Protein AF-A0A0P8ZAK6-F1 (afdb_monomer_lite)

Foldseek 3Di:
DPDDDDDDDDDDDDDDDDDDDDDDDPDPPQPDFPCLQEFEEEAQDDQDPNDRPDPVLSVVLVVVLVCLVFVVVKDKDKDFDKDKDKAKFAKDFLPAWFKDDPVRGPCSVPDPAAEDRDQFDAAFHKIKIAGSVQWDADPVQQKIKRAAAPVRFGMKMWGHQNDDLAPVFDAGWQDEDFKIWGKDKDWCVVWDKDWAPDFDDPQPQKGKHFPDWDPDDFIWTFMWIAGHQAPHIDTDIATACWKKKWAADPVRHIDIDTDHNDVVVSVVVVSVCVNVVGFKMKIKHWHDKDQDPPGIIMTTMIMMIMGTRDMDGFQDDSDVQWTWDDDPRITMIGGHDMDMDHAPDWDDDSPPQWTWHDHHVPITMIMHMDMDGPDMDMDMDRDPDPNPHDNDDPPDPPCVVVVVPPDPRAEYEYFEAQDPVNLVVCCVFVNPVVSVVVVVVCVDPLFWDWDWAAGPVGNNHIYTYQYGNDSVSSSVSSVVVSCSVVVD

Secondary structure (DSSP, 8-state):
-PPP------------------------TTTT--GGG-EEE----EEETTEEE-HHHHHHHHHHHHHHHHGGG-EEEEEEEEEEEEEEPPPEE--SSEE--GGG-TTGGGSSS-B-SSS---TT-EEEEE-GGGEEEETTTTEEEEEEBTTB-SEEEEE-TT--S-TTS-SEEEEETTEEEEEEEEE-SS-EEEETTSEE-SSTT-EEEEEEE--SSS-EEEEEEE-TT-SS-EEEEEETT-EEEEEE-TTS-EEEEE-TT-HHHHHHHHHHHHHTT-SEEEEEEEEEEEE-GGG-EEEEEEEEEEEEEEEEETT-EEETTEEEEE-SS-EEEEE-EEEEEETT-EEESTTSSEEEEEEETTEEEEEEEEEEEEEEEEEEE------------TT---TTTT-TTT----EEEEESS--HHHHHHHHHHH-HHHHHHHHHHHTSTTSEEEEEEEETTEEEEEEEEEEESSHHHHHHHHHHHHHHHHT-

pLDDT: mean 72.84, std 22.3, range [20.47, 98.31]

Structure (mmCIF, N/CA/C/O backbone):
data_AF-A0A0P8ZAK6-F1
#
_entry.id   AF-A0A0P8ZAK6-F1
#
loop_
_atom_site.group_PDB
_atom_site.id
_atom_site.type_symbol
_atom_site.label_atom_id
_atom_site.label_alt_id
_atom_site.label_comp_id
_atom_site.label_asym_id
_atom_site.label_entity_id
_atom_site.label_seq_id
_atom_site.pdbx_PDB_ins_code
_atom_site.Cartn_x
_atom_site.Cartn_y
_atom_site.Cartn_z
_atom_site.occupancy
_atom_site.B_iso_or_equiv
_atom_site.auth_seq_id
_atom_site.auth_comp_id
_atom_site.auth_asym_id
_atom_site.auth_atom_id
_atom_site.pdbx_PDB_model_num
ATOM 1 N N . MET A 1 1 ? 39.171 -64.592 29.993 1.00 28.02 1 MET A N 1
ATOM 2 C CA . MET A 1 1 ? 37.977 -64.332 29.170 1.00 28.02 1 MET A CA 1
ATOM 3 C C . MET A 1 1 ? 37.702 -65.579 28.361 1.00 28.02 1 MET A C 1
ATOM 5 O O . MET A 1 1 ? 38.483 -65.903 27.475 1.00 28.02 1 MET A O 1
ATOM 9 N N . LYS A 1 2 ? 36.699 -66.352 28.784 1.00 22.75 2 LYS A N 1
ATOM 10 C CA . LYS A 1 2 ? 36.168 -67.473 28.005 1.00 22.75 2 LYS A CA 1
ATOM 11 C C . LYS A 1 2 ? 35.366 -66.867 26.845 1.00 22.75 2 LYS A C 1
ATOM 13 O O . LYS A 1 2 ? 34.715 -65.848 27.048 1.00 22.75 2 LYS A O 1
ATOM 18 N N . ALA A 1 3 ? 35.480 -67.435 25.649 1.00 25.73 3 ALA A N 1
ATOM 19 C CA . ALA A 1 3 ? 34.718 -66.993 24.486 1.00 25.73 3 ALA A CA 1
ATOM 20 C C . ALA A 1 3 ? 33.217 -67.199 24.755 1.00 25.73 3 ALA A C 1
ATOM 22 O O . ALA A 1 3 ? 32.808 -68.321 25.049 1.00 25.73 3 ALA A O 1
ATOM 23 N N . ARG A 1 4 ? 32.443 -66.110 24.708 1.00 34.44 4 ARG A N 1
ATOM 24 C CA . ARG A 1 4 ? 30.979 -66.110 24.823 1.00 34.44 4 ARG A CA 1
ATOM 25 C C . ARG A 1 4 ? 30.376 -66.609 23.509 1.00 34.44 4 ARG A C 1
ATOM 27 O O . ARG A 1 4 ? 30.884 -66.263 22.441 1.00 34.44 4 ARG A O 1
ATOM 34 N N . LYS A 1 5 ? 29.344 -67.450 23.579 1.00 27.42 5 LYS A N 1
ATOM 35 C CA . LYS A 1 5 ? 28.577 -67.866 22.401 1.00 27.42 5 LYS A CA 1
ATOM 36 C C . LYS A 1 5 ? 27.580 -66.755 22.072 1.00 27.42 5 LYS A C 1
ATOM 38 O O . LYS A 1 5 ? 26.695 -66.489 22.865 1.00 27.42 5 LYS A O 1
ATOM 43 N N . ILE A 1 6 ? 27.745 -66.125 20.915 1.00 34.59 6 ILE A N 1
ATOM 44 C CA . ILE A 1 6 ? 26.681 -65.380 20.238 1.00 34.59 6 ILE A CA 1
ATOM 45 C C . ILE A 1 6 ? 26.099 -66.377 19.236 1.00 34.59 6 ILE A C 1
ATOM 47 O O . ILE A 1 6 ? 26.838 -66.865 18.374 1.00 34.59 6 ILE A O 1
ATOM 51 N N . ILE A 1 7 ? 24.835 -66.767 19.395 1.00 32.06 7 ILE A N 1
ATOM 52 C CA . ILE A 1 7 ? 24.181 -67.706 18.480 1.00 32.06 7 ILE A CA 1
ATOM 53 C C . ILE A 1 7 ? 23.553 -66.895 17.345 1.00 32.06 7 ILE A C 1
ATOM 55 O O . ILE A 1 7 ? 22.596 -66.164 17.549 1.00 32.06 7 ILE A O 1
ATOM 59 N N . ALA A 1 8 ? 24.112 -67.033 16.144 1.00 32.19 8 ALA A N 1
ATOM 60 C CA . ALA A 1 8 ? 23.484 -66.641 14.887 1.00 32.19 8 ALA A CA 1
ATOM 61 C C . ALA A 1 8 ? 23.406 -67.903 14.016 1.00 32.19 8 ALA A C 1
ATOM 63 O O . ALA A 1 8 ? 24.434 -68.412 13.559 1.00 32.19 8 ALA A O 1
ATOM 64 N N . LEU A 1 9 ? 22.210 -68.469 13.840 1.00 30.98 9 LEU A N 1
ATOM 65 C CA . LEU A 1 9 ? 22.002 -69.716 13.095 1.00 30.98 9 LEU A CA 1
ATOM 66 C C . LEU A 1 9 ? 21.412 -69.421 11.710 1.00 30.98 9 LEU A C 1
ATOM 68 O O . LEU A 1 9 ? 20.214 -69.216 11.549 1.00 30.98 9 LEU A O 1
ATOM 72 N N . GLY A 1 10 ? 22.276 -69.422 10.691 1.00 25.53 10 GLY A N 1
ATOM 73 C CA . GLY A 1 10 ? 21.875 -69.346 9.285 1.00 25.53 10 GLY A CA 1
ATOM 74 C C . GLY A 1 10 ? 21.320 -70.680 8.775 1.00 25.53 10 GLY A C 1
ATOM 75 O O . GLY A 1 10 ? 21.992 -71.711 8.848 1.00 25.53 10 GLY A O 1
ATOM 76 N N . VAL A 1 11 ? 20.105 -70.669 8.222 1.00 24.58 11 VAL A N 1
ATOM 77 C CA . VAL A 1 11 ? 19.475 -71.843 7.599 1.00 24.58 11 VAL A CA 1
ATOM 78 C C . VAL A 1 11 ? 19.902 -71.952 6.130 1.00 24.58 11 VAL A C 1
ATOM 80 O O . VAL A 1 11 ? 19.625 -71.070 5.324 1.00 24.58 11 VAL A O 1
ATOM 83 N N . GLY A 1 12 ? 20.535 -73.068 5.750 1.00 25.66 12 GLY A N 1
ATOM 84 C CA . GLY A 1 12 ? 20.819 -73.413 4.352 1.00 25.66 12 GLY A CA 1
ATOM 85 C C . GLY A 1 12 ? 20.960 -74.923 4.147 1.00 25.66 12 GLY A C 1
ATOM 86 O O . GLY A 1 12 ? 21.967 -75.520 4.522 1.00 25.66 12 GLY A O 1
ATOM 87 N N . ALA A 1 13 ? 19.939 -75.553 3.556 1.00 25.17 13 ALA A N 1
ATOM 88 C CA . ALA A 1 13 ? 19.881 -76.989 3.288 1.00 25.17 13 ALA A CA 1
ATOM 89 C C . ALA A 1 13 ? 20.838 -77.446 2.163 1.00 25.17 13 ALA A C 1
ATOM 91 O O . ALA A 1 13 ? 21.025 -76.786 1.143 1.00 25.17 13 ALA A O 1
ATOM 92 N N . LEU A 1 14 ? 21.409 -78.636 2.362 1.00 22.78 14 LEU A N 1
ATOM 93 C CA . LEU A 1 14 ? 22.436 -79.302 1.561 1.00 22.78 14 LEU A CA 1
ATOM 94 C C . LEU A 1 14 ? 21.852 -80.048 0.338 1.00 22.78 14 LEU A C 1
ATOM 96 O O . LEU A 1 14 ? 21.119 -81.016 0.526 1.00 22.78 14 LEU A O 1
ATOM 100 N N . VAL A 1 15 ? 22.279 -79.724 -0.896 1.00 25.89 15 VAL A N 1
ATOM 101 C CA . VAL A 1 15 ? 22.284 -80.677 -2.034 1.00 25.89 15 VAL A CA 1
ATOM 102 C C . VAL A 1 15 ? 23.568 -80.542 -2.873 1.00 25.89 15 VAL A C 1
ATOM 104 O O . VAL A 1 15 ? 23.716 -79.651 -3.698 1.00 25.89 15 VAL A O 1
ATOM 107 N N . ALA A 1 16 ? 24.477 -81.489 -2.620 1.00 24.53 16 ALA A N 1
ATOM 108 C CA . ALA A 1 16 ? 25.437 -82.161 -3.507 1.00 24.53 16 ALA A CA 1
ATOM 109 C C . ALA A 1 16 ? 26.215 -81.381 -4.598 1.00 24.53 16 ALA A C 1
ATOM 111 O O . ALA A 1 16 ? 25.695 -81.106 -5.675 1.00 24.53 16 ALA A O 1
ATOM 112 N N . GLY A 1 17 ? 27.546 -81.305 -4.417 1.00 22.38 17 GLY A N 1
ATOM 113 C CA . GLY A 1 17 ? 28.490 -81.497 -5.530 1.00 22.38 17 GLY A CA 1
ATOM 114 C C . GLY A 1 17 ? 29.769 -80.652 -5.554 1.00 22.38 17 GLY A C 1
ATOM 115 O O . GLY A 1 17 ? 29.918 -79.830 -6.444 1.00 22.38 17 GLY A O 1
ATOM 116 N N . GLY A 1 18 ? 30.746 -80.951 -4.685 1.00 21.56 18 GLY A N 1
ATOM 117 C CA . GLY A 1 18 ? 32.174 -80.767 -5.011 1.00 21.56 18 GLY A CA 1
ATOM 118 C C . GLY A 1 18 ? 32.902 -79.528 -4.466 1.00 21.56 18 GLY A C 1
ATOM 119 O O . GLY A 1 18 ? 33.048 -78.537 -5.162 1.00 21.56 18 GLY A O 1
ATOM 120 N N . LEU A 1 19 ? 33.472 -79.684 -3.263 1.00 25.42 19 LEU A N 1
ATOM 121 C CA . LEU A 1 19 ? 34.769 -79.148 -2.802 1.00 25.42 19 LEU A CA 1
ATOM 122 C C . LEU A 1 19 ? 35.137 -77.694 -3.165 1.00 25.42 19 LEU A C 1
ATOM 124 O O . LEU A 1 19 ? 35.854 -77.429 -4.126 1.00 25.42 19 LEU A O 1
ATOM 128 N N . GLY A 1 20 ? 34.810 -76.789 -2.245 1.00 20.47 20 GLY A N 1
ATOM 129 C CA . GLY A 1 20 ? 35.482 -75.507 -2.058 1.00 20.47 20 GLY A CA 1
ATOM 130 C C . GLY A 1 20 ? 35.068 -74.932 -0.709 1.00 20.47 20 GLY A C 1
ATOM 131 O O . GLY A 1 20 ? 33.931 -74.509 -0.551 1.00 20.47 20 GLY A O 1
ATOM 132 N N . ALA A 1 21 ? 35.951 -74.988 0.287 1.00 27.61 21 ALA A N 1
ATOM 133 C CA . ALA A 1 21 ? 35.732 -74.337 1.573 1.00 27.61 21 ALA A CA 1
ATOM 134 C C . ALA A 1 21 ? 35.590 -72.823 1.354 1.00 27.61 21 ALA A C 1
ATOM 136 O O . ALA A 1 21 ? 36.501 -72.204 0.804 1.00 27.61 21 ALA A O 1
ATOM 137 N N . VAL A 1 22 ? 34.474 -72.239 1.790 1.00 22.38 22 VAL A N 1
ATOM 138 C CA . VAL A 1 22 ? 34.294 -70.786 1.848 1.00 22.38 22 VAL A CA 1
ATOM 139 C C . VAL A 1 22 ? 33.972 -70.429 3.290 1.00 22.38 22 VAL A C 1
ATOM 141 O O . VAL A 1 22 ? 32.954 -70.843 3.838 1.00 22.38 22 VAL A O 1
ATOM 144 N N . ALA A 1 23 ? 34.898 -69.703 3.911 1.00 25.41 23 ALA A N 1
ATOM 145 C CA . ALA A 1 23 ? 34.651 -68.963 5.132 1.00 25.41 23 ALA A CA 1
ATOM 146 C C . ALA A 1 23 ? 33.612 -67.878 4.817 1.00 25.41 23 ALA A C 1
ATOM 148 O O . ALA A 1 23 ? 33.908 -66.959 4.055 1.00 25.41 23 ALA A O 1
ATOM 149 N N . ALA A 1 24 ? 32.404 -68.003 5.364 1.00 23.42 24 ALA A N 1
ATOM 150 C CA . ALA A 1 24 ? 31.460 -66.896 5.396 1.00 23.42 24 ALA A CA 1
ATOM 151 C C . ALA A 1 24 ? 31.903 -65.943 6.513 1.00 23.42 24 ALA A C 1
ATOM 153 O O . ALA A 1 24 ? 32.014 -66.338 7.675 1.00 23.42 24 ALA A O 1
ATOM 154 N N . GLN A 1 25 ? 32.240 -64.717 6.120 1.00 23.50 25 GLN A N 1
ATOM 155 C CA . GLN A 1 25 ? 32.431 -63.588 7.018 1.00 23.50 25 GLN A CA 1
ATOM 156 C C . GLN A 1 25 ? 31.118 -63.323 7.764 1.00 23.50 25 GLN A C 1
ATOM 158 O O . GLN A 1 25 ? 30.056 -63.277 7.152 1.00 23.50 25 GLN A O 1
ATOM 163 N N . THR A 1 26 ? 31.203 -63.145 9.079 1.00 28.00 26 THR A N 1
ATOM 164 C CA . THR A 1 26 ? 30.166 -62.518 9.903 1.00 28.00 26 THR A CA 1
ATOM 165 C C . THR A 1 26 ? 30.061 -61.046 9.503 1.00 28.00 26 THR A C 1
ATOM 167 O O . THR A 1 26 ? 30.784 -60.208 10.044 1.00 28.00 26 THR A O 1
ATOM 170 N N . GLU A 1 27 ? 29.236 -60.741 8.501 1.00 28.41 27 GLU A N 1
ATOM 171 C CA . GLU A 1 27 ? 28.737 -59.381 8.296 1.00 28.41 27 GLU A CA 1
ATOM 172 C C . GLU A 1 27 ? 27.816 -59.007 9.464 1.00 28.41 27 GLU A C 1
ATOM 174 O O . GLU A 1 27 ? 27.077 -59.831 10.004 1.00 28.41 27 GLU A O 1
ATOM 179 N N . ASN A 1 28 ? 27.966 -57.766 9.910 1.00 36.25 28 ASN A N 1
ATOM 180 C CA . ASN A 1 28 ? 27.413 -57.213 11.134 1.00 36.25 28 ASN A CA 1
ATOM 181 C C . ASN A 1 28 ? 25.896 -57.014 10.956 1.00 36.25 28 ASN A C 1
ATOM 183 O O . ASN A 1 28 ? 25.474 -56.021 10.371 1.00 36.25 28 ASN A O 1
ATOM 187 N N . VAL A 1 29 ? 25.085 -57.954 11.451 1.00 37.16 29 VAL A N 1
ATOM 188 C CA . VAL A 1 29 ? 23.605 -57.968 11.337 1.00 37.16 29 VAL A CA 1
ATOM 189 C C . VAL A 1 29 ? 22.940 -56.727 11.974 1.00 37.16 29 VAL A C 1
ATOM 191 O O . VAL A 1 29 ? 21.763 -56.471 11.767 1.00 37.16 29 VAL A O 1
ATOM 194 N N . TYR A 1 30 ? 23.701 -55.910 12.707 1.00 40.00 30 TYR A N 1
ATOM 195 C CA . TYR A 1 30 ? 23.210 -54.781 13.505 1.00 40.00 30 TYR A CA 1
ATOM 196 C C . TYR A 1 30 ? 23.291 -53.407 12.821 1.00 40.00 30 TYR A C 1
ATOM 198 O O . TYR A 1 30 ? 22.764 -52.432 13.350 1.00 40.00 30 TYR A O 1
ATOM 206 N N . ALA A 1 31 ? 23.926 -53.298 11.650 1.00 32.66 31 ALA A N 1
ATOM 207 C CA . ALA A 1 31 ? 23.988 -52.041 10.905 1.00 32.66 31 ALA A CA 1
ATOM 208 C C . ALA A 1 31 ? 22.678 -51.815 10.121 1.00 32.66 31 ALA A C 1
ATOM 210 O O . ALA A 1 31 ? 22.614 -52.118 8.932 1.00 32.66 31 ALA A O 1
ATOM 211 N N . GLY A 1 32 ? 21.626 -51.312 10.783 1.00 36.78 32 GLY A N 1
ATOM 212 C CA . GLY A 1 32 ? 20.375 -50.946 10.097 1.00 36.78 32 GLY A CA 1
ATOM 213 C C . GLY A 1 32 ? 19.070 -50.937 10.904 1.00 36.78 32 GLY A C 1
ATOM 214 O O . GLY A 1 32 ? 18.015 -50.799 10.291 1.00 36.78 32 GLY A O 1
ATOM 215 N N . LEU A 1 33 ? 19.088 -51.081 12.235 1.00 43.34 33 LEU A N 1
ATOM 216 C CA . LEU A 1 33 ? 17.850 -51.067 13.031 1.00 43.34 33 LEU A CA 1
ATOM 217 C C . LEU A 1 33 ? 17.214 -49.661 13.035 1.00 43.34 33 LEU A C 1
ATOM 219 O O . LEU A 1 33 ? 17.783 -48.717 13.577 1.00 43.34 33 LEU A O 1
ATOM 223 N N . ASN A 1 34 ? 16.026 -49.517 12.436 1.00 44.47 34 ASN A N 1
ATOM 224 C CA . ASN A 1 34 ? 15.259 -48.266 12.431 1.00 44.47 34 ASN A CA 1
ATOM 225 C C . ASN A 1 34 ? 14.362 -48.177 13.679 1.00 44.47 34 ASN A C 1
ATOM 227 O O . ASN A 1 34 ? 13.253 -48.713 13.711 1.00 44.47 34 ASN A O 1
ATOM 231 N N . ILE A 1 35 ? 14.857 -47.509 14.723 1.00 43.62 35 ILE A N 1
ATOM 232 C CA . ILE A 1 35 ? 14.237 -47.512 16.058 1.00 43.62 35 ILE A CA 1
ATOM 233 C C . ILE A 1 35 ? 13.018 -46.572 16.161 1.00 43.62 35 ILE A C 1
ATOM 235 O O . ILE A 1 35 ? 12.181 -46.750 17.045 1.00 43.62 35 ILE A O 1
ATOM 239 N N . GLU A 1 36 ? 12.825 -45.644 15.216 1.00 40.66 36 GLU A N 1
ATOM 240 C CA . GLU A 1 36 ? 11.676 -44.714 15.191 1.00 40.66 36 GLU A CA 1
ATOM 241 C C . GLU A 1 36 ? 10.309 -45.423 15.086 1.00 40.66 36 GLU A C 1
ATOM 243 O O . GLU A 1 36 ? 9.263 -44.811 15.310 1.00 40.66 36 GLU A O 1
ATOM 248 N N . LYS A 1 37 ? 10.299 -46.720 14.751 1.00 42.03 37 LYS A N 1
ATOM 249 C CA . LYS A 1 37 ? 9.093 -47.552 14.605 1.00 42.03 37 LYS A CA 1
ATOM 250 C C . LYS A 1 37 ? 9.027 -48.731 15.582 1.00 42.03 37 LYS A C 1
ATOM 252 O O . LYS A 1 37 ? 8.153 -49.584 15.420 1.00 42.03 37 LYS A O 1
ATOM 257 N N . ALA A 1 38 ? 9.932 -48.800 16.559 1.00 44.34 38 ALA A N 1
ATOM 258 C CA . ALA A 1 38 ? 10.023 -49.929 17.477 1.00 44.34 38 ALA A CA 1
ATOM 259 C C . 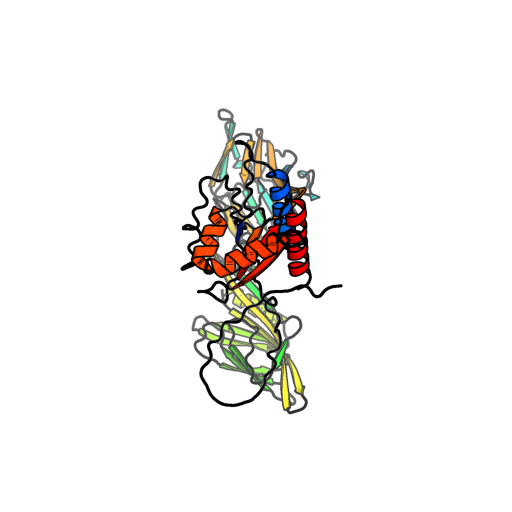ALA A 1 38 ? 8.796 -50.023 18.401 1.00 44.34 38 ALA A C 1
ATOM 261 O O . ALA A 1 38 ? 8.356 -49.027 18.979 1.00 44.34 38 ALA A O 1
ATOM 262 N N . VAL A 1 39 ? 8.272 -51.237 18.586 1.00 46.31 39 VAL A N 1
ATOM 263 C CA . VAL A 1 39 ? 7.298 -51.533 19.644 1.00 46.31 39 VAL A CA 1
ATOM 264 C C . VAL A 1 39 ? 8.062 -52.101 20.831 1.00 46.31 39 VAL A C 1
ATOM 266 O O . VAL A 1 39 ? 8.721 -53.137 20.728 1.00 46.31 39 VAL A O 1
ATOM 269 N N . ILE A 1 40 ? 7.986 -51.409 21.964 1.00 48.34 40 ILE A N 1
ATOM 270 C CA . ILE A 1 40 ? 8.721 -51.770 23.174 1.00 48.34 40 ILE A CA 1
ATOM 271 C C . ILE A 1 40 ? 7.726 -52.314 24.197 1.00 48.34 40 ILE A C 1
ATOM 273 O O . ILE A 1 40 ? 6.917 -51.569 24.749 1.00 48.34 40 ILE A O 1
ATOM 277 N N . ALA A 1 41 ? 7.781 -53.620 24.439 1.00 48.06 41 ALA A N 1
ATOM 278 C CA . ALA A 1 41 ? 6.934 -54.307 25.400 1.00 48.06 41 ALA A CA 1
ATOM 279 C C . ALA A 1 41 ? 7.767 -54.713 26.621 1.00 48.06 41 ALA A C 1
ATOM 281 O O . ALA A 1 41 ? 8.708 -55.497 26.512 1.00 48.06 41 ALA A O 1
ATOM 282 N N . PHE A 1 42 ? 7.395 -54.210 27.799 1.00 47.78 42 PHE A N 1
ATOM 283 C CA . PHE A 1 42 ? 7.982 -54.647 29.064 1.00 47.78 42 PHE A CA 1
ATOM 284 C C . PHE A 1 42 ? 6.988 -55.528 29.828 1.00 47.78 42 PHE A C 1
ATOM 286 O O . PHE A 1 42 ? 6.145 -54.993 30.554 1.00 47.78 42 PHE A O 1
ATOM 293 N N . PRO A 1 43 ? 7.010 -56.864 29.659 1.00 43.78 43 PRO A N 1
ATOM 294 C CA . PRO A 1 43 ? 6.194 -57.749 30.480 1.00 43.78 43 PRO A CA 1
ATOM 295 C C . PRO A 1 43 ? 6.640 -57.672 31.946 1.00 43.78 43 PRO A C 1
ATOM 297 O O . PRO A 1 43 ? 7.695 -58.177 32.321 1.00 43.78 43 PRO A O 1
ATOM 300 N N . THR A 1 44 ? 5.819 -57.055 32.795 1.00 43.69 44 THR A N 1
ATOM 301 C CA . THR A 1 44 ? 6.011 -57.071 34.251 1.00 43.69 44 THR A CA 1
ATOM 302 C C . THR A 1 44 ? 5.242 -58.256 34.828 1.00 43.69 44 THR A C 1
ATOM 304 O O . THR A 1 44 ? 4.025 -58.172 35.001 1.00 43.69 44 THR A O 1
ATOM 307 N N . THR A 1 45 ? 5.902 -59.386 35.084 1.00 45.78 45 THR A N 1
ATOM 308 C CA . THR A 1 45 ? 5.195 -60.613 35.503 1.00 45.78 45 THR A CA 1
ATOM 309 C C . THR A 1 45 ? 5.950 -61.436 36.538 1.00 45.78 45 THR A C 1
ATOM 311 O O . THR A 1 45 ? 6.458 -62.505 36.229 1.00 45.78 45 THR A O 1
ATOM 314 N N . ALA A 1 46 ? 5.934 -61.031 37.805 1.00 42.12 46 ALA A N 1
ATOM 315 C CA . ALA A 1 46 ? 5.999 -62.014 38.885 1.00 42.12 46 ALA A CA 1
ATOM 316 C C . ALA A 1 46 ? 4.750 -61.864 39.751 1.00 42.12 46 ALA A C 1
ATOM 318 O O . ALA A 1 46 ? 4.608 -60.852 40.421 1.00 42.12 46 ALA A O 1
ATOM 319 N N . GLU A 1 47 ? 3.841 -62.841 39.749 1.00 40.84 47 GLU A N 1
ATOM 320 C CA . GLU A 1 47 ? 2.821 -62.969 40.792 1.00 40.84 47 GLU A CA 1
ATOM 321 C C . GLU A 1 47 ? 3.267 -64.079 41.754 1.00 40.84 47 GLU A C 1
ATOM 323 O O . GLU A 1 47 ? 3.257 -65.259 41.404 1.00 40.84 47 GLU A O 1
ATOM 328 N N . VAL A 1 48 ? 3.709 -63.712 42.959 1.00 43.56 48 VAL A N 1
ATOM 329 C CA . VAL A 1 48 ? 4.039 -64.679 44.021 1.00 43.56 48 VAL A CA 1
ATOM 330 C C . VAL A 1 48 ? 2.896 -64.649 45.029 1.00 43.56 48 VAL A C 1
ATOM 332 O O . VAL A 1 48 ? 2.632 -63.612 45.631 1.00 43.56 48 VAL A O 1
ATOM 335 N N . ASP A 1 49 ? 2.180 -65.767 45.180 1.00 38.91 49 ASP A N 1
ATOM 336 C CA . ASP A 1 49 ? 1.022 -65.905 46.082 1.00 38.91 49 ASP A CA 1
ATOM 337 C C . ASP A 1 49 ? -0.092 -64.846 45.883 1.00 38.91 49 ASP A C 1
ATOM 339 O O . ASP A 1 49 ? -0.712 -64.385 46.843 1.00 38.91 49 ASP A O 1
ATOM 343 N N . GLY A 1 50 ? -0.382 -64.460 44.637 1.00 41.19 50 GLY A N 1
ATOM 344 C CA . GLY A 1 50 ? -1.457 -63.503 44.335 1.00 41.19 50 GLY A CA 1
ATOM 345 C C . GLY A 1 50 ? -1.055 -62.022 44.435 1.00 41.19 50 GLY A C 1
ATOM 346 O O . GLY A 1 50 ? -1.924 -61.152 44.534 1.00 41.19 50 GLY A O 1
ATOM 347 N N . GLN A 1 51 ? 0.249 -61.718 44.500 1.00 37.91 51 GLN A N 1
ATOM 348 C CA . GLN A 1 51 ? 0.778 -60.350 44.488 1.00 37.91 51 GLN A CA 1
ATOM 349 C C . GLN A 1 51 ? 1.811 -60.136 43.386 1.00 37.91 51 GLN A C 1
ATOM 351 O O . GLN A 1 51 ? 2.798 -60.866 43.309 1.00 37.91 51 GLN A O 1
ATOM 356 N N . VAL A 1 52 ? 1.606 -59.076 42.599 1.00 46.66 52 VAL A N 1
ATOM 357 C CA . VAL A 1 52 ? 2.536 -58.619 41.560 1.00 46.66 52 VAL A CA 1
ATOM 358 C C . VAL A 1 52 ? 3.796 -58.020 42.204 1.00 46.66 52 VAL A C 1
ATOM 360 O O . VAL A 1 52 ? 3.706 -57.096 43.014 1.00 46.66 52 VAL A O 1
ATOM 363 N N . VAL A 1 53 ? 4.969 -58.530 41.841 1.00 45.69 53 VAL A N 1
ATOM 364 C CA . VAL A 1 53 ? 6.297 -58.113 42.312 1.00 45.69 53 VAL A CA 1
ATOM 365 C C . VAL A 1 53 ? 7.082 -57.476 41.148 1.00 45.69 53 VAL A C 1
ATOM 367 O O . VAL A 1 53 ? 6.848 -57.821 39.996 1.00 45.69 53 VAL A O 1
ATOM 370 N N . HIS A 1 54 ? 8.003 -56.546 41.442 1.00 49.19 54 HIS A N 1
ATOM 371 C CA . HIS A 1 54 ? 8.965 -55.915 40.502 1.00 49.19 54 HIS A CA 1
ATOM 372 C C . HIS A 1 54 ? 8.452 -54.870 39.478 1.00 49.19 54 HIS A C 1
ATOM 374 O O . HIS A 1 54 ? 9.224 -54.350 38.678 1.00 49.19 54 HIS A O 1
ATOM 380 N N . VAL A 1 55 ? 7.186 -54.439 39.573 1.00 48.34 55 VAL A N 1
ATOM 381 C CA . VAL A 1 55 ? 6.565 -53.422 38.683 1.00 48.34 55 VAL A CA 1
ATOM 382 C C . VAL A 1 55 ? 7.334 -52.089 38.616 1.00 48.34 55 VAL A C 1
ATOM 384 O O . VAL A 1 55 ? 7.323 -51.408 37.592 1.00 48.34 55 VAL A O 1
ATOM 387 N N . LYS A 1 56 ? 7.979 -51.670 39.712 1.00 46.59 56 LYS A N 1
ATOM 388 C CA . LYS A 1 56 ? 8.684 -50.377 39.769 1.00 46.59 56 LYS A CA 1
ATOM 389 C C . LYS A 1 56 ? 10.040 -50.432 39.077 1.00 46.59 56 LYS A C 1
ATOM 391 O O . LYS A 1 56 ? 10.442 -49.452 38.458 1.00 46.59 56 LYS A O 1
ATOM 396 N N . GLU A 1 57 ? 10.744 -51.543 39.229 1.00 52.00 57 GLU A N 1
ATOM 397 C CA . GLU A 1 57 ? 12.076 -51.767 38.687 1.00 52.00 57 GLU A CA 1
ATOM 398 C C . GLU A 1 57 ? 12.019 -51.935 37.162 1.00 52.00 57 GLU A C 1
ATOM 400 O O . GLU A 1 57 ? 12.757 -51.252 36.451 1.00 52.00 57 GLU A O 1
ATOM 405 N N . ASP A 1 58 ? 11.061 -52.720 36.664 1.00 49.84 58 ASP A N 1
ATOM 406 C CA . ASP A 1 58 ? 10.838 -52.910 35.226 1.00 49.84 58 ASP A CA 1
ATOM 407 C C . ASP A 1 58 ? 10.325 -51.619 34.556 1.00 49.84 58 ASP A C 1
ATOM 409 O O . ASP A 1 58 ? 10.790 -51.233 33.483 1.00 49.84 58 ASP A O 1
ATOM 413 N N . GLY A 1 59 ? 9.441 -50.871 35.231 1.00 48.50 59 GLY A N 1
ATOM 414 C CA . GLY A 1 59 ? 8.986 -49.557 34.760 1.00 48.50 59 GLY A CA 1
ATOM 415 C C . GLY A 1 59 ? 10.101 -48.503 34.706 1.00 48.50 59 GLY A C 1
ATOM 416 O O . GLY A 1 59 ? 10.093 -47.632 33.835 1.00 48.50 59 GLY A O 1
ATOM 417 N N . LEU A 1 60 ? 11.093 -48.581 35.603 1.00 51.72 60 LEU A N 1
ATOM 418 C CA . LEU A 1 60 ? 12.257 -47.693 35.580 1.00 51.72 60 LEU A CA 1
ATOM 419 C C . LEU A 1 60 ? 13.198 -48.024 34.414 1.00 51.72 60 LEU A C 1
ATOM 421 O O . LEU A 1 60 ? 13.730 -47.103 33.794 1.00 51.72 60 LEU A O 1
ATOM 425 N N . ALA A 1 61 ? 13.390 -49.307 34.103 1.00 55.28 61 ALA A N 1
ATOM 426 C CA . ALA A 1 61 ? 14.157 -49.734 32.933 1.00 55.28 61 ALA A CA 1
ATOM 427 C C . ALA A 1 61 ? 13.480 -49.278 31.628 1.00 55.28 61 ALA A C 1
ATOM 429 O O . ALA A 1 61 ? 14.143 -48.727 30.749 1.00 55.28 61 ALA A O 1
ATOM 430 N N . ALA A 1 62 ? 12.150 -49.384 31.558 1.00 54.47 62 ALA A N 1
ATOM 431 C CA . ALA A 1 62 ? 11.359 -48.903 30.429 1.00 54.47 62 ALA A CA 1
ATOM 432 C C . ALA A 1 62 ? 11.476 -47.393 30.202 1.00 54.47 62 ALA A C 1
ATOM 434 O O . ALA A 1 62 ? 11.733 -46.942 29.086 1.00 54.47 62 ALA A O 1
ATOM 435 N N . ALA A 1 63 ? 11.343 -46.604 31.272 1.00 50.72 63 ALA A N 1
ATOM 436 C CA . ALA A 1 63 ? 11.472 -45.153 31.202 1.00 50.72 63 ALA A CA 1
ATOM 437 C C . ALA A 1 63 ? 12.882 -44.707 30.779 1.00 50.72 63 ALA A C 1
ATOM 439 O O . ALA A 1 63 ? 13.025 -43.707 30.078 1.00 50.72 63 ALA A O 1
ATOM 440 N N . ARG A 1 64 ? 13.925 -45.446 31.185 1.00 57.56 64 ARG A N 1
ATOM 441 C CA . ARG A 1 64 ? 15.314 -45.171 30.787 1.00 57.56 64 ARG A CA 1
ATOM 442 C C . ARG A 1 64 ? 15.556 -45.443 29.308 1.00 57.56 64 ARG A C 1
ATOM 444 O O . ARG A 1 64 ? 16.132 -44.587 28.646 1.00 57.56 64 ARG A O 1
ATOM 451 N N . LEU A 1 65 ? 15.079 -46.580 28.798 1.00 59.34 65 LEU A N 1
ATOM 452 C CA . LEU A 1 65 ? 15.173 -46.893 27.373 1.00 59.34 65 LEU A CA 1
ATOM 453 C C . LEU A 1 65 ? 14.410 -45.853 26.538 1.00 59.34 65 LEU A C 1
ATOM 455 O O . LEU A 1 65 ? 14.955 -45.330 25.576 1.00 59.34 65 LEU A O 1
ATOM 459 N N . ALA A 1 66 ? 13.196 -45.471 26.948 1.00 55.28 66 ALA A N 1
ATOM 460 C CA . ALA A 1 66 ? 12.426 -44.437 26.255 1.00 55.28 66 ALA A CA 1
ATOM 461 C C . ALA A 1 66 ? 13.136 -43.069 26.250 1.00 55.28 66 ALA A C 1
ATOM 463 O O . ALA A 1 66 ? 13.175 -42.401 25.222 1.00 55.28 66 ALA A O 1
ATOM 464 N N . LEU A 1 67 ? 13.730 -42.648 27.373 1.00 53.22 67 LEU A N 1
ATOM 465 C CA . LEU A 1 67 ? 14.462 -41.380 27.434 1.00 53.22 67 LEU A CA 1
ATOM 466 C C . LEU A 1 67 ? 15.672 -41.374 26.489 1.00 53.22 67 LEU A C 1
ATOM 468 O O . LEU A 1 67 ? 15.850 -40.401 25.765 1.00 53.22 67 LEU A O 1
ATOM 472 N N . ALA A 1 68 ? 16.456 -42.456 26.462 1.00 57.91 68 ALA A N 1
ATOM 473 C CA . ALA A 1 68 ? 17.612 -42.582 25.572 1.00 57.91 68 ALA A CA 1
ATOM 474 C C . ALA A 1 68 ? 17.217 -42.540 24.084 1.00 57.91 68 ALA A C 1
ATOM 476 O O . ALA A 1 68 ? 17.938 -41.974 23.271 1.00 57.91 68 ALA A O 1
ATOM 477 N N . LEU A 1 69 ? 16.048 -43.084 23.732 1.00 56.56 69 LEU A N 1
ATOM 478 C CA . LEU A 1 69 ? 15.574 -43.131 22.348 1.00 56.56 69 LEU A CA 1
ATOM 479 C C . LEU A 1 69 ? 15.011 -41.804 21.821 1.00 56.56 69 LEU A C 1
ATOM 481 O O . LEU A 1 69 ? 15.038 -41.580 20.615 1.00 56.56 69 LEU A O 1
ATOM 485 N N . PHE A 1 70 ? 14.485 -40.930 22.687 1.00 52.25 70 PHE A N 1
ATOM 486 C CA . PHE A 1 70 ? 13.697 -39.765 22.249 1.00 52.25 70 PHE A CA 1
ATOM 487 C C . PHE A 1 70 ? 14.243 -38.403 22.705 1.00 52.25 70 PHE A C 1
ATOM 489 O O . PHE A 1 70 ? 13.632 -37.372 22.414 1.00 52.25 70 PHE A O 1
ATOM 496 N N . GLN A 1 71 ? 15.387 -38.363 23.397 1.00 52.09 71 GLN A N 1
ATOM 497 C CA . GLN A 1 71 ? 15.970 -37.129 23.940 1.00 52.09 71 GLN A CA 1
ATOM 498 C C . GLN A 1 71 ? 16.277 -36.070 22.863 1.00 52.09 71 GLN A C 1
ATOM 500 O O . GLN A 1 71 ? 16.014 -34.889 23.090 1.00 52.09 71 GLN A O 1
ATOM 505 N N . ASP A 1 72 ? 16.749 -36.482 21.684 1.00 48.88 72 ASP A N 1
ATOM 506 C CA . ASP A 1 72 ? 17.113 -35.573 20.583 1.00 48.88 72 ASP A CA 1
ATOM 507 C C . ASP A 1 72 ? 15.903 -35.044 19.788 1.00 48.88 72 ASP A C 1
ATOM 509 O O . ASP A 1 72 ? 16.040 -34.153 18.952 1.00 48.88 72 ASP A O 1
ATOM 513 N N . SER A 1 73 ? 14.698 -35.561 20.055 1.00 45.22 73 SER A N 1
ATOM 514 C CA . SER A 1 73 ? 13.460 -35.162 19.368 1.00 45.22 73 SER A CA 1
ATOM 515 C C . SER A 1 73 ? 12.697 -34.029 20.072 1.00 45.22 73 SER A C 1
ATOM 517 O O . SER A 1 73 ? 11.678 -33.565 19.561 1.00 45.22 73 SER A O 1
ATOM 519 N N . ILE A 1 74 ? 13.154 -33.566 21.242 1.00 49.00 74 ILE A N 1
ATOM 520 C CA . ILE A 1 74 ? 12.517 -32.472 21.991 1.00 49.00 74 ILE A CA 1
ATOM 521 C C . ILE A 1 74 ? 12.961 -31.131 21.399 1.00 49.00 74 ILE A C 1
ATOM 523 O O . ILE A 1 74 ? 14.129 -30.757 21.491 1.00 49.00 74 ILE A O 1
ATOM 527 N N . THR A 1 75 ? 12.021 -30.374 20.831 1.00 46.62 75 THR A N 1
ATOM 528 C CA . THR A 1 75 ? 12.282 -29.019 20.315 1.00 46.62 75 THR A CA 1
ATOM 529 C C . THR A 1 75 ? 11.702 -27.965 21.254 1.00 46.62 75 THR A C 1
ATOM 531 O O . THR A 1 75 ? 10.755 -28.229 21.996 1.00 46.62 75 THR A O 1
ATOM 534 N N . SER A 1 76 ? 12.276 -26.763 21.265 1.00 47.16 76 SER A N 1
ATOM 535 C CA . SER A 1 76 ? 11.777 -25.646 22.071 1.00 47.16 76 SER A CA 1
ATOM 536 C C . SER A 1 76 ? 11.620 -24.382 21.240 1.00 47.16 76 SER A C 1
ATOM 538 O O . SER A 1 76 ? 12.477 -24.084 20.408 1.00 47.16 76 SER A O 1
ATOM 540 N N . THR A 1 77 ? 10.574 -23.607 21.511 1.00 51.31 77 THR A N 1
ATOM 541 C CA . THR A 1 77 ? 10.345 -22.292 20.902 1.00 51.31 77 THR A CA 1
ATOM 542 C C . THR A 1 77 ? 10.025 -21.281 21.997 1.00 51.31 77 THR A C 1
ATOM 544 O O . THR A 1 77 ? 9.302 -21.596 22.943 1.00 51.31 77 THR A O 1
ATOM 547 N N . GLU A 1 78 ? 10.596 -20.080 21.910 1.00 59.56 78 GLU A N 1
ATOM 548 C CA . GLU A 1 78 ? 10.244 -18.978 22.808 1.00 59.56 78 GLU A CA 1
ATOM 549 C C . GLU A 1 78 ? 8.916 -18.367 22.366 1.00 59.56 78 GLU A C 1
ATOM 551 O O . GLU A 1 78 ? 8.714 -18.077 21.187 1.00 59.56 78 GLU A O 1
ATOM 556 N N . VAL A 1 79 ? 8.000 -18.202 23.317 1.00 66.12 79 VAL A N 1
ATOM 557 C CA . VAL A 1 79 ? 6.684 -17.609 23.088 1.00 66.12 79 VAL A CA 1
ATOM 558 C C . VAL A 1 79 ? 6.575 -16.336 23.919 1.00 66.12 79 VAL A C 1
ATOM 560 O O . VAL A 1 79 ? 6.778 -16.357 25.135 1.00 66.12 79 VAL A O 1
ATOM 563 N N . GLU A 1 80 ? 6.239 -15.233 23.254 1.00 75.00 80 GLU A N 1
ATOM 564 C CA . GLU A 1 80 ? 5.995 -13.935 23.882 1.00 75.00 80 GLU A CA 1
ATOM 565 C C . GLU A 1 80 ? 4.570 -13.842 24.436 1.00 75.00 80 GLU A C 1
ATOM 567 O O . GLU A 1 80 ? 3.590 -14.207 23.782 1.00 75.00 80 GLU A O 1
ATOM 572 N N . VAL A 1 81 ? 4.445 -13.295 25.642 1.00 69.44 81 VAL A N 1
ATOM 573 C CA . VAL A 1 81 ? 3.177 -12.851 26.218 1.00 69.44 81 VAL A CA 1
ATOM 574 C C . VAL A 1 81 ? 3.086 -11.346 26.018 1.00 69.44 81 VAL A C 1
ATOM 576 O O . VAL A 1 81 ? 3.908 -10.592 26.542 1.00 69.44 81 VAL A O 1
ATOM 579 N N . LYS A 1 82 ? 2.074 -10.907 25.272 1.00 77.12 82 LYS A N 1
ATOM 580 C CA . LYS A 1 82 ? 1.828 -9.494 24.978 1.00 77.12 82 LYS A CA 1
ATOM 581 C C . LYS A 1 82 ? 0.727 -8.918 25.871 1.00 77.12 82 LYS A C 1
ATOM 583 O O . LYS A 1 82 ? -0.226 -9.617 26.216 1.00 77.12 82 LYS A O 1
ATOM 588 N N . ALA A 1 83 ? 0.855 -7.648 26.240 1.00 76.50 83 ALA A N 1
ATOM 589 C CA . ALA A 1 83 ? -0.186 -6.858 26.892 1.00 76.50 83 ALA A CA 1
ATOM 590 C C . ALA A 1 83 ? -0.461 -5.583 26.089 1.00 76.50 83 ALA A C 1
ATOM 592 O O . ALA A 1 83 ? 0.450 -5.035 25.473 1.00 76.50 83 ALA A O 1
ATOM 593 N N . THR A 1 84 ? -1.704 -5.108 26.138 1.00 84.56 84 THR A N 1
ATOM 594 C CA . THR A 1 84 ? -2.138 -3.880 25.466 1.00 84.56 84 THR A CA 1
ATOM 595 C C . THR A 1 84 ? -2.071 -2.700 26.431 1.00 84.56 84 THR A C 1
ATOM 597 O O . THR A 1 84 ? -2.707 -2.729 27.489 1.00 84.56 84 THR A O 1
ATOM 600 N N . ASP A 1 85 ? -1.326 -1.664 26.065 1.00 83.81 85 ASP A N 1
ATOM 601 C CA . ASP A 1 85 ? -1.316 -0.373 26.745 1.00 83.81 85 ASP A CA 1
ATOM 602 C C . ASP A 1 85 ? -2.312 0.575 26.050 1.00 83.81 85 ASP A C 1
ATOM 604 O O . ASP A 1 85 ? -2.482 0.545 24.832 1.00 83.81 85 ASP A O 1
ATOM 608 N N . THR A 1 86 ? -3.044 1.366 26.840 1.00 87.62 86 THR A N 1
ATOM 609 C CA . THR A 1 86 ? -4.046 2.324 26.344 1.00 87.62 86 THR A CA 1
ATOM 610 C C . THR A 1 86 ? -3.519 3.738 26.481 1.00 87.62 86 THR A C 1
ATOM 612 O O . THR A 1 86 ? -3.216 4.174 27.594 1.00 87.62 86 THR A O 1
ATOM 615 N N . HIS A 1 87 ? -3.541 4.472 25.377 1.00 88.25 87 HIS A N 1
ATOM 616 C CA . HIS A 1 87 ? -3.076 5.847 25.293 1.00 88.25 87 HIS A CA 1
ATOM 617 C C . HIS A 1 87 ? -4.219 6.781 24.957 1.00 88.25 87 HIS A C 1
ATOM 619 O O . HIS A 1 87 ? -5.178 6.404 24.281 1.00 88.25 87 HIS A O 1
ATOM 625 N N . MET A 1 88 ? -4.157 8.004 25.476 1.00 87.00 88 MET A N 1
ATOM 626 C CA . MET A 1 88 ? -5.206 8.983 25.232 1.00 87.00 88 MET A CA 1
ATOM 627 C C . MET A 1 88 ? -4.713 10.412 25.315 1.00 87.00 88 MET A C 1
ATOM 629 O O . MET A 1 88 ? -3.865 10.765 26.133 1.00 87.00 88 MET A O 1
ATOM 633 N N . THR A 1 89 ? -5.356 11.254 24.523 1.00 87.00 89 THR A N 1
ATOM 634 C CA . THR A 1 89 ? -5.131 12.694 24.538 1.00 87.00 89 THR A CA 1
ATOM 635 C C . THR A 1 89 ? -5.630 13.326 25.843 1.00 87.00 89 THR A C 1
ATOM 637 O O . THR A 1 89 ? -6.464 12.776 26.584 1.00 87.00 89 THR A O 1
ATOM 640 N N . GLU A 1 90 ? -5.179 14.548 26.116 1.00 85.88 90 GLU A N 1
ATOM 641 C CA . GLU A 1 90 ? -5.915 15.481 26.959 1.00 85.88 90 GLU A CA 1
ATOM 642 C C . GLU A 1 90 ? -7.327 15.704 26.391 1.00 85.88 90 GLU A C 1
ATOM 644 O O . GLU A 1 90 ? -7.608 15.442 25.216 1.00 85.88 90 GLU A O 1
ATOM 649 N N . LYS A 1 91 ? -8.254 16.146 27.250 1.00 85.56 91 LYS A N 1
ATOM 650 C CA . LYS A 1 91 ? -9.599 16.494 26.777 1.00 85.56 91 LYS A CA 1
ATOM 651 C C . LYS A 1 91 ? -9.519 17.781 25.972 1.00 85.56 91 LYS A C 1
ATOM 653 O O . LYS A 1 91 ? -8.923 18.743 26.450 1.00 85.56 91 LYS A O 1
ATOM 658 N N . PHE A 1 92 ? -10.203 17.817 24.841 1.00 82.00 92 PHE A N 1
ATOM 659 C CA . PHE A 1 92 ? -10.378 19.033 24.055 1.00 82.00 92 PHE A CA 1
ATOM 660 C C . PHE A 1 92 ? -11.863 19.389 23.927 1.00 82.00 92 PHE A C 1
ATOM 662 O O . PHE A 1 92 ? -12.725 18.504 23.900 1.00 82.00 92 PHE A O 1
ATOM 669 N N . ASP A 1 93 ? -12.142 20.696 23.920 1.00 75.44 93 ASP A N 1
ATOM 670 C CA . ASP A 1 93 ? -13.493 21.265 23.907 1.00 75.44 93 ASP A CA 1
ATOM 671 C C . ASP A 1 93 ? -13.944 21.595 22.467 1.00 75.44 93 ASP A C 1
ATOM 673 O O . ASP A 1 93 ? -13.141 21.920 21.596 1.00 75.44 93 ASP A O 1
ATOM 677 N N . SER A 1 94 ? -15.255 21.562 22.212 1.00 69.56 94 SER A N 1
ATOM 678 C CA . SER A 1 94 ? -15.846 21.696 20.868 1.00 69.56 94 SER A CA 1
ATOM 679 C C . SER A 1 94 ? -16.023 23.146 20.369 1.00 69.56 94 SER A C 1
ATOM 681 O O . SER A 1 94 ? -17.116 23.540 19.940 1.00 69.56 94 SER A O 1
ATOM 683 N N . THR A 1 95 ? -15.008 24.004 20.475 1.00 61.19 95 THR A N 1
ATOM 684 C CA . THR A 1 95 ? -15.254 25.453 20.363 1.00 61.19 95 THR A CA 1
ATOM 685 C C . THR A 1 95 ? -15.469 25.995 18.949 1.00 61.19 95 THR A C 1
ATOM 687 O O . THR A 1 95 ? -16.179 26.994 18.836 1.00 61.19 95 THR A O 1
ATOM 690 N N . MET A 1 96 ? -14.967 25.354 17.883 1.00 57.06 96 MET A N 1
ATOM 691 C CA . MET A 1 96 ? -15.337 25.571 16.465 1.00 57.06 96 MET A CA 1
ATOM 692 C C . MET A 1 96 ? -14.512 24.659 15.540 1.00 57.06 96 MET A C 1
ATOM 694 O O . MET A 1 96 ? -13.666 23.935 16.035 1.00 57.06 96 MET A O 1
ATOM 698 N N . GLY A 1 97 ? -14.758 24.657 14.219 1.00 66.00 97 GLY A N 1
ATOM 699 C CA . GLY A 1 97 ? -14.036 23.788 13.280 1.00 66.00 97 GLY A CA 1
ATOM 700 C C . GLY A 1 97 ? -12.511 23.909 13.412 1.00 66.00 97 GLY A C 1
ATOM 701 O O . GLY A 1 97 ? -11.941 24.913 12.984 1.00 66.00 97 GLY A O 1
ATOM 702 N N . GLU A 1 98 ? -11.872 22.915 14.022 1.00 82.12 98 GLU A N 1
ATOM 703 C CA . GLU A 1 98 ? -10.511 23.010 14.555 1.00 82.12 98 GLU A CA 1
ATOM 704 C C . GLU A 1 98 ? -9.661 21.826 14.089 1.00 82.12 98 GLU A C 1
ATOM 706 O O . GLU A 1 98 ? -10.135 20.696 13.948 1.00 82.12 98 GLU A O 1
ATOM 711 N N . TRP A 1 99 ? -8.388 22.124 13.836 1.00 84.56 99 TRP A N 1
ATOM 712 C CA . TRP A 1 99 ? -7.365 21.122 13.578 1.00 84.56 99 TRP A CA 1
ATOM 713 C C . TRP A 1 99 ? -6.938 20.494 14.895 1.00 84.56 99 TRP A C 1
ATOM 715 O O . TRP A 1 99 ? -6.600 21.203 15.849 1.00 84.56 99 TRP A O 1
ATOM 725 N N . PHE A 1 100 ? -6.926 19.167 14.925 1.00 84.25 100 PHE A N 1
ATOM 726 C CA . PHE A 1 100 ? -6.257 18.438 15.984 1.00 84.25 100 PHE A CA 1
ATOM 727 C C . PHE A 1 100 ? -4.752 18.723 15.930 1.00 84.25 100 PHE A C 1
ATOM 729 O O . PHE A 1 100 ? -4.194 18.938 14.854 1.00 84.25 100 PHE A O 1
ATOM 736 N N . ASN A 1 101 ? -4.098 18.783 17.088 1.00 79.81 101 ASN A N 1
ATOM 737 C CA . ASN A 1 101 ? -2.682 19.121 17.163 1.00 79.81 101 ASN A CA 1
ATOM 738 C C . ASN A 1 101 ? -1.981 18.431 18.338 1.00 79.81 101 ASN A C 1
ATOM 740 O O . ASN A 1 101 ? -2.623 17.975 19.286 1.00 79.81 101 ASN A O 1
ATOM 744 N N . GLU A 1 102 ? -0.650 18.426 18.271 1.00 72.69 102 GLU A N 1
ATOM 745 C CA . GLU A 1 102 ? 0.259 17.792 19.233 1.00 72.69 102 GLU A CA 1
ATOM 746 C C . GLU A 1 102 ? 0.062 18.247 20.687 1.00 72.69 102 GLU A C 1
ATOM 748 O O . GLU A 1 102 ? 0.316 17.475 21.605 1.00 72.69 102 GLU A O 1
ATOM 753 N N . SER A 1 103 ? -0.437 19.466 20.938 1.00 76.88 103 SER A N 1
ATOM 754 C CA . SER A 1 103 ? -0.553 19.990 22.308 1.00 76.88 103 SER A CA 1
ATOM 755 C C . SER A 1 103 ? -1.561 19.225 23.168 1.00 76.88 103 SER A C 1
ATOM 757 O O . SER A 1 103 ? -1.512 19.312 24.393 1.00 76.88 103 SER A O 1
ATOM 759 N N . TYR A 1 104 ? -2.447 18.452 22.534 1.00 71.81 104 TYR A N 1
ATOM 760 C CA . TYR A 1 104 ? -3.386 17.568 23.212 1.00 71.81 104 TYR A CA 1
ATOM 761 C C . TYR A 1 104 ? -2.822 16.172 23.473 1.00 71.81 104 TYR A C 1
ATOM 763 O O . TYR A 1 104 ? -3.507 15.372 24.101 1.00 71.81 104 TYR A O 1
ATOM 771 N N . VAL A 1 105 ? -1.622 15.839 23.002 1.00 73.44 105 VAL A N 1
ATOM 772 C CA . VAL A 1 105 ? -1.041 14.501 23.138 1.00 73.44 105 VAL A CA 1
ATOM 773 C C . VAL A 1 105 ? -0.008 14.530 24.271 1.00 73.44 105 VAL A C 1
ATOM 775 O O . VAL A 1 105 ? 1.103 15.014 24.076 1.00 73.44 105 VAL A O 1
ATOM 778 N N . PRO A 1 106 ? -0.353 14.063 25.487 1.00 60.69 106 PRO A N 1
ATOM 779 C CA . PRO A 1 106 ? 0.560 14.128 26.628 1.00 60.69 106 PRO A CA 1
ATOM 780 C C . PRO A 1 106 ? 1.770 13.192 26.485 1.00 60.69 106 PRO A C 1
ATOM 782 O O . PRO A 1 106 ? 2.773 13.420 27.157 1.00 60.69 106 PRO A O 1
ATOM 785 N N . ASP A 1 107 ? 1.674 12.183 25.615 1.00 66.75 107 ASP A N 1
ATOM 786 C CA . ASP A 1 107 ? 2.750 11.258 25.251 1.00 66.75 107 ASP A CA 1
ATOM 787 C C . ASP A 1 107 ? 2.855 11.166 23.721 1.00 66.75 107 ASP A C 1
ATOM 789 O O . ASP A 1 107 ? 2.420 10.202 23.092 1.00 66.75 107 ASP A O 1
ATOM 793 N N . PHE A 1 108 ? 3.293 12.266 23.098 1.00 66.31 108 PHE A N 1
ATOM 794 C CA . PHE A 1 108 ? 3.375 12.363 21.636 1.00 66.31 108 PHE A CA 1
ATOM 795 C C . PHE A 1 108 ? 4.321 11.316 21.040 1.00 66.31 108 PHE A C 1
ATOM 797 O O . PHE A 1 108 ? 4.023 10.779 19.981 1.00 66.31 108 PHE A O 1
ATOM 804 N N . ASP A 1 109 ? 5.391 10.965 21.759 1.00 71.69 109 ASP A N 1
ATOM 805 C CA . ASP A 1 109 ? 6.375 9.964 21.327 1.00 71.69 109 ASP A CA 1
ATOM 806 C C . ASP A 1 109 ? 5.756 8.559 21.148 1.00 71.69 109 ASP A C 1
ATOM 808 O O . ASP A 1 109 ? 6.316 7.724 20.440 1.00 71.69 109 ASP A O 1
ATOM 812 N N . GLU A 1 110 ? 4.605 8.285 21.775 1.00 76.38 110 GLU A N 1
ATOM 813 C CA . GLU A 1 110 ? 3.873 7.016 21.665 1.00 76.38 110 GLU A CA 1
ATOM 814 C C . GLU A 1 110 ? 2.690 7.075 20.680 1.00 76.38 110 GLU A C 1
ATOM 816 O O . GLU A 1 110 ? 2.016 6.061 20.454 1.00 76.38 110 GLU A O 1
ATOM 821 N N . PHE A 1 111 ? 2.398 8.241 20.095 1.00 81.50 111 PHE A N 1
ATOM 822 C CA . PHE A 1 111 ? 1.349 8.376 19.089 1.00 81.50 111 PHE A CA 1
ATOM 823 C C . PHE A 1 111 ? 1.823 7.813 17.740 1.00 81.50 111 PHE A C 1
ATOM 825 O O . PHE A 1 111 ? 2.967 7.982 17.336 1.00 81.50 111 PHE A O 1
ATOM 832 N N . LYS A 1 112 ? 0.935 7.092 17.046 1.00 79.94 112 LYS A N 1
ATOM 833 C CA . LYS A 1 112 ? 1.291 6.245 15.890 1.00 79.94 112 LYS A CA 1
ATOM 834 C C . LYS A 1 112 ? 1.735 7.030 14.643 1.00 79.94 112 LYS A C 1
ATOM 836 O O . LYS A 1 112 ? 2.333 6.432 13.756 1.00 79.94 112 LYS A O 1
ATOM 841 N N . TYR A 1 113 ? 1.427 8.324 14.568 1.00 84.69 113 TYR A N 1
ATOM 842 C CA . TYR A 1 113 ? 1.631 9.155 13.379 1.00 84.69 113 TYR A CA 1
ATOM 843 C C . TYR A 1 113 ? 2.136 10.541 13.762 1.00 84.69 113 TYR A C 1
ATOM 845 O O . TYR A 1 113 ? 1.693 11.090 14.766 1.00 84.69 113 TYR A O 1
ATOM 853 N N . ASP A 1 114 ? 2.954 11.171 12.931 1.00 85.25 114 ASP A N 1
ATOM 854 C CA . ASP A 1 114 ? 3.254 12.586 13.123 1.00 85.25 114 ASP A CA 1
ATOM 855 C C . ASP A 1 114 ? 2.026 13.452 12.776 1.00 85.25 114 ASP A C 1
ATOM 857 O O . ASP A 1 114 ? 1.246 13.149 11.869 1.00 85.25 114 ASP A O 1
ATOM 861 N N . LEU A 1 115 ? 1.786 14.519 13.549 1.00 83.88 115 LEU A N 1
ATOM 862 C CA . LEU A 1 115 ? 0.593 15.365 13.419 1.00 83.88 115 LEU A CA 1
ATOM 863 C C . LEU A 1 115 ? 0.937 16.765 12.926 1.00 83.88 115 LEU A C 1
ATOM 865 O O . LEU A 1 115 ? 1.730 17.478 13.538 1.00 83.88 115 LEU A O 1
ATOM 869 N N . THR A 1 116 ? 0.211 17.231 11.909 1.00 83.56 116 THR A N 1
ATOM 870 C CA . THR A 1 116 ? 0.278 18.623 11.449 1.00 83.56 116 THR A CA 1
ATOM 871 C C . THR A 1 116 ? -1.036 19.378 11.655 1.00 83.56 116 THR A C 1
ATOM 873 O O . THR A 1 116 ? -2.132 18.820 11.640 1.00 83.56 116 THR A O 1
ATOM 876 N N . MET A 1 117 ? -0.938 20.702 11.811 1.00 81.75 117 MET A N 1
ATOM 877 C CA . MET A 1 117 ? -2.089 21.588 12.048 1.00 81.75 117 MET A CA 1
ATOM 878 C C . MET A 1 117 ? -2.707 22.172 10.764 1.00 81.75 117 MET A C 1
ATOM 880 O O . MET A 1 117 ? -3.403 23.189 10.824 1.00 81.75 117 MET A O 1
ATOM 884 N N . ASN A 1 118 ? -2.402 21.626 9.586 1.00 78.94 118 ASN A N 1
ATOM 885 C CA . ASN A 1 118 ? -2.882 22.156 8.309 1.00 78.94 118 ASN A CA 1
ATOM 886 C C . ASN A 1 118 ? -3.249 21.040 7.314 1.00 78.94 118 ASN A C 1
ATOM 888 O O . ASN A 1 118 ? -2.874 19.893 7.495 1.00 78.94 118 ASN A O 1
ATOM 892 N N . ALA A 1 119 ? -3.974 21.388 6.248 1.00 78.81 119 ALA A N 1
ATOM 893 C CA . ALA A 1 119 ? -4.506 20.434 5.266 1.00 78.81 119 ALA A CA 1
ATOM 894 C C . ALA A 1 119 ? -3.461 19.794 4.329 1.00 78.81 119 ALA A C 1
ATOM 896 O O . ALA A 1 119 ? -3.823 19.010 3.452 1.00 78.81 119 ALA A O 1
ATOM 897 N N . THR A 1 120 ? -2.186 20.161 4.445 1.00 85.75 120 THR A N 1
ATOM 898 C CA . THR A 1 120 ? -1.115 19.680 3.566 1.00 85.75 120 THR A CA 1
ATOM 899 C C . THR A 1 120 ? 0.004 19.075 4.419 1.00 85.75 120 THR A C 1
ATOM 901 O O . THR A 1 120 ? 1.047 19.710 4.599 1.00 85.75 120 THR A O 1
ATOM 904 N N . PRO A 1 121 ? -0.228 17.876 4.986 1.00 87.50 121 PRO A N 1
ATOM 905 C CA . PRO A 1 121 ? 0.816 17.082 5.632 1.00 87.50 121 PRO A CA 1
ATOM 906 C C . PRO A 1 121 ? 1.987 16.778 4.693 1.00 87.50 121 PRO A C 1
ATOM 908 O O . PRO A 1 121 ? 1.845 16.776 3.468 1.00 87.50 121 PRO A O 1
ATOM 911 N N . THR A 1 122 ? 3.156 16.556 5.288 1.00 88.31 122 THR A N 1
ATOM 912 C CA . THR A 1 122 ? 4.408 16.248 4.592 1.00 88.31 122 THR A CA 1
ATOM 913 C C . THR A 1 122 ? 4.921 14.882 5.009 1.00 88.31 122 THR A C 1
ATOM 915 O O . THR A 1 122 ? 4.628 14.449 6.110 1.00 88.31 122 THR A O 1
ATOM 918 N N . GLY A 1 123 ? 5.690 14.214 4.149 1.00 86.62 123 GLY A N 1
ATOM 919 C CA . GLY A 1 123 ? 6.209 12.883 4.463 1.00 86.62 123 GLY A CA 1
ATOM 920 C C . GLY A 1 123 ? 5.091 11.916 4.859 1.00 86.62 123 GLY A C 1
ATOM 921 O O . GLY A 1 123 ? 4.101 11.788 4.134 1.00 86.62 123 GLY A O 1
ATOM 922 N N . ASP A 1 124 ? 5.242 11.312 6.032 1.00 86.94 124 ASP A N 1
ATOM 923 C CA . ASP A 1 124 ? 4.314 10.398 6.695 1.00 86.94 124 ASP A CA 1
ATOM 924 C C . ASP A 1 124 ? 3.421 11.064 7.766 1.00 86.94 124 ASP A C 1
ATOM 926 O O . ASP A 1 124 ? 2.783 10.382 8.570 1.00 86.94 124 ASP A O 1
ATOM 930 N N . ASP A 1 125 ? 3.320 12.398 7.765 1.00 89.12 125 ASP A N 1
ATOM 931 C CA . ASP A 1 125 ? 2.419 13.130 8.658 1.00 89.12 125 ASP A CA 1
ATOM 932 C C . ASP A 1 125 ? 0.935 12.884 8.306 1.00 89.12 125 ASP A C 1
ATOM 934 O O . ASP A 1 125 ? 0.551 12.717 7.142 1.00 89.12 125 ASP A O 1
ATOM 938 N N . ILE A 1 126 ? 0.055 13.040 9.299 1.00 91.00 126 ILE A N 1
ATOM 939 C CA . ILE A 1 126 ? -1.394 13.181 9.097 1.00 91.00 126 ILE A CA 1
ATOM 940 C C . ILE A 1 126 ? -1.930 14.496 9.676 1.00 91.00 126 ILE A C 1
ATOM 942 O O . ILE A 1 126 ? -1.382 15.083 10.611 1.00 91.00 126 ILE A O 1
ATOM 946 N N . ALA A 1 127 ? -3.063 14.956 9.145 1.00 92.44 127 ALA A N 1
ATOM 947 C CA . ALA A 1 127 ? -3.795 16.097 9.692 1.00 92.44 127 ALA A CA 1
ATOM 948 C C . ALA A 1 127 ? -5.270 15.756 9.893 1.00 92.44 127 ALA A C 1
ATOM 950 O O . ALA A 1 127 ? -5.970 15.435 8.934 1.00 92.44 127 ALA A O 1
ATOM 951 N N . ILE A 1 128 ? -5.768 15.880 11.124 1.00 93.38 128 ILE A N 1
ATOM 952 C CA . ILE A 1 128 ? -7.166 15.577 11.456 1.00 93.38 128 ILE A CA 1
ATOM 953 C C . ILE A 1 128 ? -7.916 16.882 11.712 1.00 93.38 128 ILE A C 1
ATOM 955 O O . ILE A 1 128 ? -7.541 17.678 12.575 1.00 93.38 128 ILE A O 1
ATOM 959 N N . TRP A 1 129 ? -9.000 17.099 10.976 1.00 92.81 129 TRP A N 1
ATOM 960 C CA . TRP A 1 129 ? -9.871 18.257 11.122 1.00 92.81 129 TRP A CA 1
ATOM 961 C C . TRP A 1 129 ? -11.276 17.842 11.544 1.00 92.81 129 TRP A C 1
ATOM 963 O O . TRP A 1 129 ? -11.875 16.940 10.953 1.00 92.81 129 TRP A O 1
ATOM 973 N N . PHE A 1 130 ? -11.825 18.554 12.528 1.00 92.31 130 PHE A N 1
ATOM 974 C CA . PHE A 1 130 ? -13.172 18.332 13.041 1.00 92.31 130 PHE A CA 1
ATOM 975 C C . PHE A 1 130 ? -14.064 19.540 12.779 1.00 92.31 130 PHE A C 1
ATOM 977 O O . PHE A 1 130 ? -13.691 20.671 13.079 1.00 92.31 130 PHE A O 1
ATOM 984 N N . ASN A 1 131 ? -15.292 19.303 12.320 1.00 92.50 131 ASN A N 1
ATOM 985 C CA . ASN A 1 131 ? -16.367 20.288 12.301 1.00 92.50 131 ASN A CA 1
ATOM 986 C C . ASN A 1 131 ? -17.345 20.032 13.450 1.00 92.50 131 ASN A C 1
ATOM 988 O O . ASN A 1 131 ? -18.397 19.417 13.268 1.00 92.50 131 ASN A O 1
ATOM 992 N N . TRP A 1 132 ? -17.038 20.562 14.633 1.00 90.00 132 TRP A N 1
ATOM 993 C CA . TRP A 1 132 ? -17.868 20.375 15.829 1.00 90.00 132 TRP A CA 1
ATOM 994 C C . TRP A 1 132 ? -19.321 20.850 15.687 1.00 90.00 132 TRP A C 1
ATOM 996 O O . TRP A 1 132 ? -20.183 20.400 16.430 1.00 90.00 132 TRP A O 1
ATOM 1006 N N . SER A 1 133 ? -19.639 21.714 14.712 1.00 89.75 133 SER A N 1
ATOM 1007 C CA . SER A 1 133 ? -21.030 22.132 14.463 1.00 89.75 133 SER A CA 1
ATOM 1008 C C . SER A 1 133 ? -21.939 20.999 13.968 1.00 89.75 133 SER A C 1
ATOM 1010 O O . SER A 1 133 ? -23.162 21.133 14.003 1.00 89.75 133 SER A O 1
ATOM 1012 N N . LEU A 1 134 ? -21.344 19.892 13.519 1.00 92.19 134 LEU A N 1
ATOM 1013 C CA . LEU A 1 134 ? -22.029 18.687 13.054 1.00 92.19 134 LEU A CA 1
ATOM 1014 C C . LEU A 1 134 ? -22.168 17.608 14.133 1.00 92.19 134 LEU A C 1
ATOM 1016 O O . LEU A 1 134 ? -22.686 16.525 13.857 1.00 92.19 134 LEU A O 1
ATOM 1020 N N . PHE A 1 135 ? -21.744 17.923 15.356 1.00 92.25 135 PHE A N 1
ATOM 1021 C CA . PHE A 1 135 ? -21.889 17.092 16.538 1.00 92.25 135 PHE A CA 1
ATOM 1022 C C . PHE A 1 135 ? -23.069 17.632 17.347 1.00 92.25 135 PHE A C 1
ATOM 1024 O O . PHE A 1 135 ? -23.122 18.813 17.693 1.00 92.25 135 PHE A O 1
ATOM 1031 N N . SER A 1 136 ? -24.052 16.780 17.627 1.00 91.31 136 SER A N 1
ATOM 1032 C CA . SER A 1 136 ? -25.270 17.161 18.338 1.00 91.31 136 SER A CA 1
ATOM 1033 C C . SER A 1 136 ? -25.477 16.279 19.556 1.00 91.31 136 SER A C 1
ATOM 1035 O O . SER A 1 136 ? -25.741 15.088 19.424 1.00 91.31 136 SER A O 1
ATOM 1037 N N . PHE A 1 137 ? -25.383 16.866 20.747 1.00 91.19 137 PHE A N 1
ATOM 1038 C CA . PHE A 1 137 ? -25.620 16.152 21.995 1.00 91.19 137 PHE A CA 1
ATOM 1039 C C . PHE A 1 137 ? -27.094 16.191 22.415 1.00 91.19 137 PHE A C 1
ATOM 1041 O O . PHE A 1 137 ? -27.719 17.251 22.520 1.00 91.19 137 PHE A O 1
ATOM 1048 N N . ASN A 1 138 ? -27.651 15.019 22.717 1.00 91.81 138 ASN A N 1
ATOM 1049 C CA . ASN A 1 138 ? -28.962 14.868 23.330 1.00 91.81 138 ASN A CA 1
ATOM 1050 C C . ASN A 1 138 ? -28.822 14.585 24.831 1.00 91.81 138 ASN A C 1
ATOM 1052 O O . ASN A 1 138 ? -28.632 13.445 25.253 1.00 91.81 138 ASN A O 1
ATOM 1056 N N . ALA A 1 139 ? -29.041 15.616 25.649 1.00 88.31 139 ALA A N 1
ATOM 1057 C CA . ALA A 1 139 ? -28.955 15.534 27.110 1.00 88.31 139 ALA A CA 1
ATOM 1058 C C . ALA A 1 139 ? -29.984 14.600 27.782 1.00 88.31 139 ALA A C 1
ATOM 1060 O O . ALA A 1 139 ? -29.886 14.338 28.977 1.00 88.31 139 ALA A O 1
ATOM 1061 N N . THR A 1 140 ? -31.003 14.118 27.059 1.00 91.25 140 THR A N 1
ATOM 1062 C CA . THR A 1 140 ? -31.964 13.142 27.609 1.00 91.25 140 THR A CA 1
ATOM 1063 C C . THR A 1 140 ? -31.443 11.716 27.481 1.00 91.25 140 THR A C 1
ATOM 1065 O O . THR A 1 140 ? -31.650 10.906 28.382 1.00 91.25 140 THR A O 1
ATOM 1068 N N . THR A 1 141 ? -30.794 11.400 26.361 1.00 90.94 141 THR A N 1
ATOM 1069 C CA . THR A 1 141 ? -30.265 10.059 26.077 1.00 90.94 141 THR A CA 1
ATOM 1070 C C . THR A 1 141 ? -28.775 9.933 26.379 1.00 90.94 141 THR A C 1
ATOM 1072 O O . THR A 1 141 ? -28.284 8.813 26.438 1.00 90.94 141 THR A O 1
ATOM 1075 N N . ASN A 1 142 ? -28.076 11.051 26.608 1.00 91.12 142 ASN A N 1
ATOM 1076 C CA . ASN A 1 142 ? -26.616 11.141 26.692 1.00 91.12 142 ASN A CA 1
ATOM 1077 C C . ASN A 1 142 ? -25.921 10.567 25.451 1.00 91.12 142 ASN A C 1
ATOM 1079 O O . ASN A 1 142 ? -24.933 9.846 25.561 1.00 91.12 142 ASN A O 1
ATOM 1083 N N . ILE A 1 143 ? -26.483 10.867 24.280 1.00 93.94 143 ILE A N 1
ATOM 1084 C CA . ILE A 1 143 ? -25.962 10.431 22.983 1.00 93.94 143 ILE A CA 1
ATOM 1085 C C . ILE A 1 143 ? -25.540 11.668 22.201 1.00 93.94 143 ILE A C 1
ATOM 1087 O O . ILE A 1 143 ? -26.327 12.608 22.062 1.00 93.94 143 ILE A O 1
ATOM 1091 N N . THR A 1 144 ? -24.325 11.638 21.671 1.00 93.50 144 THR A N 1
ATOM 1092 C CA . THR A 1 144 ? -23.833 12.569 20.661 1.00 93.50 144 THR A CA 1
ATOM 1093 C C . THR A 1 144 ? -24.050 11.960 19.283 1.00 93.50 144 THR A C 1
ATOM 1095 O O . THR A 1 144 ? -23.540 10.886 18.986 1.00 93.50 144 THR A O 1
ATOM 1098 N N . THR A 1 145 ? -24.792 12.646 18.423 1.00 94.88 145 THR A N 1
ATOM 1099 C CA . THR A 1 145 ? -24.955 12.271 17.018 1.00 94.88 145 THR A CA 1
ATOM 1100 C C . THR A 1 145 ? -24.012 13.102 16.158 1.00 94.88 145 THR A C 1
ATOM 1102 O O . THR A 1 145 ? -24.041 14.331 16.220 1.00 94.88 145 THR A O 1
ATOM 1105 N N . ILE A 1 146 ? -23.210 12.442 15.330 1.00 94.00 146 ILE A N 1
ATOM 1106 C CA . ILE A 1 146 ? -22.370 13.076 14.312 1.00 94.00 146 ILE A CA 1
ATOM 1107 C C . ILE A 1 146 ? -23.078 12.893 12.975 1.00 94.00 146 ILE A C 1
ATOM 1109 O O . ILE A 1 146 ? -23.308 11.759 12.559 1.00 94.00 146 ILE A O 1
ATOM 1113 N N . VAL A 1 147 ? -23.435 13.990 12.305 1.00 94.31 147 VAL A N 1
ATOM 1114 C CA . VAL A 1 147 ? -24.088 13.949 10.987 1.00 94.31 147 VAL A CA 1
ATOM 1115 C C . VAL A 1 147 ? -23.157 14.548 9.948 1.00 94.31 147 VAL A C 1
ATOM 1117 O O . VAL A 1 147 ? -22.967 15.760 9.900 1.00 94.31 147 VAL A O 1
ATOM 1120 N N . SER A 1 148 ? -22.612 13.697 9.091 1.00 95.75 148 SER A N 1
ATOM 1121 C CA . SER A 1 148 ? -21.630 14.073 8.084 1.00 95.75 148 SER A CA 1
ATOM 1122 C C . SER A 1 148 ? -22.124 13.756 6.681 1.00 95.75 148 SER A C 1
ATOM 1124 O O . SER A 1 148 ? -22.815 12.758 6.473 1.00 95.75 148 SER A O 1
ATOM 1126 N N . ASN A 1 149 ? -21.772 14.594 5.710 1.00 92.62 149 ASN A N 1
ATOM 1127 C CA . ASN A 1 149 ? -22.000 14.296 4.301 1.00 92.62 149 ASN A CA 1
ATOM 1128 C C . ASN A 1 149 ? -20.866 14.817 3.415 1.00 92.62 149 ASN A C 1
ATOM 1130 O O . ASN A 1 149 ? -20.074 15.651 3.844 1.00 92.62 149 ASN A O 1
ATOM 1134 N N . GLU A 1 150 ? -20.846 14.381 2.157 1.00 89.00 150 GLU A N 1
ATOM 1135 C CA . GLU A 1 150 ? -19.861 14.780 1.141 1.00 89.00 150 GLU A CA 1
ATOM 1136 C C . GLU A 1 150 ? -19.624 16.293 1.030 1.00 89.00 150 GLU A C 1
ATOM 1138 O O . GLU A 1 150 ? -18.484 16.739 0.931 1.00 89.00 150 GLU A O 1
ATOM 1143 N N . THR A 1 151 ? -20.681 17.106 1.082 1.00 90.25 151 THR A N 1
ATOM 1144 C CA . THR A 1 151 ? -20.557 18.567 0.914 1.00 90.25 151 THR A CA 1
ATOM 1145 C C . THR A 1 151 ? -20.245 19.316 2.208 1.00 90.25 151 THR A C 1
ATOM 1147 O O . THR A 1 151 ? -19.917 20.502 2.168 1.00 90.25 151 THR A O 1
ATOM 1150 N N . ASN A 1 152 ? -20.383 18.655 3.356 1.00 91.81 152 ASN A N 1
ATOM 1151 C CA . ASN A 1 152 ? -20.156 19.232 4.672 1.00 91.81 152 ASN A CA 1
ATOM 1152 C C . ASN A 1 152 ? -19.674 18.133 5.633 1.00 91.81 152 ASN A C 1
ATOM 1154 O O . ASN A 1 152 ? -20.477 17.608 6.415 1.00 91.81 152 ASN A O 1
ATOM 1158 N N . PRO A 1 153 ? -18.393 17.739 5.536 1.00 94.06 153 PRO A N 1
ATOM 1159 C CA . PRO A 1 153 ? -17.854 16.665 6.349 1.00 94.06 153 PRO A CA 1
ATOM 1160 C C . PRO A 1 153 ? -17.664 17.105 7.808 1.00 94.06 153 PRO A C 1
ATOM 1162 O O . PRO A 1 153 ? -17.222 18.220 8.094 1.00 94.06 153 PRO A O 1
ATOM 1165 N N . ALA A 1 154 ? -17.998 16.212 8.737 1.00 94.50 154 ALA A N 1
ATOM 1166 C CA . ALA A 1 154 ? -17.805 16.371 10.175 1.00 94.50 154 ALA A CA 1
ATOM 1167 C C . ALA A 1 154 ? -16.371 16.064 10.606 1.00 94.50 154 ALA A C 1
ATOM 1169 O O . ALA A 1 154 ? -15.881 16.673 11.554 1.00 94.50 154 ALA A O 1
ATOM 1170 N N . ILE A 1 155 ? -15.716 15.131 9.916 1.00 95.50 155 ILE A N 1
ATOM 1171 C CA . ILE A 1 155 ? -14.340 14.715 10.180 1.00 95.50 155 ILE A CA 1
ATOM 1172 C C . ILE A 1 155 ? -13.641 14.535 8.836 1.00 95.50 155 ILE A C 1
ATOM 1174 O O . ILE A 1 155 ? -14.200 13.909 7.929 1.00 95.50 155 ILE A O 1
ATOM 1178 N N . VAL A 1 156 ? -12.445 15.104 8.713 1.00 95.75 156 VAL A N 1
ATOM 1179 C CA . VAL A 1 156 ? -11.577 14.979 7.539 1.00 95.75 156 VAL A CA 1
ATOM 1180 C C . VAL A 1 156 ? -10.171 14.637 8.008 1.00 95.75 156 VAL A C 1
ATOM 1182 O O . VAL A 1 156 ? -9.671 15.271 8.935 1.00 95.75 156 VAL A O 1
ATOM 1185 N N . ILE A 1 157 ? -9.541 13.657 7.368 1.00 95.50 157 ILE A N 1
ATOM 1186 C CA . ILE A 1 157 ? -8.172 13.231 7.660 1.00 95.50 157 ILE A CA 1
ATOM 1187 C C . ILE A 1 157 ? -7.360 13.366 6.378 1.00 95.50 157 ILE A C 1
ATOM 1189 O O . ILE A 1 157 ? -7.668 12.713 5.384 1.00 95.50 157 ILE A O 1
ATOM 1193 N N . TYR A 1 158 ? -6.359 14.238 6.397 1.00 94.50 158 TYR A N 1
ATOM 1194 C CA . TYR A 1 158 ? -5.415 14.440 5.302 1.00 94.50 158 TYR A CA 1
ATOM 1195 C C . TYR A 1 158 ? -4.181 13.571 5.534 1.00 94.50 158 TYR A C 1
ATOM 1197 O O . TYR A 1 158 ? -3.696 13.502 6.664 1.00 94.50 158 TYR A O 1
ATOM 1205 N N . TYR A 1 159 ? -3.680 12.959 4.463 1.00 91.62 159 TYR A N 1
ATOM 1206 C CA . TYR A 1 159 ? -2.514 12.076 4.469 1.00 91.62 159 TYR A CA 1
ATOM 1207 C C . TYR A 1 159 ? -1.344 12.754 3.771 1.00 91.62 159 TYR A C 1
ATOM 1209 O O . TYR A 1 159 ? -1.533 13.405 2.735 1.00 91.62 159 TYR A O 1
ATOM 1217 N N . GLY A 1 160 ? -0.156 12.622 4.359 1.00 88.75 160 GLY A N 1
ATOM 1218 C CA . GLY A 1 160 ? 1.095 12.999 3.723 1.00 88.75 160 GLY A CA 1
ATOM 1219 C C . GLY A 1 160 ? 1.352 12.169 2.459 1.00 88.75 160 GLY A C 1
ATOM 1220 O O . GLY A 1 160 ? 0.756 11.105 2.285 1.00 88.75 160 GLY A O 1
ATOM 1221 N N . PRO A 1 161 ? 2.201 12.662 1.543 1.00 83.56 161 PRO A N 1
ATOM 1222 C CA . PRO A 1 161 ? 2.479 11.993 0.273 1.00 83.56 161 PRO A CA 1
ATOM 1223 C C . PRO A 1 161 ? 3.093 10.594 0.428 1.00 83.56 161 PRO A C 1
ATOM 1225 O O . PRO A 1 161 ? 2.931 9.790 -0.484 1.00 83.56 161 PRO A O 1
ATOM 1228 N N . ASP A 1 162 ? 3.734 10.295 1.563 1.00 84.56 162 ASP A N 1
ATOM 1229 C CA . ASP A 1 162 ? 4.376 8.998 1.815 1.00 84.56 162 ASP A CA 1
ATOM 1230 C C . ASP A 1 162 ? 3.412 7.998 2.499 1.00 84.56 162 ASP A C 1
ATOM 1232 O O . ASP A 1 162 ? 3.795 6.875 2.824 1.00 84.56 162 ASP A O 1
ATOM 1236 N N . MET A 1 163 ? 2.145 8.383 2.714 1.00 83.88 163 MET A N 1
ATOM 1237 C CA . MET A 1 163 ? 1.092 7.521 3.255 1.00 83.88 163 MET A CA 1
ATOM 1238 C C . MET A 1 163 ? -0.027 7.276 2.241 1.00 83.88 163 MET A C 1
ATOM 1240 O O . MET A 1 163 ? -0.608 8.211 1.688 1.00 83.88 163 MET A O 1
ATOM 1244 N N . SER A 1 164 ? -0.422 6.009 2.085 1.00 84.50 164 SER A N 1
ATOM 1245 C CA . SER A 1 164 ? -1.613 5.639 1.314 1.00 84.50 164 SER A CA 1
ATOM 1246 C C . SER A 1 164 ? -2.817 5.412 2.239 1.00 84.50 164 SER A C 1
ATOM 1248 O O . SER A 1 164 ? -2.731 4.586 3.149 1.00 84.50 164 SER A O 1
ATOM 1250 N N . PRO A 1 165 ? -3.968 6.071 2.001 1.00 86.06 165 PRO A N 1
ATOM 1251 C CA . PRO A 1 165 ? -5.230 5.714 2.649 1.00 86.06 165 PRO A CA 1
ATOM 1252 C C . PRO A 1 165 ? -5.843 4.420 2.091 1.00 86.06 165 PRO A C 1
ATOM 1254 O O . PRO A 1 165 ? -6.901 4.025 2.557 1.00 86.06 165 PRO A O 1
ATOM 1257 N N . MET A 1 166 ? -5.231 3.799 1.079 1.00 86.06 166 MET A N 1
ATOM 1258 C CA . MET A 1 166 ? -5.665 2.540 0.469 1.00 86.06 166 MET A CA 1
ATOM 1259 C C . MET A 1 166 ? -4.507 1.532 0.538 1.00 86.06 166 MET A C 1
ATOM 1261 O O . MET A 1 166 ? -3.768 1.382 -0.441 1.00 86.06 166 MET A O 1
ATOM 1265 N N . PRO A 1 167 ? -4.265 0.901 1.701 1.00 80.62 167 PRO A N 1
ATOM 1266 C CA . PRO A 1 167 ? -3.127 0.001 1.899 1.00 80.62 167 PRO A CA 1
ATOM 1267 C C . PRO A 1 167 ? -3.203 -1.275 1.048 1.00 80.62 167 PRO A C 1
ATOM 1269 O O . PRO A 1 167 ? -2.209 -1.983 0.916 1.00 80.62 167 PRO A O 1
ATOM 1272 N N . GLU A 1 168 ? -4.364 -1.593 0.472 1.00 84.00 168 GLU A N 1
ATOM 1273 C CA . GLU A 1 168 ? -4.547 -2.732 -0.425 1.00 84.00 168 GLU A CA 1
ATOM 1274 C C . GLU A 1 168 ? -3.896 -2.552 -1.805 1.00 84.00 168 GLU A C 1
ATOM 1276 O O . GLU A 1 168 ? -3.698 -3.543 -2.512 1.00 84.00 168 GLU A O 1
ATOM 1281 N N . PHE A 1 169 ? -3.572 -1.314 -2.194 1.00 85.50 169 PHE A N 1
ATOM 1282 C CA . PHE A 1 169 ? -2.838 -1.017 -3.420 1.00 85.50 169 PHE A CA 1
ATOM 1283 C C . PHE A 1 169 ? -1.404 -0.626 -3.071 1.00 85.50 169 PHE A C 1
ATOM 1285 O O . PHE A 1 169 ? -1.157 0.422 -2.479 1.00 85.50 169 PHE A O 1
ATOM 1292 N N . GLU A 1 170 ? -0.456 -1.479 -3.451 1.00 83.38 170 GLU A N 1
ATOM 1293 C CA . GLU A 1 170 ? 0.973 -1.187 -3.330 1.00 83.38 170 GLU A CA 1
ATOM 1294 C C . GLU A 1 170 ? 1.384 -0.088 -4.326 1.00 83.38 170 GLU A C 1
ATOM 1296 O O . GLU A 1 170 ? 0.845 -0.009 -5.434 1.00 83.38 170 GLU A O 1
ATOM 1301 N N . GLY A 1 171 ? 2.357 0.740 -3.946 1.00 84.62 171 GLY A N 1
ATOM 1302 C CA . GLY A 1 171 ? 2.958 1.751 -4.817 1.00 84.62 171 GLY A CA 1
ATOM 1303 C C . GLY A 1 171 ? 2.453 3.185 -4.624 1.00 84.62 171 GLY A C 1
ATOM 1304 O O . GLY A 1 171 ? 1.606 3.480 -3.779 1.00 84.62 171 GLY A O 1
ATOM 1305 N N . ASP A 1 172 ? 3.004 4.089 -5.432 1.00 86.06 172 ASP A N 1
ATOM 1306 C CA . ASP A 1 172 ? 2.798 5.531 -5.326 1.00 86.06 172 ASP A CA 1
ATOM 1307 C C . ASP A 1 172 ? 1.449 5.959 -5.939 1.00 86.06 172 ASP A C 1
ATOM 1309 O O . ASP A 1 172 ? 1.131 5.572 -7.075 1.00 86.06 172 ASP A O 1
ATOM 1313 N N . PRO A 1 173 ? 0.653 6.795 -5.242 1.00 87.81 173 PRO A N 1
ATOM 1314 C CA . PRO A 1 173 ? -0.613 7.297 -5.760 1.00 87.81 173 PRO A CA 1
ATOM 1315 C C . PRO A 1 173 ? -0.410 8.416 -6.793 1.00 87.81 173 PRO A C 1
ATOM 1317 O O . PRO A 1 173 ? 0.229 9.437 -6.539 1.00 87.81 173 PRO A O 1
ATOM 1320 N N . VAL A 1 174 ? -1.060 8.277 -7.947 1.00 88.81 174 VAL A N 1
ATOM 1321 C CA . VAL A 1 174 ? -1.083 9.250 -9.046 1.00 88.81 174 VAL A CA 1
ATOM 1322 C C . VAL A 1 174 ? -2.522 9.757 -9.238 1.00 88.81 174 VAL A C 1
ATOM 1324 O O . VAL A 1 174 ? -3.327 9.107 -9.914 1.00 88.81 174 VAL A O 1
ATOM 1327 N N . PRO A 1 175 ? -2.897 10.895 -8.618 1.00 86.50 175 PRO A N 1
ATOM 1328 C CA . PRO A 1 175 ? -4.251 11.443 -8.691 1.00 86.50 175 PRO A CA 1
ATOM 1329 C C . PRO A 1 175 ? -4.547 12.142 -10.024 1.00 86.50 175 PRO A C 1
ATOM 1331 O O . PRO A 1 175 ? -3.797 13.017 -10.454 1.00 86.50 175 PRO A O 1
ATOM 1334 N N . ILE A 1 176 ? -5.697 11.837 -10.638 1.00 86.25 176 ILE A N 1
ATOM 1335 C CA . ILE A 1 176 ? -6.118 12.405 -11.932 1.00 86.25 176 ILE A CA 1
ATOM 1336 C C . ILE A 1 176 ? -7.612 12.665 -11.936 1.00 86.25 176 ILE A C 1
ATOM 1338 O O . ILE A 1 176 ? -8.404 11.732 -11.963 1.00 86.25 176 ILE A O 1
ATOM 1342 N N . ASP A 1 177 ? -8.027 13.929 -11.945 1.00 85.94 177 ASP A N 1
ATOM 1343 C CA . ASP A 1 177 ? -9.443 14.310 -11.968 1.00 85.94 177 ASP A CA 1
ATOM 1344 C C . ASP A 1 177 ? -10.301 13.536 -10.937 1.00 85.94 177 ASP A C 1
ATOM 1346 O O . ASP A 1 177 ? -10.344 13.909 -9.757 1.00 85.94 177 ASP A O 1
ATOM 1350 N N . SER A 1 178 ? -10.995 12.481 -11.388 1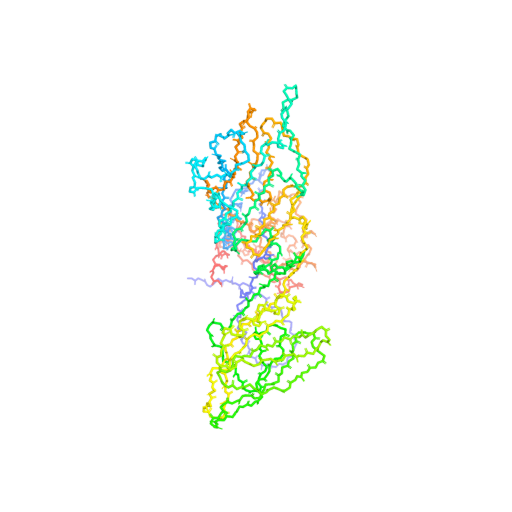.00 90.56 178 SER A N 1
ATOM 1351 C CA . SER A 1 178 ? -11.858 11.586 -10.611 1.00 90.56 178 SER A CA 1
ATOM 1352 C C . SER A 1 178 ? -11.291 10.186 -10.350 1.00 90.56 178 SER A C 1
ATOM 1354 O O . SER A 1 178 ? -11.941 9.435 -9.631 1.00 90.56 178 SER A O 1
ATOM 1356 N N . THR A 1 179 ? -10.126 9.829 -10.892 1.00 92.25 179 THR A N 1
ATOM 1357 C CA . THR A 1 179 ? -9.479 8.518 -10.707 1.00 92.25 179 THR A CA 1
ATOM 1358 C C . THR A 1 179 ? -8.053 8.660 -10.166 1.00 92.25 179 THR A C 1
ATOM 1360 O O . THR A 1 179 ? -7.283 9.497 -10.625 1.00 92.25 179 THR A O 1
ATOM 1363 N N . MET A 1 180 ? -7.698 7.863 -9.165 1.00 91.25 180 MET A N 1
ATOM 1364 C CA . MET A 1 180 ? -6.338 7.742 -8.643 1.00 91.25 180 MET A CA 1
ATOM 1365 C C . MET A 1 180 ? -5.795 6.382 -9.063 1.00 91.25 180 MET A C 1
ATOM 1367 O O . MET A 1 180 ? -6.470 5.371 -8.873 1.00 91.25 180 MET A O 1
ATOM 1371 N N . TYR A 1 181 ? -4.607 6.372 -9.655 1.00 92.38 181 TYR A N 1
ATOM 1372 C CA . TYR A 1 181 ? -3.892 5.161 -10.055 1.00 92.38 181 TYR A CA 1
ATOM 1373 C C . TYR A 1 181 ? -2.755 4.893 -9.073 1.00 92.38 181 TYR A C 1
ATOM 1375 O O . TYR A 1 181 ? -2.171 5.845 -8.568 1.00 92.38 181 TYR A O 1
ATOM 1383 N N . PHE A 1 182 ? -2.428 3.631 -8.827 1.00 92.50 182 PHE A N 1
ATOM 1384 C CA . PHE A 1 182 ? -1.328 3.234 -7.948 1.00 92.50 182 PHE A CA 1
ATOM 1385 C C . PHE A 1 182 ? -0.265 2.510 -8.764 1.00 92.50 182 PHE A C 1
ATOM 1387 O O . PHE A 1 182 ? -0.587 1.570 -9.495 1.00 92.50 182 PHE A O 1
ATOM 1394 N N . TYR A 1 183 ? 0.980 2.972 -8.676 1.00 93.12 183 TYR A N 1
ATOM 1395 C CA . TYR A 1 183 ? 2.100 2.391 -9.412 1.00 93.12 183 TYR A CA 1
ATOM 1396 C C . TYR A 1 183 ? 3.184 1.926 -8.467 1.00 93.12 183 TYR A C 1
ATOM 1398 O O . TYR A 1 183 ? 3.767 2.733 -7.750 1.00 93.12 183 TYR A O 1
ATOM 1406 N N . ASP A 1 184 ? 3.510 0.646 -8.545 1.00 93.31 184 ASP A N 1
ATOM 1407 C CA . ASP A 1 184 ? 4.720 0.127 -7.928 1.00 93.31 184 ASP A CA 1
ATOM 1408 C C . ASP A 1 184 ? 5.865 0.132 -8.950 1.00 93.31 184 ASP A C 1
ATOM 1410 O O . ASP A 1 184 ? 5.647 0.291 -10.163 1.00 93.31 184 ASP A O 1
ATOM 1414 N N . SER A 1 185 ? 7.100 0.034 -8.463 1.00 94.00 185 SER A N 1
ATOM 1415 C CA . SER A 1 185 ? 8.277 0.072 -9.314 1.00 94.00 185 SER A CA 1
ATOM 1416 C C . SER A 1 185 ? 9.421 -0.798 -8.823 1.00 94.00 185 SER A C 1
ATOM 1418 O O . SER A 1 185 ? 9.661 -0.952 -7.630 1.00 94.00 185 SER A O 1
ATOM 1420 N N . ASP A 1 186 ? 10.179 -1.309 -9.785 1.00 94.44 186 ASP A N 1
ATOM 1421 C CA . ASP A 1 186 ? 11.441 -1.998 -9.564 1.00 94.44 186 ASP A CA 1
ATOM 1422 C C . ASP A 1 186 ? 12.515 -1.332 -10.417 1.00 94.44 186 ASP A C 1
ATOM 1424 O O . ASP A 1 186 ? 12.247 -0.780 -11.492 1.00 94.44 186 ASP A O 1
ATOM 1428 N N . SER A 1 187 ? 13.747 -1.360 -9.935 1.00 93.88 187 SER A N 1
ATOM 1429 C CA . SER A 1 187 ? 14.858 -0.715 -10.607 1.00 93.88 187 SER A CA 1
ATOM 1430 C C . SER A 1 187 ? 16.089 -1.591 -10.590 1.00 93.88 187 SER A C 1
ATOM 1432 O O . SER A 1 187 ? 16.343 -2.372 -9.680 1.00 93.88 187 SER A O 1
ATOM 1434 N N . SER A 1 188 ? 16.912 -1.391 -11.606 1.00 90.06 188 SER A N 1
ATOM 1435 C CA . SER A 1 188 ? 18.142 -2.135 -11.791 1.00 90.06 188 SER A CA 1
ATOM 1436 C C . SER A 1 188 ? 19.185 -1.901 -10.691 1.00 90.06 188 SER A C 1
ATOM 1438 O O . SER A 1 188 ? 20.202 -2.578 -10.732 1.00 90.06 188 SER A O 1
ATOM 1440 N N . GLU A 1 189 ? 18.991 -0.963 -9.749 1.00 80.69 189 GLU A N 1
ATOM 1441 C CA . GLU A 1 189 ? 20.045 -0.441 -8.871 1.00 80.69 189 GLU A CA 1
ATOM 1442 C C . GLU A 1 189 ? 20.780 -1.529 -8.049 1.00 80.69 189 GLU A C 1
ATOM 1444 O O . GLU A 1 189 ? 20.182 -2.179 -7.190 1.00 80.69 189 GLU A O 1
ATOM 1449 N N . PRO A 1 190 ? 22.111 -1.700 -8.233 1.00 70.44 190 PRO A N 1
ATOM 1450 C CA . PRO A 1 190 ? 22.995 -0.988 -9.164 1.00 70.44 190 PRO A CA 1
ATOM 1451 C C . PRO A 1 190 ? 22.935 -1.545 -10.597 1.00 70.44 190 PRO A C 1
ATOM 1453 O O . PRO A 1 190 ? 22.841 -2.752 -10.768 1.00 70.44 190 PRO A O 1
ATOM 1456 N N . LEU A 1 191 ? 23.138 -0.678 -11.600 1.00 79.75 191 LEU A N 1
ATOM 1457 C CA . LEU A 1 191 ? 23.172 -0.979 -13.045 1.00 79.75 191 LEU A CA 1
ATOM 1458 C C . LEU A 1 191 ? 23.486 -2.452 -13.412 1.00 79.75 191 LEU A C 1
ATOM 1460 O O . LEU A 1 191 ? 24.545 -2.990 -13.065 1.00 79.75 191 LEU A O 1
ATOM 1464 N N . GLN A 1 192 ? 22.587 -3.078 -14.178 1.00 86.44 192 GLN A N 1
ATOM 1465 C CA . GLN A 1 192 ? 22.634 -4.510 -14.493 1.00 86.44 192 GLN A CA 1
ATOM 1466 C C . GLN A 1 192 ? 23.441 -4.819 -15.758 1.00 86.44 192 GLN A C 1
ATOM 1468 O O . GLN A 1 192 ? 23.614 -3.982 -16.648 1.00 86.44 192 GLN A O 1
ATOM 1473 N N . THR A 1 193 ? 23.961 -6.049 -15.835 1.00 86.69 193 THR A N 1
ATOM 1474 C CA . THR A 1 193 ? 24.760 -6.537 -16.970 1.00 86.69 193 THR A CA 1
ATOM 1475 C C . THR A 1 193 ? 24.036 -7.666 -17.688 1.00 86.69 193 THR A C 1
ATOM 1477 O O . THR A 1 193 ? 23.777 -8.706 -17.090 1.00 86.69 193 THR A O 1
ATOM 1480 N N . TYR A 1 194 ? 23.801 -7.503 -18.988 1.00 89.31 194 TYR A N 1
ATOM 1481 C CA . TYR A 1 194 ? 23.123 -8.490 -19.826 1.00 89.31 194 TYR A CA 1
ATOM 1482 C C . TYR A 1 194 ? 24.040 -9.027 -20.921 1.00 89.31 194 TYR A C 1
ATOM 1484 O O . TYR A 1 194 ? 24.810 -8.279 -21.526 1.00 89.31 194 TYR A O 1
ATOM 1492 N N . GLU A 1 195 ? 23.973 -10.332 -21.177 1.00 87.12 195 GLU A N 1
ATOM 1493 C CA . GLU A 1 195 ? 24.682 -10.974 -22.286 1.00 87.12 195 GLU A CA 1
ATOM 1494 C C . GLU A 1 195 ? 23.909 -10.782 -23.596 1.00 87.12 195 GLU A C 1
ATOM 1496 O O . GLU A 1 195 ? 22.691 -10.952 -23.655 1.00 87.12 195 GLU A O 1
ATOM 1501 N N . VAL A 1 196 ? 24.620 -10.432 -24.665 1.00 89.00 196 VAL A N 1
ATOM 1502 C CA . VAL A 1 196 ? 24.028 -10.271 -25.996 1.00 89.00 196 VAL A CA 1
ATOM 1503 C C . VAL A 1 196 ? 23.537 -11.623 -26.520 1.00 89.00 196 VAL A C 1
ATOM 1505 O O . VAL A 1 196 ? 24.255 -12.620 -26.491 1.00 89.00 196 VAL A O 1
ATOM 1508 N N . GLY A 1 197 ? 22.309 -11.648 -27.031 1.00 87.31 197 GLY A N 1
ATOM 1509 C CA . GLY A 1 197 ? 21.620 -12.838 -27.525 1.00 87.31 197 GLY A CA 1
ATOM 1510 C C . GLY A 1 197 ? 20.915 -13.655 -26.440 1.00 87.31 197 GLY A C 1
ATOM 1511 O O . GLY A 1 197 ? 20.299 -14.669 -26.769 1.00 87.31 197 GLY A O 1
ATOM 1512 N N . VAL A 1 198 ? 20.979 -13.228 -25.174 1.00 89.81 198 VAL A N 1
ATOM 1513 C CA . VAL A 1 198 ? 20.296 -13.875 -24.048 1.00 89.81 198 VAL A CA 1
ATOM 1514 C C . VAL A 1 198 ? 19.093 -13.023 -23.617 1.00 89.81 198 VAL A C 1
ATOM 1516 O O . VAL A 1 198 ? 19.250 -11.811 -23.448 1.00 89.81 198 VAL A O 1
ATOM 1519 N N . PRO A 1 199 ? 17.895 -13.616 -23.446 1.00 92.25 199 PRO A N 1
ATOM 1520 C CA . PRO A 1 199 ? 16.738 -12.898 -22.922 1.00 92.25 199 PRO A CA 1
ATOM 1521 C C . PRO A 1 199 ? 16.975 -12.353 -21.509 1.00 92.25 199 PRO A C 1
ATOM 1523 O O . PRO A 1 199 ? 17.534 -13.043 -20.655 1.00 92.25 199 PRO A O 1
ATOM 1526 N N . VAL A 1 200 ? 16.520 -11.126 -21.265 1.00 93.19 200 VAL A N 1
ATOM 1527 C CA . VAL A 1 200 ? 16.505 -10.484 -19.947 1.00 93.19 200 VAL A CA 1
ATOM 1528 C C . VAL A 1 200 ? 15.394 -11.111 -19.109 1.00 93.19 200 VAL A C 1
ATOM 1530 O O . VAL A 1 200 ? 14.249 -11.139 -19.545 1.00 93.19 200 VAL A O 1
ATOM 1533 N N . ALA A 1 201 ? 15.727 -11.613 -17.919 1.00 88.38 201 ALA A N 1
ATOM 1534 C CA . ALA A 1 201 ? 14.769 -12.288 -17.037 1.00 88.38 201 ALA A CA 1
ATOM 1535 C C . ALA A 1 201 ? 14.294 -11.426 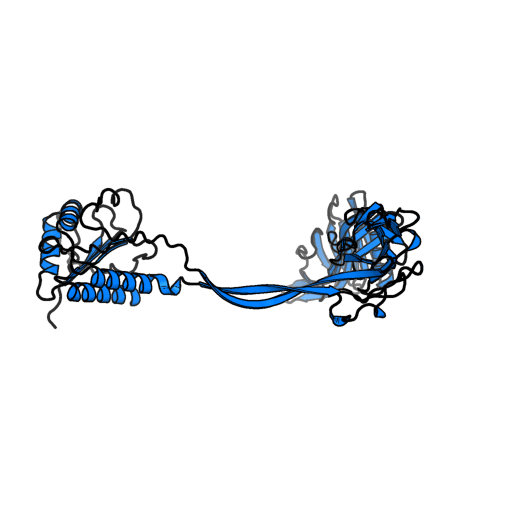-15.855 1.00 88.38 201 ALA A C 1
ATOM 1537 O O . ALA A 1 201 ? 13.309 -11.780 -15.213 1.00 88.38 201 ALA A O 1
ATOM 1538 N N . ASP A 1 202 ? 14.983 -10.318 -15.567 1.00 89.38 202 ASP A N 1
ATOM 1539 C CA . ASP A 1 202 ? 14.760 -9.541 -14.339 1.00 89.38 202 ASP A CA 1
ATOM 1540 C C . ASP A 1 202 ? 13.583 -8.560 -14.459 1.00 89.38 202 ASP A C 1
ATOM 1542 O O . ASP A 1 202 ? 12.993 -8.165 -13.461 1.00 89.38 202 ASP A O 1
ATOM 1546 N N . ILE A 1 203 ? 13.214 -8.173 -15.684 1.00 91.81 203 ILE A N 1
ATOM 1547 C CA . ILE A 1 203 ? 12.159 -7.185 -15.933 1.00 91.81 203 ILE A CA 1
ATOM 1548 C C . ILE A 1 203 ? 10.846 -7.930 -16.181 1.00 91.81 203 ILE A C 1
ATOM 1550 O O . ILE A 1 203 ? 10.516 -8.298 -17.309 1.00 91.81 203 ILE A O 1
ATOM 1554 N N . THR A 1 204 ? 10.106 -8.192 -15.104 1.00 88.25 204 THR A N 1
ATOM 1555 C CA . THR A 1 204 ? 8.899 -9.031 -15.144 1.00 88.25 204 THR A CA 1
ATOM 1556 C C . THR A 1 204 ? 7.885 -8.545 -16.186 1.00 88.25 204 THR A C 1
ATOM 1558 O O . THR A 1 204 ? 7.478 -7.386 -16.197 1.00 88.25 204 THR A O 1
ATOM 1561 N N . GLY A 1 205 ? 7.444 -9.463 -17.051 1.00 88.50 205 GLY A N 1
ATOM 1562 C CA . GLY A 1 205 ? 6.443 -9.209 -18.093 1.00 88.50 205 GLY A CA 1
ATOM 1563 C C . GLY A 1 205 ? 6.999 -8.628 -19.397 1.00 88.50 205 GLY A C 1
ATOM 1564 O O . GLY A 1 205 ? 6.274 -8.608 -20.390 1.00 88.50 205 GLY A O 1
ATOM 1565 N N . TRP A 1 206 ? 8.263 -8.199 -19.420 1.00 94.25 206 TRP A N 1
ATOM 1566 C CA . TRP A 1 206 ? 8.929 -7.694 -20.617 1.00 94.25 206 TRP A CA 1
ATOM 1567 C C . TRP A 1 206 ? 9.838 -8.757 -21.233 1.00 94.25 206 TRP A C 1
ATOM 1569 O O . TRP A 1 206 ? 10.811 -9.195 -20.623 1.00 94.25 206 TRP A O 1
ATOM 1579 N N . ASP A 1 207 ? 9.580 -9.109 -22.489 1.00 95.31 207 ASP A N 1
ATOM 1580 C CA . ASP A 1 207 ? 10.450 -9.986 -23.269 1.00 95.31 207 ASP A CA 1
ATOM 1581 C C . ASP A 1 207 ? 11.485 -9.131 -24.011 1.00 95.31 207 ASP A C 1
ATOM 1583 O O . ASP A 1 207 ? 11.235 -8.634 -25.112 1.00 95.31 207 ASP A O 1
ATOM 1587 N N . ILE A 1 208 ? 12.655 -8.930 -23.398 1.00 96.19 208 ILE A N 1
ATOM 1588 C CA . ILE A 1 208 ? 13.735 -8.096 -23.946 1.00 96.19 208 ILE A CA 1
ATOM 1589 C C . ILE A 1 208 ? 14.947 -8.960 -24.278 1.00 96.19 208 ILE A C 1
ATOM 1591 O O . ILE A 1 208 ? 15.379 -9.794 -23.488 1.00 96.19 208 ILE A O 1
ATOM 1595 N N . THR A 1 209 ? 15.537 -8.758 -25.453 1.00 96.00 209 THR A N 1
ATOM 1596 C CA . THR A 1 209 ? 16.817 -9.365 -25.835 1.00 96.00 209 THR A CA 1
ATOM 1597 C C . THR A 1 209 ? 17.685 -8.337 -26.549 1.00 96.00 209 THR A C 1
ATOM 1599 O O . THR A 1 209 ? 17.300 -7.775 -27.575 1.00 96.00 209 THR A O 1
ATOM 1602 N N . PHE A 1 210 ? 18.895 -8.118 -26.040 1.00 93.94 210 PHE A N 1
ATOM 1603 C CA . PHE A 1 210 ? 19.913 -7.330 -26.733 1.00 93.94 210 PHE A CA 1
ATOM 1604 C C . PHE A 1 210 ? 20.550 -8.202 -27.811 1.00 93.94 210 PHE A C 1
ATOM 1606 O O . PHE A 1 210 ? 21.261 -9.146 -27.492 1.00 93.94 210 PHE A O 1
ATOM 1613 N N . ILE A 1 211 ? 20.261 -7.934 -29.081 1.00 93.88 211 ILE A N 1
ATOM 1614 C CA . ILE A 1 211 ? 20.628 -8.806 -30.206 1.00 93.88 211 ILE A CA 1
ATOM 1615 C C . ILE A 1 211 ? 22.063 -8.560 -30.671 1.00 93.88 211 ILE A C 1
ATOM 1617 O O . ILE A 1 211 ? 22.769 -9.510 -31.004 1.00 93.88 211 ILE A O 1
ATOM 1621 N N . ASP A 1 212 ? 22.479 -7.294 -30.724 1.00 88.50 212 ASP A N 1
ATOM 1622 C CA . ASP A 1 212 ? 23.809 -6.875 -31.181 1.00 88.50 212 ASP A CA 1
ATOM 1623 C C . ASP A 1 212 ? 24.111 -5.438 -30.713 1.00 88.50 212 ASP A C 1
ATOM 1625 O O . ASP A 1 212 ? 23.187 -4.707 -30.340 1.00 88.50 212 ASP A O 1
ATOM 1629 N N . TYR A 1 213 ? 25.373 -4.999 -30.767 1.00 84.88 213 TYR A N 1
ATOM 1630 C CA . TYR A 1 213 ? 25.738 -3.591 -30.573 1.00 84.88 213 TYR A CA 1
ATOM 1631 C C . TYR A 1 213 ? 26.915 -3.112 -31.441 1.00 84.88 213 TYR A C 1
ATOM 1633 O O . TYR A 1 213 ? 27.876 -3.826 -31.727 1.00 84.88 213 TYR A O 1
ATOM 1641 N N . GLU A 1 214 ? 26.883 -1.833 -31.816 1.00 83.94 214 GLU A N 1
ATOM 1642 C CA . GLU A 1 214 ? 27.946 -1.170 -32.572 1.00 83.94 214 GLU A CA 1
ATOM 1643 C C . GLU A 1 214 ? 29.115 -0.740 -31.664 1.00 83.94 214 GLU A C 1
ATOM 1645 O O . GLU A 1 214 ? 28.935 -0.114 -30.618 1.00 83.94 214 GLU A O 1
ATOM 1650 N N . ILE A 1 215 ? 30.351 -1.036 -32.090 1.00 69.94 215 ILE A N 1
ATOM 1651 C CA . ILE A 1 215 ? 31.584 -0.766 -31.319 1.00 69.94 215 ILE A CA 1
ATOM 1652 C C . ILE A 1 215 ? 32.187 0.623 -31.648 1.00 69.94 215 ILE A C 1
ATOM 1654 O O . ILE A 1 215 ? 33.101 1.087 -30.963 1.00 69.94 215 ILE A O 1
ATOM 1658 N N . SER A 1 216 ? 31.712 1.328 -32.686 1.00 68.56 216 SER A N 1
ATOM 1659 C CA . SER A 1 216 ? 32.322 2.586 -33.152 1.00 68.56 216 SER A CA 1
ATOM 1660 C C . SER A 1 216 ? 31.374 3.461 -33.978 1.00 68.56 216 SER A C 1
ATOM 1662 O O . SER A 1 216 ? 30.667 2.919 -34.820 1.00 68.56 216 SER A O 1
ATOM 1664 N N . PRO A 1 217 ? 31.491 4.804 -33.922 1.00 64.25 217 PRO A N 1
ATOM 1665 C CA . PRO A 1 217 ? 31.732 5.675 -32.765 1.00 64.25 217 PRO A CA 1
ATOM 1666 C C . PRO A 1 217 ? 30.430 6.057 -32.032 1.00 64.25 217 PRO A C 1
ATOM 1668 O O . PRO A 1 217 ? 30.483 6.513 -30.893 1.00 64.25 217 PRO A O 1
ATOM 1671 N N . GLU A 1 218 ? 29.277 5.839 -32.659 1.00 67.00 218 GLU A N 1
ATOM 1672 C CA . GLU A 1 218 ? 27.950 5.987 -32.063 1.00 67.00 218 GLU A CA 1
ATOM 1673 C C . GLU A 1 218 ? 27.567 4.609 -31.524 1.00 67.00 218 GLU A C 1
ATOM 1675 O O . GLU A 1 218 ? 27.115 3.752 -32.273 1.00 67.00 218 GLU A O 1
ATOM 1680 N N . LYS A 1 219 ? 27.862 4.332 -30.248 1.00 80.19 219 LYS A N 1
ATOM 1681 C CA . LYS A 1 219 ? 27.515 3.034 -29.657 1.00 80.19 219 LYS A CA 1
ATOM 1682 C C . LYS A 1 219 ? 25.991 2.910 -29.630 1.00 80.19 219 LYS A C 1
ATOM 1684 O O . LYS A 1 219 ? 25.330 3.714 -28.979 1.00 80.19 219 LYS A O 1
ATOM 1689 N N . ARG A 1 220 ? 25.447 1.924 -30.335 1.00 88.00 220 ARG A N 1
ATOM 1690 C CA . ARG A 1 220 ? 24.011 1.632 -30.415 1.00 88.00 220 ARG A CA 1
ATOM 1691 C C . ARG A 1 220 ? 23.790 0.146 -30.220 1.00 88.00 220 ARG A C 1
ATOM 1693 O O . ARG A 1 220 ? 24.611 -0.633 -30.692 1.00 88.00 220 ARG A O 1
ATOM 1700 N N . ALA A 1 221 ? 22.700 -0.245 -29.577 1.00 91.19 221 ALA A N 1
ATOM 1701 C CA . ALA A 1 221 ? 22.287 -1.638 -29.488 1.00 91.19 221 ALA A CA 1
ATOM 1702 C C . ALA A 1 221 ? 21.038 -1.882 -30.333 1.00 91.19 221 ALA A C 1
ATOM 1704 O O . ALA A 1 221 ? 20.121 -1.059 -30.341 1.00 91.19 221 ALA A O 1
ATOM 1705 N N . LEU A 1 222 ? 21.002 -3.020 -31.022 1.00 94.38 222 LEU A N 1
ATOM 1706 C CA . LEU A 1 222 ? 19.779 -3.568 -31.588 1.00 94.38 222 LEU A CA 1
ATOM 1707 C C . LEU A 1 222 ? 19.086 -4.385 -30.500 1.00 94.38 222 LEU A C 1
ATOM 1709 O O . LEU A 1 222 ? 19.645 -5.357 -29.995 1.00 94.38 222 LEU A O 1
ATOM 1713 N N . VAL A 1 223 ? 17.869 -3.994 -30.156 1.00 95.88 223 VAL A N 1
ATOM 1714 C CA . VAL A 1 223 ? 17.078 -4.589 -29.084 1.00 95.88 223 VAL A CA 1
ATOM 1715 C C . VAL A 1 223 ? 15.815 -5.174 -29.689 1.00 95.88 223 VAL A C 1
ATOM 1717 O O . VAL A 1 223 ? 15.094 -4.487 -30.409 1.00 95.88 223 VAL A O 1
ATOM 1720 N N . GLN A 1 224 ? 15.560 -6.446 -29.416 1.00 97.00 224 GLN A N 1
ATOM 1721 C CA . GLN A 1 224 ? 14.245 -7.035 -29.608 1.00 97.00 224 GLN A CA 1
ATOM 1722 C C . GLN A 1 224 ? 13.462 -6.855 -28.315 1.00 97.00 224 GLN A C 1
ATOM 1724 O O . GLN A 1 224 ? 13.976 -7.197 -27.250 1.00 97.00 224 GLN A O 1
ATOM 1729 N N . LEU A 1 225 ? 12.251 -6.316 -28.401 1.00 95.62 225 LEU A N 1
ATOM 1730 C CA . LEU A 1 225 ? 11.407 -6.102 -27.232 1.00 95.62 225 LEU A CA 1
ATOM 1731 C C . LEU A 1 225 ? 9.950 -6.438 -27.516 1.00 95.62 225 LEU A C 1
ATOM 1733 O O . LEU A 1 225 ? 9.439 -6.155 -28.597 1.00 95.62 225 LEU A O 1
ATOM 1737 N N . GLN A 1 226 ? 9.288 -7.019 -26.528 1.00 95.38 226 GLN A N 1
ATOM 1738 C CA . GLN A 1 226 ? 7.847 -7.191 -26.490 1.00 95.38 226 GLN A CA 1
ATOM 1739 C C . GLN A 1 226 ? 7.369 -6.896 -25.071 1.00 95.38 226 GLN A C 1
ATOM 1741 O O . GLN A 1 226 ? 7.829 -7.506 -24.108 1.00 95.38 226 GLN A O 1
ATOM 1746 N N . GLY A 1 227 ? 6.484 -5.915 -24.951 1.00 93.81 227 GLY A N 1
ATOM 1747 C CA . GLY A 1 227 ? 5.900 -5.521 -23.683 1.00 93.81 227 GLY A CA 1
ATOM 1748 C C . GLY A 1 227 ? 4.764 -6.445 -23.238 1.00 93.81 227 GLY A C 1
ATOM 1749 O O . GLY A 1 227 ? 4.242 -7.235 -24.038 1.00 93.81 227 GLY A O 1
ATOM 1750 N N . PRO A 1 228 ? 4.343 -6.328 -21.968 1.00 93.06 228 PRO A N 1
ATOM 1751 C CA . PRO A 1 228 ? 3.262 -7.131 -21.415 1.00 93.06 228 PRO A CA 1
ATOM 1752 C C . PRO A 1 228 ? 1.975 -6.982 -22.235 1.00 93.06 228 PRO A C 1
ATOM 1754 O O . PRO A 1 228 ? 1.467 -5.881 -22.432 1.00 93.06 228 PRO A O 1
ATOM 1757 N N . GLY A 1 229 ? 1.441 -8.098 -22.736 1.00 88.25 229 GLY A N 1
ATOM 1758 C CA . GLY A 1 229 ? 0.198 -8.107 -23.516 1.00 88.25 229 GLY A CA 1
ATOM 1759 C C . GLY A 1 229 ? 0.319 -7.605 -24.961 1.00 88.25 229 GLY A C 1
ATOM 1760 O O . GLY A 1 229 ? -0.680 -7.629 -25.681 1.00 88.25 229 GLY A O 1
ATOM 1761 N N . ALA A 1 230 ? 1.511 -7.209 -25.419 1.00 91.38 230 ALA A N 1
ATOM 1762 C CA . ALA A 1 230 ? 1.711 -6.757 -26.791 1.00 91.38 230 ALA A CA 1
ATOM 1763 C C . ALA A 1 230 ? 1.549 -7.903 -27.806 1.00 91.38 230 ALA A C 1
ATOM 1765 O O . ALA A 1 230 ? 1.928 -9.054 -27.563 1.00 91.38 230 ALA A O 1
ATOM 1766 N N . SER A 1 231 ? 1.004 -7.576 -28.981 1.00 85.62 231 SER A N 1
ATOM 1767 C CA . SER A 1 231 ? 0.656 -8.563 -30.018 1.00 85.62 231 SER A CA 1
ATOM 1768 C C . SER A 1 231 ? 1.859 -9.169 -30.758 1.00 85.62 231 SER A C 1
ATOM 1770 O O . SER A 1 231 ? 1.729 -10.209 -31.412 1.00 85.62 231 SER A O 1
ATOM 1772 N N . GLY A 1 232 ? 3.034 -8.548 -30.645 1.00 89.12 232 GLY A N 1
ATOM 1773 C CA . GLY A 1 232 ? 4.282 -9.015 -31.235 1.00 89.12 232 GLY A CA 1
ATOM 1774 C C . GLY A 1 232 ? 5.496 -8.253 -30.713 1.00 89.12 232 GLY A C 1
ATOM 1775 O O . GLY A 1 232 ? 5.365 -7.294 -29.951 1.00 89.12 232 GLY A O 1
ATOM 1776 N N . SER A 1 233 ? 6.681 -8.701 -31.126 1.00 92.44 233 SER A N 1
ATOM 1777 C CA . SER A 1 233 ? 7.952 -8.073 -30.761 1.00 92.44 233 SER A CA 1
ATOM 1778 C C . SER A 1 233 ? 8.417 -7.078 -31.822 1.00 92.44 233 SER A C 1
ATOM 1780 O O . SER A 1 233 ? 8.352 -7.365 -33.020 1.00 92.44 233 SER A O 1
ATOM 1782 N N . ASP A 1 234 ? 8.983 -5.966 -31.369 1.00 94.88 234 ASP A N 1
ATOM 1783 C CA . ASP A 1 234 ? 9.609 -4.951 -32.206 1.00 94.88 234 ASP A CA 1
ATOM 1784 C C . ASP A 1 234 ? 11.135 -5.033 -32.147 1.00 94.88 234 ASP A C 1
ATOM 1786 O O . ASP A 1 234 ? 11.726 -5.505 -31.174 1.00 94.88 234 ASP A O 1
ATOM 1790 N N . LEU A 1 235 ? 11.781 -4.572 -33.220 1.00 96.00 235 LEU A N 1
ATOM 1791 C CA . LEU A 1 235 ? 13.229 -4.392 -33.294 1.00 96.00 235 LEU A CA 1
ATOM 1792 C C . LEU A 1 235 ? 13.547 -2.902 -33.260 1.00 96.00 235 LEU A C 1
ATOM 1794 O O . LEU A 1 235 ? 13.161 -2.152 -34.157 1.00 96.00 235 LEU A O 1
ATOM 1798 N N . VAL A 1 236 ? 14.281 -2.491 -32.235 1.00 95.00 236 VAL A N 1
ATOM 1799 C CA . VAL A 1 236 ? 14.509 -1.090 -31.895 1.00 95.00 236 VAL A CA 1
ATOM 1800 C C . VAL A 1 236 ? 16.000 -0.845 -31.740 1.00 95.00 236 VAL A C 1
ATOM 1802 O O . VAL A 1 236 ? 16.725 -1.656 -31.170 1.00 95.00 236 VAL A O 1
ATOM 1805 N N . ILE A 1 237 ? 16.475 0.279 -32.271 1.00 93.88 237 ILE A N 1
ATOM 1806 C CA . ILE A 1 237 ? 17.866 0.701 -32.116 1.00 93.88 237 ILE A CA 1
ATOM 1807 C C . ILE A 1 237 ? 17.918 1.731 -30.995 1.00 93.88 237 ILE A C 1
ATOM 1809 O O . ILE A 1 237 ? 17.326 2.800 -31.120 1.00 93.88 237 ILE A O 1
ATOM 1813 N N . ILE A 1 238 ? 18.639 1.411 -29.924 1.00 93.88 238 ILE A N 1
ATOM 1814 C CA . ILE A 1 238 ? 18.790 2.281 -28.756 1.00 93.88 238 ILE A CA 1
ATOM 1815 C C . ILE A 1 238 ? 20.231 2.777 -28.698 1.00 93.88 238 ILE A C 1
ATOM 1817 O O . ILE A 1 238 ? 21.180 1.990 -28.688 1.00 93.88 238 ILE A O 1
ATOM 1821 N N . GLU A 1 239 ? 20.407 4.096 -28.694 1.00 91.44 239 GLU A N 1
ATOM 1822 C CA . GLU A 1 239 ? 21.731 4.707 -28.593 1.00 91.44 239 GLU A CA 1
ATOM 1823 C C . GLU A 1 239 ? 22.241 4.676 -27.149 1.00 91.44 239 GLU A C 1
ATOM 1825 O O . GLU A 1 239 ? 21.478 4.811 -26.192 1.00 91.44 239 GLU A O 1
ATOM 1830 N N . LYS A 1 240 ? 23.555 4.525 -26.980 1.00 89.25 240 LYS A N 1
ATOM 1831 C CA . LYS A 1 240 ? 24.201 4.666 -25.679 1.00 89.25 240 LYS A CA 1
ATOM 1832 C C . LYS A 1 240 ? 23.896 6.044 -25.086 1.00 89.25 240 LYS A C 1
ATOM 1834 O O . LYS A 1 240 ? 23.853 7.045 -25.797 1.00 89.25 240 LYS A O 1
ATOM 1839 N N . ASP A 1 241 ? 23.748 6.073 -23.766 1.00 89.62 241 ASP A N 1
ATOM 1840 C CA . ASP A 1 241 ? 23.455 7.250 -22.950 1.00 89.62 241 ASP A CA 1
ATOM 1841 C C . ASP A 1 241 ? 22.096 7.913 -23.244 1.00 89.62 241 ASP A C 1
ATOM 1843 O O . ASP A 1 241 ? 21.776 8.937 -22.635 1.00 89.62 241 ASP A O 1
ATOM 1847 N N . ASN A 1 242 ? 21.284 7.320 -24.125 1.00 94.31 242 ASN A N 1
ATOM 1848 C CA . ASN A 1 242 ? 19.962 7.805 -24.484 1.00 94.31 242 ASN A CA 1
ATOM 1849 C C . ASN A 1 242 ? 18.906 7.209 -23.546 1.00 94.31 242 ASN A C 1
ATOM 1851 O O . ASN A 1 242 ? 18.706 5.993 -23.509 1.00 94.31 242 ASN A O 1
ATOM 1855 N N . TRP A 1 243 ? 18.234 8.075 -22.795 1.00 96.44 243 TRP A N 1
ATOM 1856 C CA . TRP A 1 243 ? 17.056 7.704 -22.029 1.00 96.44 243 TRP A CA 1
ATOM 1857 C C . TRP A 1 243 ? 15.922 7.344 -22.978 1.00 96.44 243 TRP A C 1
ATOM 1859 O O . TRP A 1 243 ? 15.551 8.120 -23.859 1.00 96.44 243 TRP A O 1
ATOM 1869 N N . THR A 1 244 ? 15.379 6.152 -22.782 1.00 97.12 244 THR A N 1
ATOM 1870 C CA . THR A 1 244 ? 14.319 5.587 -23.608 1.00 97.12 244 THR A CA 1
ATOM 1871 C C . THR A 1 244 ? 13.155 5.215 -22.706 1.00 97.12 244 THR A C 1
ATOM 1873 O O . THR A 1 244 ? 13.357 4.537 -21.700 1.00 97.12 244 THR A O 1
ATOM 1876 N N . VAL A 1 245 ? 11.952 5.661 -23.055 1.00 98.31 245 VAL A N 1
ATOM 1877 C CA . VAL A 1 245 ? 10.714 5.262 -22.376 1.00 98.31 245 VAL A CA 1
ATOM 1878 C C . VAL A 1 245 ? 9.933 4.358 -23.316 1.00 98.31 245 VAL A C 1
ATOM 1880 O O . VAL A 1 245 ? 9.750 4.679 -24.491 1.00 98.31 245 VAL A O 1
ATOM 1883 N N . ILE A 1 246 ? 9.514 3.214 -22.794 1.00 97.56 246 ILE A N 1
ATOM 1884 C CA . ILE A 1 246 ? 8.844 2.146 -23.523 1.00 97.56 246 ILE A CA 1
ATOM 1885 C C . ILE A 1 246 ? 7.548 1.811 -22.792 1.00 97.56 246 ILE A C 1
ATOM 1887 O O . ILE A 1 246 ? 7.544 1.683 -21.571 1.00 97.56 246 ILE A O 1
ATOM 1891 N N . TRP A 1 247 ? 6.448 1.666 -23.522 1.00 97.00 247 TRP A N 1
ATOM 1892 C CA . TRP A 1 247 ? 5.157 1.266 -22.961 1.00 97.00 247 TRP A CA 1
ATOM 1893 C C . TRP A 1 247 ? 4.330 0.499 -23.992 1.00 97.00 247 TRP A C 1
ATOM 1895 O O . TRP A 1 247 ? 4.704 0.433 -25.162 1.00 97.00 247 TRP A O 1
ATOM 1905 N N . VAL A 1 248 ? 3.215 -0.090 -23.565 1.00 94.06 248 VAL A N 1
ATOM 1906 C CA . VAL A 1 248 ? 2.237 -0.717 -24.466 1.00 94.06 248 VAL A CA 1
ATOM 1907 C C . VAL A 1 248 ? 1.013 0.193 -24.550 1.00 94.06 248 VAL A C 1
ATOM 1909 O O . VAL A 1 248 ? 0.509 0.626 -23.515 1.00 94.06 248 VAL A O 1
ATOM 1912 N N . ASP A 1 249 ? 0.577 0.544 -25.763 1.00 90.06 249 ASP A N 1
ATOM 1913 C CA . ASP A 1 249 ? -0.642 1.340 -25.963 1.00 90.06 249 ASP A CA 1
ATOM 1914 C C . ASP A 1 249 ? -1.925 0.495 -25.831 1.00 90.06 249 ASP A C 1
ATOM 1916 O O . ASP A 1 249 ? -1.881 -0.734 -25.756 1.00 90.06 249 ASP A O 1
ATOM 1920 N N . ASP A 1 250 ? -3.087 1.155 -25.831 1.00 86.88 250 ASP A N 1
ATOM 1921 C CA . ASP A 1 250 ? -4.402 0.500 -25.715 1.00 86.88 250 ASP A CA 1
ATOM 1922 C C . ASP A 1 250 ? -4.697 -0.502 -26.850 1.00 86.88 250 ASP A C 1
ATOM 1924 O O . ASP A 1 250 ? -5.539 -1.392 -26.701 1.00 86.88 250 ASP A O 1
ATOM 1928 N N . ASP A 1 251 ? -4.011 -0.368 -27.989 1.00 87.81 251 ASP A N 1
ATOM 1929 C CA . ASP A 1 251 ? -4.131 -1.253 -29.150 1.00 87.81 251 ASP A CA 1
ATOM 1930 C C . ASP A 1 251 ? -3.174 -2.466 -29.060 1.00 87.81 251 ASP A C 1
ATOM 1932 O O . ASP A 1 251 ? -3.199 -3.348 -29.926 1.00 87.81 251 ASP A O 1
ATOM 1936 N N . GLY A 1 252 ? -2.351 -2.549 -28.008 1.00 88.00 252 GLY A N 1
ATOM 1937 C CA . GLY A 1 252 ? -1.394 -3.631 -27.783 1.00 88.00 252 GLY A CA 1
ATOM 1938 C C . GLY A 1 252 ? -0.120 -3.520 -28.627 1.00 88.00 252 GLY A C 1
ATOM 1939 O O . GLY A 1 252 ? 0.500 -4.547 -28.938 1.00 88.00 252 GLY A O 1
ATOM 1940 N N . ASN A 1 253 ? 0.256 -2.306 -29.036 1.00 92.00 253 ASN A N 1
ATOM 1941 C CA . ASN A 1 253 ? 1.505 -2.018 -29.739 1.00 92.00 253 ASN A CA 1
ATOM 1942 C C . ASN A 1 253 ? 2.585 -1.564 -28.756 1.00 92.00 253 ASN A C 1
ATOM 1944 O O . ASN A 1 253 ? 2.307 -0.810 -27.822 1.00 92.00 253 ASN A O 1
ATOM 1948 N N . ASN A 1 254 ? 3.838 -1.960 -29.004 1.00 93.69 254 ASN A N 1
ATOM 1949 C CA . ASN A 1 254 ? 4.956 -1.403 -28.251 1.00 93.69 254 ASN A CA 1
ATOM 1950 C C . ASN A 1 254 ? 5.255 0.007 -28.761 1.00 93.69 254 ASN A C 1
ATOM 1952 O O . ASN A 1 254 ? 5.517 0.234 -29.943 1.00 93.69 254 ASN A O 1
ATOM 1956 N N . MET A 1 255 ? 5.261 0.951 -27.838 1.00 96.44 255 MET A N 1
ATOM 1957 C CA . MET A 1 255 ? 5.597 2.340 -28.077 1.00 96.44 255 MET A CA 1
ATOM 1958 C C . MET A 1 255 ? 6.980 2.621 -27.505 1.00 96.44 255 MET A C 1
ATOM 1960 O O . MET A 1 255 ? 7.304 2.179 -26.404 1.00 96.44 255 MET A O 1
ATOM 1964 N N . VAL A 1 256 ? 7.801 3.355 -28.257 1.00 96.50 256 VAL A N 1
ATOM 1965 C CA . VAL A 1 256 ? 9.163 3.723 -27.855 1.00 96.50 256 VAL A CA 1
ATOM 1966 C C . VAL A 1 256 ? 9.400 5.196 -28.136 1.00 96.50 256 VAL A C 1
ATOM 1968 O O . VAL A 1 256 ? 9.230 5.651 -29.269 1.00 96.50 256 VAL A O 1
ATOM 1971 N N . GLU A 1 257 ? 9.859 5.925 -27.124 1.00 97.69 257 GLU A N 1
ATOM 1972 C CA . GLU A 1 257 ? 10.238 7.330 -27.241 1.00 97.69 257 GLU A CA 1
ATOM 1973 C C . GLU A 1 257 ? 11.643 7.576 -26.672 1.00 97.69 257 GLU A C 1
ATOM 1975 O O . GLU A 1 257 ? 12.027 7.017 -25.644 1.00 97.69 257 GLU A O 1
ATOM 1980 N N . PHE A 1 258 ? 12.426 8.406 -27.368 1.00 96.88 258 PHE A N 1
ATOM 1981 C CA . PHE A 1 258 ? 13.836 8.671 -27.069 1.00 96.88 258 PHE A CA 1
ATOM 1982 C C . PHE A 1 258 ? 14.041 10.116 -26.612 1.00 96.88 258 PHE A C 1
ATOM 1984 O O . PHE A 1 258 ? 13.596 11.049 -27.281 1.00 96.88 258 PHE A O 1
ATOM 1991 N N . PHE A 1 259 ? 14.806 10.307 -25.538 1.00 96.88 259 PHE A N 1
ATOM 1992 C CA . PHE A 1 259 ? 14.969 11.603 -24.865 1.00 96.88 259 PHE A CA 1
ATOM 1993 C C . PHE A 1 259 ? 16.414 12.127 -24.867 1.00 96.88 259 PHE A C 1
ATOM 1995 O O . PHE A 1 259 ? 16.731 13.161 -24.272 1.00 96.88 259 PHE A O 1
ATOM 2002 N N . GLY A 1 260 ? 17.320 11.443 -25.561 1.00 93.50 260 GLY A N 1
ATOM 2003 C CA . GLY A 1 260 ? 18.750 11.724 -25.522 1.00 93.50 260 GLY A CA 1
ATOM 2004 C C . GLY A 1 260 ? 19.286 11.611 -24.096 1.00 93.50 260 GLY A C 1
ATOM 2005 O O . GLY A 1 260 ? 18.842 10.789 -23.301 1.00 93.50 260 GLY A O 1
ATOM 2006 N N . THR A 1 261 ? 20.218 12.484 -23.728 1.00 93.00 261 THR A N 1
ATOM 2007 C CA . THR A 1 261 ? 20.772 12.515 -22.365 1.00 93.00 261 THR A CA 1
ATOM 2008 C C . THR A 1 261 ? 19.872 13.248 -21.358 1.00 93.00 261 THR A C 1
ATOM 2010 O O . THR A 1 261 ? 20.321 13.526 -20.247 1.00 93.00 261 THR A O 1
ATOM 2013 N N . ASN A 1 262 ? 18.647 13.640 -21.734 1.00 95.56 262 ASN A N 1
ATOM 2014 C CA . ASN A 1 262 ? 17.748 14.421 -20.883 1.00 95.56 262 ASN A CA 1
ATOM 2015 C C . ASN A 1 262 ? 16.855 13.506 -20.034 1.00 95.56 262 ASN A C 1
ATOM 2017 O O . ASN A 1 262 ? 15.753 13.145 -20.437 1.00 95.56 262 ASN A O 1
ATOM 2021 N N . GLU A 1 263 ? 17.339 13.159 -18.844 1.00 95.12 263 GLU A N 1
ATOM 2022 C CA . GLU A 1 263 ? 16.604 12.319 -17.894 1.00 95.12 263 GLU A CA 1
ATOM 2023 C C . GLU A 1 263 ? 15.305 12.961 -17.411 1.00 95.12 263 GLU A C 1
ATOM 2025 O O . GLU A 1 263 ? 14.290 12.286 -17.301 1.00 95.12 263 GLU A O 1
ATOM 2030 N N . THR A 1 264 ? 15.317 14.275 -17.167 1.00 97.06 264 THR A N 1
ATOM 2031 C CA . THR A 1 264 ? 14.134 15.000 -16.697 1.00 97.06 264 THR A CA 1
ATOM 2032 C C . THR A 1 264 ? 12.980 14.857 -17.682 1.00 97.06 264 THR A C 1
ATOM 2034 O O . THR A 1 264 ? 11.885 14.518 -17.265 1.00 97.06 264 THR A O 1
ATOM 2037 N N . ALA A 1 265 ? 13.234 15.004 -18.986 1.00 97.12 265 ALA A N 1
ATOM 2038 C CA . ALA A 1 265 ? 12.187 14.826 -19.994 1.00 97.12 265 ALA A CA 1
ATOM 2039 C C . ALA A 1 265 ? 11.673 13.376 -20.080 1.00 97.12 265 ALA A C 1
ATOM 2041 O O . ALA A 1 265 ? 10.492 13.166 -20.344 1.00 97.12 265 ALA A O 1
ATOM 2042 N N . ALA A 1 266 ? 12.535 12.383 -19.839 1.00 97.31 266 ALA A N 1
ATOM 2043 C CA . ALA A 1 266 ? 12.107 10.988 -19.757 1.00 97.31 266 ALA A CA 1
ATOM 2044 C C . ALA A 1 266 ? 11.232 10.740 -18.515 1.00 97.31 266 ALA A C 1
ATOM 2046 O O . ALA A 1 266 ? 10.211 10.067 -18.615 1.00 97.31 266 ALA A O 1
ATOM 2047 N N . ASN A 1 267 ? 11.589 11.322 -17.366 1.00 96.81 267 ASN A N 1
ATOM 2048 C CA . ASN A 1 267 ? 10.779 11.254 -16.147 1.00 96.81 267 ASN A CA 1
ATOM 2049 C C . ASN A 1 267 ? 9.430 11.971 -16.328 1.00 96.81 267 ASN A C 1
ATOM 2051 O O . ASN A 1 267 ? 8.405 11.401 -15.973 1.00 96.81 267 ASN A O 1
ATOM 2055 N N . ASP A 1 268 ? 9.411 13.150 -16.961 1.00 96.88 268 ASP A N 1
ATOM 2056 C CA . ASP A 1 268 ? 8.173 13.869 -17.292 1.00 96.88 268 ASP A CA 1
ATOM 2057 C C . ASP A 1 268 ? 7.244 12.997 -18.156 1.00 96.88 268 ASP A C 1
ATOM 2059 O O . ASP A 1 268 ? 6.032 12.974 -17.938 1.00 96.88 268 ASP A O 1
ATOM 2063 N N .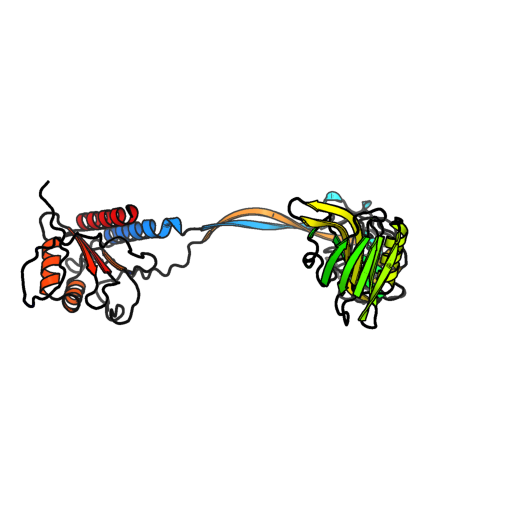 LYS A 1 269 ? 7.805 12.222 -19.100 1.00 97.69 269 LYS A N 1
ATOM 2064 C CA . LYS A 1 269 ? 7.030 11.272 -19.907 1.00 97.69 269 LYS A CA 1
ATOM 2065 C C . LYS A 1 269 ? 6.487 10.104 -19.086 1.00 97.69 269 LYS A C 1
ATOM 2067 O O . LYS A 1 269 ? 5.348 9.706 -19.306 1.00 97.69 269 LYS A O 1
ATOM 2072 N N . VAL A 1 270 ? 7.267 9.549 -18.155 1.00 97.44 270 VAL A N 1
ATOM 2073 C CA . VAL A 1 270 ? 6.772 8.506 -17.237 1.00 97.44 270 VAL A CA 1
ATOM 2074 C C . VAL A 1 270 ? 5.580 9.037 -16.444 1.00 97.44 270 VAL A C 1
ATOM 2076 O O . VAL A 1 270 ? 4.539 8.388 -16.432 1.00 97.44 270 VAL A O 1
ATOM 2079 N N . THR A 1 271 ? 5.684 10.242 -15.880 1.00 94.75 271 THR A N 1
ATOM 2080 C CA . THR A 1 271 ? 4.575 10.882 -15.162 1.00 94.75 271 THR A CA 1
ATOM 2081 C C . THR A 1 271 ? 3.359 11.102 -16.064 1.00 94.75 271 THR A C 1
ATOM 2083 O O . THR A 1 271 ? 2.244 10.807 -15.649 1.00 94.75 271 THR A O 1
ATOM 2086 N N . GLU A 1 272 ? 3.542 11.553 -17.310 1.00 95.12 272 GLU A N 1
ATOM 2087 C CA . GLU A 1 272 ? 2.452 11.682 -18.292 1.00 95.12 272 GLU A CA 1
ATOM 2088 C C . GLU A 1 272 ? 1.760 10.335 -18.569 1.00 95.12 272 GLU A C 1
ATOM 2090 O O . GLU A 1 272 ? 0.535 10.269 -18.630 1.00 95.12 272 GLU A O 1
ATOM 2095 N N . LEU A 1 273 ? 2.525 9.250 -18.724 1.00 96.25 273 LEU A N 1
ATOM 2096 C CA . LEU A 1 273 ? 1.988 7.913 -19.004 1.00 96.25 273 LEU A CA 1
ATOM 2097 C C . LEU A 1 273 ? 1.279 7.310 -17.787 1.00 96.25 273 LEU A C 1
ATOM 2099 O O . LEU A 1 273 ? 0.200 6.736 -17.933 1.00 96.25 273 LEU A O 1
ATOM 2103 N N . GLN A 1 274 ? 1.828 7.497 -16.585 1.00 94.75 274 GLN A N 1
ATOM 2104 C CA . GLN A 1 274 ? 1.137 7.158 -15.342 1.00 94.75 274 GLN A CA 1
ATOM 2105 C C . GLN A 1 274 ? -0.176 7.937 -15.241 1.00 94.75 274 GLN A C 1
ATOM 2107 O O . GLN A 1 274 ? -1.213 7.365 -14.896 1.00 94.75 274 GLN A O 1
ATOM 2112 N N . GLN A 1 275 ? -0.149 9.213 -15.647 1.00 91.50 275 GLN A N 1
ATOM 2113 C CA . GLN A 1 275 ? -1.332 10.058 -15.733 1.00 91.50 275 GLN A CA 1
ATOM 2114 C C . GLN A 1 275 ? -2.323 9.651 -16.849 1.00 91.50 275 GLN A C 1
ATOM 2116 O O . GLN A 1 275 ? -3.485 10.053 -16.870 1.00 91.50 275 GLN A O 1
ATOM 2121 N N . ALA A 1 276 ? -1.894 8.836 -17.803 1.00 91.50 276 ALA A N 1
ATOM 2122 C CA . ALA A 1 276 ? -2.776 8.252 -18.803 1.00 91.50 276 ALA A CA 1
ATOM 2123 C C . ALA A 1 276 ? -3.326 6.880 -18.370 1.00 91.50 276 ALA A C 1
ATOM 2125 O O . ALA A 1 276 ? -4.109 6.291 -19.109 1.00 91.50 276 ALA A O 1
ATOM 2126 N N . GLY A 1 277 ? -2.950 6.374 -17.186 1.00 92.06 277 GLY A N 1
ATOM 2127 C CA . GLY A 1 277 ? -3.369 5.055 -16.703 1.00 92.06 277 GLY A CA 1
ATOM 2128 C C . GLY A 1 277 ? -2.690 3.890 -17.433 1.00 92.06 277 GLY A C 1
ATOM 2129 O O . GLY A 1 277 ? -3.247 2.796 -17.493 1.00 92.06 277 GLY A O 1
ATOM 2130 N N . ILE A 1 278 ? -1.512 4.118 -18.023 1.00 94.44 278 ILE A N 1
ATOM 2131 C CA . ILE A 1 278 ? -0.783 3.102 -18.790 1.00 94.44 278 ILE A CA 1
ATOM 2132 C C . ILE A 1 278 ? -0.229 2.023 -17.863 1.00 94.44 278 ILE A C 1
ATOM 2134 O O . ILE A 1 278 ? 0.647 2.280 -17.047 1.00 94.44 278 ILE A O 1
ATOM 2138 N N . GLY A 1 279 ? -0.689 0.784 -18.050 1.00 93.00 279 GLY A N 1
ATOM 2139 C CA . GLY A 1 279 ? -0.429 -0.310 -17.113 1.00 93.00 279 GLY A CA 1
ATOM 2140 C C . GLY A 1 279 ? 1.043 -0.677 -16.901 1.00 93.00 279 GLY A C 1
ATOM 2141 O O . GLY A 1 279 ? 1.401 -1.094 -15.805 1.00 93.00 279 GLY A O 1
ATOM 2142 N N . HIS A 1 280 ? 1.895 -0.529 -17.920 1.00 94.62 280 HIS A N 1
ATOM 2143 C CA . HIS A 1 280 ? 3.297 -0.950 -17.870 1.00 94.62 280 HIS A CA 1
ATOM 2144 C C . HIS A 1 280 ? 4.204 0.055 -18.577 1.00 94.62 280 HIS A C 1
ATOM 2146 O O . HIS A 1 280 ? 4.040 0.314 -19.772 1.00 94.62 280 HIS A O 1
ATOM 2152 N N . ILE A 1 281 ? 5.187 0.588 -17.848 1.00 97.44 281 ILE A N 1
ATOM 2153 C CA . ILE A 1 281 ? 6.111 1.612 -18.344 1.00 97.44 281 ILE A CA 1
ATOM 2154 C C . ILE A 1 281 ? 7.537 1.200 -17.984 1.00 97.44 281 ILE A C 1
ATOM 2156 O O . ILE A 1 281 ? 7.865 1.019 -16.816 1.00 97.44 281 ILE A O 1
ATOM 2160 N N . LEU A 1 282 ? 8.405 1.079 -18.982 1.00 97.50 282 LEU A N 1
ATOM 2161 C CA . LEU A 1 282 ? 9.821 0.793 -18.805 1.00 97.50 282 LEU A CA 1
ATOM 2162 C C . LEU A 1 282 ? 10.646 2.007 -19.225 1.00 97.50 282 LEU A C 1
ATOM 2164 O O . LEU A 1 282 ? 10.660 2.399 -20.391 1.00 97.50 282 LEU A O 1
ATOM 2168 N N . LYS A 1 283 ? 11.378 2.582 -18.276 1.00 97.12 283 LYS A N 1
ATOM 2169 C CA . LYS A 1 283 ? 12.404 3.591 -18.533 1.00 97.12 283 LYS A CA 1
ATOM 2170 C C . LYS A 1 283 ? 13.756 2.895 -18.535 1.00 97.12 283 LYS A C 1
ATOM 2172 O O . LYS A 1 283 ? 14.091 2.234 -17.561 1.00 97.12 283 LYS A O 1
ATOM 2177 N N . LEU A 1 284 ? 14.541 3.039 -19.599 1.00 95.19 284 LEU A N 1
ATOM 2178 C CA . LEU A 1 284 ? 15.856 2.407 -19.694 1.00 95.19 284 LEU A CA 1
ATOM 2179 C C . LEU A 1 284 ? 16.910 3.315 -20.320 1.00 95.19 284 LEU A C 1
ATOM 2181 O O . LEU A 1 284 ? 16.609 4.205 -21.119 1.00 95.19 284 LEU A O 1
ATOM 2185 N N . LYS A 1 285 ? 18.171 3.035 -20.001 1.00 94.12 285 LYS A N 1
ATOM 2186 C CA . LYS A 1 285 ? 19.346 3.661 -20.597 1.00 94.12 285 LYS A CA 1
ATOM 2187 C C . LYS A 1 285 ? 20.490 2.665 -20.697 1.00 94.12 285 LYS A C 1
ATOM 2189 O O . LYS A 1 285 ? 20.892 2.030 -19.726 1.00 94.12 285 LYS A O 1
ATOM 2194 N N . ILE A 1 286 ? 21.084 2.586 -21.882 1.00 91.25 286 ILE A N 1
ATOM 2195 C CA . ILE A 1 286 ? 22.317 1.826 -22.093 1.00 91.25 286 ILE A CA 1
ATOM 2196 C C . ILE A 1 286 ? 23.492 2.667 -21.595 1.00 91.25 286 ILE A C 1
ATOM 2198 O O . ILE A 1 286 ? 23.795 3.713 -22.171 1.00 91.25 286 ILE A O 1
ATOM 2202 N N . GLY A 1 287 ? 24.168 2.203 -20.546 1.00 84.25 287 GLY A N 1
ATOM 2203 C CA . GLY A 1 287 ? 25.313 2.890 -19.950 1.00 84.25 287 GLY A CA 1
ATOM 2204 C C . GLY A 1 287 ? 26.631 2.587 -20.662 1.00 84.25 287 GLY A C 1
ATOM 2205 O O . GLY A 1 287 ? 27.393 3.491 -21.006 1.00 84.25 287 GLY A O 1
ATOM 2206 N N . ASP A 1 288 ? 26.937 1.317 -20.923 1.00 82.06 288 ASP A N 1
ATOM 2207 C CA . ASP A 1 288 ? 28.125 0.946 -21.695 1.00 82.06 288 ASP A CA 1
ATOM 2208 C C . ASP A 1 288 ? 28.003 -0.440 -22.336 1.00 82.06 288 ASP A C 1
ATOM 2210 O O . ASP A 1 288 ? 27.054 -1.184 -22.112 1.00 82.06 288 ASP A O 1
ATOM 2214 N N . THR A 1 289 ? 28.994 -0.793 -23.145 1.00 78.31 289 THR A N 1
ATOM 2215 C CA . THR A 1 289 ? 29.090 -2.090 -23.823 1.00 78.31 289 THR A CA 1
ATOM 2216 C C . THR A 1 289 ? 30.459 -2.700 -23.552 1.00 78.31 289 THR A C 1
ATOM 2218 O O . THR A 1 289 ? 31.475 -2.007 -23.693 1.00 78.31 289 THR A O 1
ATOM 2221 N N . PHE A 1 290 ? 30.518 -3.992 -23.246 1.00 72.94 290 PHE A N 1
ATOM 2222 C CA . PHE A 1 290 ? 31.758 -4.703 -22.958 1.00 72.94 290 PHE A CA 1
ATOM 2223 C C . PHE A 1 290 ? 31.971 -5.886 -23.897 1.00 72.94 290 PHE A C 1
ATOM 2225 O O . PHE A 1 290 ? 31.125 -6.765 -24.029 1.00 72.94 290 PHE A O 1
ATOM 2232 N N . PHE A 1 291 ? 33.155 -5.919 -24.511 1.00 69.69 291 PHE A N 1
ATOM 2233 C CA . PHE A 1 291 ? 33.614 -7.041 -25.318 1.00 69.69 291 PHE A CA 1
ATOM 2234 C C . PHE A 1 291 ? 34.664 -7.831 -24.534 1.00 69.69 291 PHE A C 1
ATOM 2236 O O . PHE A 1 291 ? 35.773 -7.345 -24.288 1.00 69.69 291 PHE A O 1
ATOM 2243 N N . GLY A 1 292 ? 34.295 -9.041 -24.129 1.00 56.94 292 GLY A N 1
ATOM 2244 C CA . GLY A 1 292 ? 35.110 -9.931 -23.319 1.00 56.94 292 GLY A CA 1
ATOM 2245 C C . GLY A 1 292 ? 36.119 -10.758 -24.114 1.00 56.94 292 GLY A C 1
ATOM 2246 O O . GLY A 1 292 ? 36.161 -10.784 -25.347 1.00 56.94 292 GLY A O 1
ATOM 2247 N N . VAL A 1 293 ? 36.955 -11.488 -23.375 1.00 47.66 293 VAL A N 1
ATOM 2248 C CA . VAL A 1 293 ? 37.858 -12.494 -23.947 1.00 47.66 293 VAL A CA 1
ATOM 2249 C C . VAL A 1 293 ? 37.009 -13.642 -24.510 1.00 47.66 293 VAL A C 1
ATOM 2251 O O . VAL A 1 293 ? 36.012 -14.007 -23.905 1.00 47.66 293 VAL A O 1
ATOM 2254 N N . LEU A 1 294 ? 37.407 -14.220 -25.650 1.00 52.53 294 LEU A N 1
ATOM 2255 C CA . LEU A 1 294 ? 36.681 -15.286 -26.378 1.00 52.53 294 LEU A CA 1
ATOM 2256 C C . LEU A 1 294 ? 35.420 -14.850 -27.147 1.00 52.53 294 LEU A C 1
ATOM 2258 O O . LEU A 1 294 ? 34.753 -15.704 -27.722 1.00 52.53 294 LEU A O 1
ATOM 2262 N N . GLY A 1 295 ? 35.147 -13.548 -27.255 1.00 65.88 295 GLY A N 1
ATOM 2263 C CA . GLY A 1 295 ? 34.062 -13.033 -28.096 1.00 65.88 295 GLY A CA 1
ATOM 2264 C C . GLY A 1 295 ? 32.716 -12.876 -27.392 1.00 65.88 295 GLY A C 1
ATOM 2265 O O . GLY A 1 295 ? 31.740 -12.562 -28.065 1.00 65.88 295 GLY A O 1
ATOM 2266 N N . SER A 1 296 ? 32.667 -13.059 -26.069 1.00 69.19 296 SER A N 1
ATOM 2267 C CA . SER A 1 296 ? 31.487 -12.742 -25.261 1.00 69.19 296 SER A CA 1
ATOM 2268 C C . SER A 1 296 ? 31.190 -11.244 -25.303 1.00 69.19 296 SER A C 1
ATOM 2270 O O . SER A 1 296 ? 32.099 -10.416 -25.195 1.00 69.19 296 SER A O 1
ATOM 2272 N N . GLN A 1 297 ? 29.917 -10.906 -25.453 1.00 80.88 297 GLN A N 1
ATOM 2273 C CA . GLN A 1 297 ? 29.432 -9.546 -25.633 1.00 80.88 297 GLN A CA 1
ATOM 2274 C C . GLN A 1 297 ? 28.409 -9.236 -24.547 1.00 80.88 297 GLN A C 1
ATOM 2276 O O . GLN A 1 297 ? 27.465 -9.998 -24.358 1.00 80.88 297 GLN A O 1
ATOM 2281 N N . TYR A 1 298 ? 28.604 -8.126 -23.842 1.00 83.69 298 TYR A N 1
ATOM 2282 C CA . TYR A 1 298 ? 27.749 -7.715 -22.733 1.00 83.69 298 TYR A CA 1
ATOM 2283 C C . TYR A 1 298 ? 27.343 -6.252 -22.861 1.00 83.69 298 TYR A C 1
ATOM 2285 O O . TYR A 1 298 ? 28.089 -5.425 -23.397 1.00 83.69 298 TYR A O 1
ATOM 2293 N N . ILE A 1 299 ? 26.178 -5.931 -22.314 1.00 88.00 299 ILE A N 1
ATOM 2294 C CA . ILE A 1 299 ? 25.635 -4.583 -22.247 1.00 88.00 299 ILE A CA 1
ATOM 2295 C C . ILE A 1 299 ? 25.254 -4.225 -20.816 1.00 88.00 299 ILE A C 1
ATOM 2297 O O . ILE A 1 299 ? 24.761 -5.051 -20.055 1.00 88.00 299 ILE A O 1
ATOM 2301 N N . TYR A 1 300 ? 25.520 -2.976 -20.465 1.00 88.00 300 TYR A N 1
ATOM 2302 C CA . TYR A 1 300 ? 25.246 -2.391 -19.166 1.00 88.00 300 TYR A CA 1
ATOM 2303 C C . TYR A 1 300 ? 24.009 -1.513 -19.277 1.00 88.00 300 TYR A C 1
ATOM 2305 O O . TYR A 1 300 ? 24.006 -0.572 -20.077 1.00 88.00 300 TYR A O 1
ATOM 2313 N N . VAL A 1 301 ? 22.973 -1.824 -18.506 1.00 91.38 301 VAL A N 1
ATOM 2314 C CA . VAL A 1 301 ? 21.655 -1.204 -18.653 1.00 91.38 301 VAL A CA 1
ATOM 2315 C C . VAL A 1 301 ? 21.152 -0.744 -17.299 1.00 91.38 301 VAL A C 1
ATOM 2317 O O . VAL A 1 301 ? 21.072 -1.523 -16.354 1.00 91.38 301 VAL A O 1
ATOM 2320 N N . ASP A 1 302 ? 20.827 0.539 -17.248 1.00 93.00 302 ASP A N 1
ATOM 2321 C CA . ASP A 1 302 ? 20.052 1.148 -16.182 1.00 93.00 302 ASP A CA 1
ATOM 2322 C C . ASP A 1 302 ? 18.580 1.087 -16.583 1.00 93.00 302 ASP A C 1
ATOM 2324 O O . ASP A 1 302 ? 18.237 1.465 -17.709 1.00 93.00 302 ASP A O 1
ATOM 2328 N N . TRP A 1 303 ? 17.723 0.572 -15.713 1.00 95.56 303 TRP A N 1
ATOM 2329 C CA . TRP A 1 303 ? 16.292 0.520 -15.961 1.00 95.56 303 TRP A CA 1
ATOM 2330 C C . TRP A 1 303 ? 15.472 0.746 -14.693 1.00 95.56 303 TRP A C 1
ATOM 2332 O O . TRP A 1 303 ? 15.885 0.398 -13.588 1.00 95.56 303 TRP A O 1
ATOM 2342 N N . THR A 1 304 ? 14.283 1.306 -14.889 1.00 96.88 304 THR A N 1
ATOM 2343 C CA . THR A 1 304 ? 13.202 1.371 -13.906 1.00 96.88 304 THR A CA 1
ATOM 2344 C C . THR A 1 304 ? 11.921 0.930 -14.595 1.00 96.88 304 THR A C 1
ATOM 2346 O O . THR A 1 304 ? 11.561 1.464 -15.649 1.00 96.88 304 THR A O 1
ATOM 2349 N N . TYR A 1 305 ? 11.252 -0.056 -14.020 1.00 96.31 305 TYR A N 1
ATOM 2350 C CA . TYR A 1 305 ? 9.989 -0.587 -14.497 1.00 96.31 305 TYR A CA 1
ATOM 2351 C C . TYR A 1 305 ? 8.886 -0.195 -13.522 1.00 96.31 305 TYR A C 1
ATOM 2353 O O . TYR A 1 305 ? 9.007 -0.455 -12.333 1.00 96.31 305 TYR A O 1
ATOM 2361 N N . TYR A 1 306 ? 7.828 0.416 -14.045 1.00 96.25 306 TYR A N 1
ATOM 2362 C CA . TYR A 1 306 ? 6.631 0.795 -13.307 1.00 96.25 306 TYR A CA 1
ATOM 2363 C C . TYR A 1 306 ? 5.456 -0.057 -13.782 1.00 96.25 306 TYR A C 1
ATOM 2365 O O . TYR A 1 306 ? 5.259 -0.217 -14.996 1.00 96.25 306 TYR A O 1
ATOM 2373 N N . TRP A 1 307 ? 4.651 -0.559 -12.848 1.00 94.69 307 TRP A N 1
ATOM 2374 C CA . TRP A 1 307 ? 3.417 -1.274 -13.165 1.00 94.69 307 TRP A CA 1
ATOM 2375 C C . TRP A 1 307 ? 2.243 -0.794 -12.324 1.00 94.69 307 TRP A C 1
ATOM 2377 O O . TRP A 1 307 ? 2.367 -0.514 -11.134 1.00 94.69 307 TRP A O 1
ATOM 2387 N N . LEU A 1 308 ? 1.086 -0.711 -12.973 1.00 94.31 308 LEU A N 1
ATOM 2388 C CA . LEU A 1 308 ? -0.170 -0.348 -12.341 1.00 94.31 308 LEU A CA 1
ATOM 2389 C C . LEU A 1 308 ? -0.642 -1.495 -11.438 1.00 94.31 308 LEU A C 1
ATOM 2391 O O . LEU A 1 308 ? -0.915 -2.596 -11.920 1.00 94.31 308 LEU A O 1
ATOM 2395 N N . THR A 1 309 ? -0.770 -1.233 -10.142 1.00 94.12 309 THR A N 1
ATOM 2396 C CA . THR A 1 309 ? -1.265 -2.197 -9.144 1.00 94.12 309 THR A CA 1
ATOM 2397 C C . THR A 1 309 ? -2.773 -2.079 -8.941 1.00 94.12 309 THR A C 1
ATOM 2399 O O . THR A 1 309 ? -3.444 -3.065 -8.632 1.00 94.12 309 THR A O 1
ATOM 2402 N N . GLY A 1 310 ? -3.340 -0.898 -9.192 1.00 93.12 310 GLY A N 1
ATOM 2403 C CA . GLY A 1 310 ? -4.778 -0.684 -9.143 1.00 93.12 310 GLY A CA 1
ATOM 2404 C C . GLY A 1 310 ? -5.199 0.758 -9.383 1.00 93.12 310 GLY A C 1
ATOM 2405 O O . GLY A 1 310 ? -4.387 1.648 -9.629 1.00 93.12 310 GLY A O 1
ATOM 2406 N N . SER A 1 311 ? -6.507 0.984 -9.328 1.00 93.31 311 SER A N 1
ATOM 2407 C CA . SER A 1 311 ? -7.096 2.311 -9.482 1.00 93.31 311 SER A CA 1
ATOM 2408 C C . SER A 1 311 ? -8.383 2.435 -8.680 1.00 93.31 311 SER A C 1
ATOM 2410 O O . SER A 1 311 ? -9.159 1.479 -8.618 1.00 93.31 311 SER A O 1
ATOM 2412 N N . VAL A 1 312 ? -8.656 3.629 -8.162 1.00 94.00 312 VAL A N 1
ATOM 2413 C CA . VAL A 1 312 ? -9.875 3.948 -7.408 1.00 94.00 312 VAL A CA 1
ATOM 2414 C C . VAL A 1 312 ? -10.496 5.249 -7.895 1.00 94.00 312 VAL A C 1
ATOM 2416 O O . VAL A 1 312 ? -9.800 6.166 -8.331 1.00 94.00 312 VAL A O 1
ATOM 2419 N N . GLU A 1 313 ? -11.820 5.355 -7.813 1.00 94.50 313 GLU A N 1
ATOM 2420 C CA . GLU A 1 313 ? -12.522 6.607 -8.098 1.00 94.50 313 GLU A CA 1
ATOM 2421 C C . GLU A 1 313 ? -12.621 7.483 -6.842 1.00 94.50 313 GLU A C 1
ATOM 2423 O O . GLU A 1 313 ? -12.560 6.998 -5.706 1.00 94.50 313 GLU A O 1
ATOM 2428 N N . LYS A 1 314 ? -12.821 8.791 -7.027 1.00 93.69 314 LYS A N 1
ATOM 2429 C CA . LYS A 1 314 ? -13.208 9.672 -5.923 1.00 93.69 314 LYS A CA 1
ATOM 2430 C C . LYS A 1 314 ? -14.448 9.116 -5.252 1.00 93.69 314 LYS A C 1
ATOM 2432 O O . LYS A 1 314 ? -15.350 8.604 -5.906 1.00 93.69 314 LYS A O 1
ATOM 2437 N N . HIS A 1 315 ? -14.497 9.269 -3.938 1.00 93.44 315 HIS A N 1
ATOM 2438 C CA . HIS A 1 315 ? -15.582 8.778 -3.101 1.00 93.44 315 HIS A CA 1
ATOM 2439 C C . HIS A 1 315 ? -15.673 7.253 -3.023 1.00 93.44 315 HIS A C 1
ATOM 2441 O O . HIS A 1 315 ? -16.671 6.736 -2.522 1.00 93.44 315 HIS A O 1
ATOM 2447 N N . THR A 1 316 ? -14.628 6.536 -3.450 1.00 94.31 316 THR A N 1
ATOM 2448 C CA . THR A 1 316 ? -14.469 5.124 -3.102 1.00 94.31 316 THR A CA 1
ATOM 2449 C C . THR A 1 316 ? -14.366 5.005 -1.576 1.00 94.31 316 THR A C 1
ATOM 2451 O O . THR A 1 316 ? -13.595 5.756 -0.964 1.00 94.31 316 THR A O 1
ATOM 2454 N N . PRO A 1 317 ? -15.159 4.125 -0.942 1.00 93.00 317 PRO A N 1
ATOM 2455 C CA . PRO A 1 317 ? -15.024 3.846 0.479 1.00 93.00 317 PRO A CA 1
ATOM 2456 C C . PRO A 1 317 ? -13.673 3.198 0.782 1.00 93.00 317 PRO A C 1
ATOM 2458 O O . PRO A 1 317 ? -13.333 2.206 0.148 1.00 93.00 317 PRO A O 1
ATOM 2461 N N . VAL A 1 318 ? -12.946 3.751 1.753 1.00 90.94 318 VAL A N 1
ATOM 2462 C CA . VAL A 1 318 ? -11.743 3.132 2.339 1.00 90.94 318 VAL A CA 1
ATOM 2463 C C . VAL A 1 318 ? -12.170 2.092 3.373 1.00 90.94 318 VAL A C 1
ATOM 2465 O O . VAL A 1 318 ? -11.831 0.920 3.306 1.00 90.94 318 VAL A O 1
ATOM 2468 N N . VAL A 1 319 ? -13.015 2.532 4.302 1.00 90.38 319 VAL A N 1
ATOM 2469 C CA . VAL A 1 319 ? -13.657 1.722 5.340 1.00 90.38 319 VAL A CA 1
ATOM 2470 C C . VAL A 1 319 ? -15.036 2.321 5.617 1.00 90.38 319 VAL A C 1
ATOM 2472 O O . VAL A 1 319 ? -15.330 3.425 5.158 1.00 90.38 319 VAL A O 1
ATOM 2475 N N . ASP A 1 320 ? -15.916 1.600 6.309 1.00 85.75 320 ASP A N 1
ATOM 2476 C CA . ASP A 1 320 ? -17.320 1.961 6.548 1.00 85.75 320 ASP A CA 1
ATOM 2477 C C . ASP A 1 320 ? -17.563 3.466 6.784 1.00 85.75 320 ASP A C 1
ATOM 2479 O O . ASP A 1 320 ? -17.230 4.041 7.820 1.00 85.75 320 ASP A O 1
ATOM 2483 N N . GLY A 1 321 ? -18.192 4.118 5.801 1.00 90.06 321 GLY A N 1
ATOM 2484 C CA . GLY A 1 321 ? -18.542 5.538 5.860 1.00 90.06 321 GLY A CA 1
ATOM 2485 C C . GLY A 1 321 ? -17.383 6.510 5.624 1.00 90.06 321 GLY A C 1
ATOM 2486 O O . GLY A 1 321 ? -17.632 7.705 5.576 1.00 90.06 321 GLY A O 1
ATOM 2487 N N . TRP A 1 322 ? -16.147 6.061 5.432 1.00 95.94 322 TRP A N 1
ATOM 2488 C CA . TRP A 1 322 ? -14.991 6.900 5.115 1.00 95.94 322 TRP A CA 1
ATOM 2489 C C . TRP A 1 322 ? -14.716 6.893 3.620 1.00 95.94 322 TRP A C 1
ATOM 2491 O O . TRP A 1 322 ? -14.409 5.857 3.038 1.00 95.94 322 TRP A O 1
ATOM 2501 N N . LEU A 1 323 ? -14.848 8.056 2.986 1.00 95.69 323 LEU A N 1
ATOM 2502 C CA . LEU A 1 323 ? -14.737 8.194 1.539 1.00 95.69 323 LEU A CA 1
ATOM 2503 C C . LEU A 1 323 ? -13.452 8.917 1.154 1.00 95.69 323 LEU A C 1
ATOM 2505 O O . LEU A 1 323 ? -13.157 9.991 1.683 1.00 95.69 323 LEU A O 1
ATOM 2509 N N . LEU A 1 324 ? -12.733 8.349 0.189 1.00 95.00 324 LEU A N 1
ATOM 2510 C CA . LEU A 1 324 ? -11.514 8.921 -0.367 1.00 95.00 324 LEU A CA 1
ATOM 2511 C C . LEU A 1 324 ? -11.804 10.157 -1.227 1.00 95.00 324 LEU A C 1
ATOM 2513 O O . LEU A 1 324 ? -12.793 10.222 -1.963 1.00 95.00 324 LEU A O 1
ATOM 2517 N N . ASN A 1 325 ? -10.917 11.142 -1.170 1.00 94.38 325 ASN A N 1
ATOM 2518 C CA . ASN A 1 325 ? -10.914 12.303 -2.046 1.00 94.38 325 ASN A CA 1
ATOM 2519 C C . ASN A 1 325 ? -9.495 12.875 -2.182 1.00 94.38 325 ASN A C 1
ATOM 2521 O O . ASN A 1 325 ? -8.599 12.561 -1.403 1.00 94.38 325 ASN A O 1
ATOM 2525 N N . TRP A 1 326 ? -9.288 13.715 -3.189 1.00 92.88 326 TRP A N 1
ATOM 2526 C CA . TRP A 1 326 ? -7.998 14.347 -3.442 1.00 92.88 326 TRP A CA 1
ATOM 2527 C C . TRP A 1 326 ? -8.121 15.575 -4.346 1.00 92.88 326 TRP A C 1
ATOM 2529 O O . TRP A 1 326 ? -9.126 15.808 -5.035 1.00 92.88 326 TRP A O 1
ATOM 2539 N N . ASN A 1 327 ? -7.048 16.351 -4.383 1.00 89.38 327 ASN A N 1
ATOM 2540 C CA . ASN A 1 327 ? -6.786 17.396 -5.363 1.00 89.38 327 ASN A CA 1
ATOM 2541 C C . ASN A 1 327 ? -5.312 17.315 -5.804 1.00 89.38 327 ASN A C 1
ATOM 2543 O O . ASN A 1 327 ? -4.645 16.322 -5.544 1.00 89.38 327 ASN A O 1
ATOM 2547 N N . GLU A 1 328 ? -4.809 18.347 -6.481 1.00 80.62 328 GLU A N 1
ATOM 2548 C CA . GLU A 1 328 ? -3.422 18.394 -6.971 1.00 80.62 328 GLU A CA 1
ATOM 2549 C C . GLU A 1 328 ? -2.357 18.352 -5.860 1.00 80.62 328 GLU A C 1
ATOM 2551 O O . GLU A 1 328 ? -1.197 18.075 -6.144 1.00 80.62 328 GLU A O 1
ATOM 2556 N N . THR A 1 329 ? -2.714 18.668 -4.612 1.00 82.31 329 THR A N 1
ATOM 2557 C CA . THR A 1 329 ? -1.754 18.884 -3.516 1.00 82.31 329 THR A CA 1
ATOM 2558 C C . THR A 1 329 ? -2.005 18.032 -2.279 1.00 82.31 329 THR A C 1
ATOM 2560 O O . THR A 1 329 ? -1.176 18.031 -1.376 1.00 82.31 329 THR A O 1
ATOM 2563 N N . SER A 1 330 ? -3.162 17.385 -2.183 1.00 87.69 330 SER A N 1
ATOM 2564 C CA . SER A 1 330 ? -3.623 16.742 -0.959 1.00 87.69 330 SER A CA 1
ATOM 2565 C C . SER A 1 330 ? -4.483 15.530 -1.279 1.00 87.69 330 SER A C 1
ATOM 2567 O O . SER A 1 330 ? -5.387 15.610 -2.114 1.00 87.69 330 SER A O 1
ATOM 2569 N N . THR A 1 331 ? -4.273 14.465 -0.514 1.00 91.75 331 THR A N 1
ATOM 2570 C CA . THR A 1 331 ? -5.148 13.294 -0.438 1.00 91.75 331 THR A CA 1
ATOM 2571 C C . THR A 1 331 ? -5.785 13.264 0.946 1.00 91.75 331 THR A C 1
ATOM 2573 O O . THR A 1 331 ? -5.119 13.520 1.950 1.00 91.75 331 THR A O 1
ATOM 2576 N N . TRP A 1 332 ? -7.089 13.011 1.020 1.00 94.38 332 TRP A N 1
ATOM 2577 C CA . TRP A 1 332 ? -7.802 12.944 2.291 1.00 94.38 332 TRP A CA 1
ATOM 2578 C C . TRP A 1 332 ? -8.962 11.966 2.248 1.00 94.38 332 TRP A C 1
ATOM 2580 O O . TRP A 1 332 ? -9.557 11.709 1.203 1.00 94.38 332 TRP A O 1
ATOM 2590 N N . VAL A 1 333 ? -9.343 11.483 3.420 1.00 96.06 333 VAL A N 1
ATOM 2591 C CA . VAL A 1 333 ? -10.604 10.776 3.623 1.00 96.06 333 VAL A CA 1
ATOM 2592 C C . VAL A 1 333 ? -11.523 11.643 4.458 1.00 96.06 333 VAL A C 1
ATOM 2594 O O . VAL A 1 333 ? -11.087 12.441 5.291 1.00 96.06 333 VAL A O 1
ATOM 2597 N N . TYR A 1 334 ? -12.819 11.518 4.229 1.00 96.81 334 TYR A N 1
ATOM 2598 C CA . TYR A 1 334 ? -13.812 12.219 5.022 1.00 96.81 334 TYR A CA 1
ATOM 2599 C C . TYR A 1 334 ? -14.939 11.273 5.407 1.00 96.81 334 TYR A C 1
ATOM 2601 O O . TYR A 1 334 ? -15.335 10.400 4.633 1.00 96.81 334 TYR A O 1
ATOM 2609 N N . PHE A 1 335 ? -15.471 11.453 6.612 1.00 97.19 335 PHE A N 1
ATOM 2610 C CA . PHE A 1 335 ? -16.608 10.663 7.060 1.00 97.19 335 PHE A CA 1
ATOM 2611 C C . PHE A 1 335 ? -17.875 11.108 6.313 1.00 97.19 335 PHE A C 1
ATOM 2613 O O . PHE A 1 335 ? -18.164 12.298 6.215 1.00 97.19 335 PHE A O 1
ATOM 2620 N N . ASN A 1 336 ? -18.660 10.173 5.801 1.00 96.75 336 ASN A N 1
ATOM 2621 C CA . ASN A 1 336 ? -19.922 10.360 5.099 1.00 96.75 336 ASN A CA 1
ATOM 2622 C C . ASN A 1 336 ? -20.947 9.391 5.686 1.00 96.75 336 ASN A C 1
ATOM 2624 O O . ASN A 1 336 ? -21.063 8.237 5.273 1.00 96.75 336 ASN A O 1
ATOM 2628 N N . GLY A 1 337 ? -21.690 9.860 6.678 1.00 95.44 337 GLY A N 1
ATOM 2629 C CA . GLY A 1 337 ? -22.580 8.997 7.425 1.00 95.44 337 GLY A CA 1
ATOM 2630 C C . GLY A 1 337 ? -23.142 9.663 8.664 1.00 95.44 337 GLY A C 1
ATOM 2631 O O . GLY A 1 337 ? -22.947 10.850 8.930 1.00 95.44 337 GLY A O 1
ATOM 2632 N N . THR A 1 338 ? -23.887 8.872 9.423 1.00 95.94 338 THR A N 1
ATOM 2633 C CA . THR A 1 338 ? -24.378 9.257 10.742 1.00 95.94 338 THR A CA 1
ATOM 2634 C C . THR A 1 338 ? -23.916 8.223 11.749 1.00 95.94 338 THR A C 1
ATOM 2636 O O . THR A 1 338 ? -24.128 7.033 11.531 1.00 95.94 338 THR A O 1
ATOM 2639 N N . VAL A 1 339 ? -23.308 8.680 12.839 1.00 95.38 339 VAL A N 1
ATOM 2640 C CA . VAL A 1 339 ? -22.935 7.829 13.973 1.00 95.38 339 VAL A CA 1
ATOM 2641 C C . VAL A 1 339 ? -23.517 8.410 15.256 1.00 95.38 339 VAL A C 1
ATOM 2643 O O . VAL A 1 339 ? -23.604 9.627 15.422 1.00 95.38 339 VAL A O 1
ATOM 2646 N N . GLU A 1 340 ? -23.965 7.530 16.141 1.00 95.12 340 GLU A N 1
ATOM 2647 C CA . GLU A 1 340 ? -24.457 7.860 17.474 1.00 95.12 340 GLU A CA 1
ATOM 2648 C C . GLU A 1 340 ? -23.470 7.300 18.497 1.00 95.12 340 GLU A C 1
ATOM 2650 O O . GLU A 1 340 ? -23.173 6.110 18.468 1.00 95.12 340 GLU A O 1
ATOM 2655 N N . LEU A 1 341 ? -22.962 8.160 19.378 1.00 94.12 341 LEU A N 1
ATOM 2656 C CA . LEU A 1 341 ? -21.970 7.820 20.394 1.00 94.12 341 LEU A CA 1
ATOM 2657 C C . LEU A 1 341 ? -22.511 8.171 21.776 1.00 94.12 341 LEU A C 1
ATOM 2659 O O . LEU A 1 341 ? -22.777 9.340 22.069 1.00 94.12 341 LEU A O 1
ATOM 2663 N N . ALA A 1 342 ? -22.679 7.172 22.636 1.00 93.00 342 ALA A N 1
ATOM 2664 C CA . ALA A 1 342 ? -22.882 7.385 24.060 1.00 93.00 342 ALA A CA 1
ATOM 2665 C C . ALA A 1 342 ? -21.545 7.687 24.759 1.00 93.00 342 ALA A C 1
ATOM 2667 O O . ALA A 1 342 ? -20.459 7.487 24.212 1.00 93.00 342 ALA A O 1
ATOM 2668 N N . PHE A 1 343 ? -21.602 8.169 26.003 1.00 90.88 343 PHE A N 1
ATOM 2669 C CA . PHE A 1 343 ? -20.382 8.368 26.787 1.00 90.88 343 PHE A CA 1
ATOM 2670 C C . PHE A 1 343 ? -19.622 7.058 26.983 1.00 90.88 343 PHE A C 1
ATOM 2672 O O . PHE A 1 343 ? -20.153 6.095 27.536 1.00 90.88 343 PHE A O 1
ATOM 2679 N N . GLY A 1 344 ? -18.348 7.072 26.599 1.00 86.44 344 GLY A N 1
ATOM 2680 C CA . GLY A 1 344 ? -17.483 5.901 26.652 1.00 86.44 344 GLY A CA 1
ATOM 2681 C C . GLY A 1 344 ? -17.396 5.115 25.345 1.00 86.44 344 GLY A C 1
ATOM 2682 O O . GLY A 1 344 ? -16.456 4.329 25.236 1.00 86.44 344 GLY A O 1
ATOM 2683 N N . ASP A 1 345 ? -18.291 5.358 24.384 1.00 92.81 345 ASP A N 1
ATOM 2684 C CA . ASP A 1 345 ? -18.219 4.744 23.058 1.00 92.81 345 ASP A CA 1
ATOM 2685 C C . ASP A 1 345 ? -17.011 5.284 22.283 1.00 92.81 345 ASP A C 1
ATOM 2687 O O . ASP A 1 345 ? -16.603 6.440 22.445 1.00 92.81 345 ASP A O 1
ATOM 2691 N N . GLU A 1 346 ? -16.447 4.419 21.447 1.00 92.88 346 GLU A N 1
ATOM 2692 C CA . GLU A 1 346 ? -15.263 4.668 20.633 1.00 92.88 346 GLU A CA 1
ATOM 2693 C C . GLU A 1 346 ? -15.638 4.548 19.152 1.00 92.88 346 GLU A C 1
ATOM 2695 O O . GLU A 1 346 ? -16.281 3.585 18.736 1.00 92.88 346 GLU A O 1
ATOM 2700 N N . PHE A 1 347 ? -15.262 5.556 18.367 1.00 94.69 347 PHE A N 1
ATOM 2701 C CA . PHE A 1 347 ? -15.495 5.628 16.928 1.00 94.69 347 PHE A CA 1
ATOM 2702 C C . PHE A 1 347 ? -14.170 5.657 16.180 1.00 94.69 347 PHE A C 1
ATOM 2704 O O . PHE A 1 347 ? -13.434 6.635 16.267 1.00 94.69 347 PHE A O 1
ATOM 2711 N N . GLU A 1 348 ? -13.864 4.600 15.446 1.00 94.69 348 GLU A N 1
ATOM 2712 C CA . GLU A 1 348 ? -12.597 4.491 14.735 1.00 94.69 348 GLU A CA 1
ATOM 2713 C C . GLU A 1 348 ? -12.463 5.498 13.585 1.00 94.69 348 GLU A C 1
ATOM 2715 O O . GLU A 1 348 ? -13.384 5.716 12.789 1.00 94.69 348 GLU A O 1
ATOM 2720 N N . LEU A 1 349 ? -11.289 6.119 13.505 1.00 94.00 349 LEU A N 1
ATOM 2721 C CA . LEU A 1 349 ? -10.937 7.090 12.485 1.00 94.00 349 LEU A CA 1
ATOM 2722 C C . LEU A 1 349 ? -10.266 6.383 11.309 1.00 94.00 349 LEU A C 1
ATOM 2724 O O . LEU A 1 349 ? -9.069 6.137 11.355 1.00 94.00 349 LEU A O 1
ATOM 2728 N N . ALA A 1 350 ? -11.043 6.091 10.264 1.00 92.31 350 ALA A N 1
ATOM 2729 C CA . ALA A 1 350 ? -10.560 5.597 8.971 1.00 92.31 350 ALA A CA 1
ATOM 2730 C C . ALA A 1 350 ? -9.550 4.431 9.050 1.00 92.31 350 ALA A C 1
ATOM 2732 O O . ALA A 1 350 ? -8.577 4.431 8.303 1.00 92.31 350 ALA A O 1
ATOM 2733 N N . ASP A 1 351 ? -9.778 3.472 9.956 1.00 88.50 351 ASP A N 1
ATOM 2734 C CA . ASP A 1 351 ? -8.919 2.286 10.154 1.00 88.50 351 ASP A CA 1
ATOM 2735 C C . ASP A 1 351 ? -7.471 2.618 10.582 1.00 88.50 351 ASP A C 1
ATOM 2737 O O . ASP A 1 351 ? -6.522 1.885 10.321 1.00 88.50 351 ASP A O 1
ATOM 2741 N N . LEU A 1 352 ? -7.269 3.766 11.240 1.00 89.25 352 LEU A N 1
ATOM 2742 C CA . LEU A 1 352 ? -5.951 4.194 11.721 1.00 89.25 352 LEU A CA 1
ATOM 2743 C C . LEU A 1 352 ? -5.542 3.558 13.063 1.00 89.25 352 LEU A C 1
ATOM 2745 O O . LEU A 1 352 ? -4.465 3.878 13.571 1.00 89.25 352 LEU A O 1
ATOM 2749 N N . ASP A 1 353 ? -6.377 2.708 13.671 1.00 90.69 353 ASP A N 1
ATOM 2750 C CA . ASP A 1 353 ? -6.298 2.309 15.088 1.00 90.69 353 ASP A CA 1
ATOM 2751 C C . ASP A 1 353 ? -6.374 3.505 16.068 1.00 90.69 353 ASP A C 1
ATOM 2753 O O . ASP A 1 353 ? -5.878 3.454 17.200 1.00 90.69 353 ASP A O 1
ATOM 2757 N N . VAL A 1 354 ? -6.988 4.612 15.637 1.00 91.62 354 VAL A N 1
ATOM 2758 C CA . VAL A 1 354 ? -7.207 5.823 16.444 1.00 91.62 354 VAL A CA 1
ATOM 2759 C C . VAL A 1 354 ? -8.706 6.055 16.603 1.00 91.62 354 VAL A C 1
ATOM 2761 O O . VAL A 1 354 ? -9.440 6.122 15.622 1.00 91.62 354 VAL A O 1
ATOM 2764 N N . PHE A 1 355 ? -9.171 6.230 17.839 1.00 94.31 355 PHE A N 1
ATOM 2765 C CA . PHE A 1 355 ? -10.591 6.240 18.183 1.00 94.31 355 PHE A CA 1
ATOM 2766 C C . PHE A 1 355 ? -11.077 7.581 18.753 1.00 94.31 355 PHE A C 1
ATOM 2768 O O . PHE A 1 355 ? -10.594 8.078 19.770 1.00 94.31 355 PHE A O 1
ATOM 2775 N N . LEU A 1 356 ? -12.119 8.098 18.107 1.00 93.50 356 LEU A N 1
ATOM 2776 C CA . LEU A 1 356 ? -13.155 9.035 18.537 1.00 93.50 356 LEU A CA 1
ATOM 2777 C C . LEU A 1 356 ? -13.849 8.696 19.862 1.00 93.50 356 LEU A C 1
ATOM 2779 O O . LEU A 1 356 ? -14.834 7.971 19.802 1.00 93.50 356 LEU A O 1
ATOM 2783 N N . LYS A 1 357 ? -13.452 9.243 21.022 1.00 92.94 357 LYS A N 1
ATOM 2784 C CA . LYS A 1 357 ? -14.173 9.009 22.290 1.00 92.94 357 LYS A CA 1
ATOM 2785 C C . LYS A 1 357 ? -14.885 10.241 22.849 1.00 92.94 357 LYS A C 1
ATOM 2787 O O . LYS A 1 357 ? -14.263 11.277 23.098 1.00 92.94 357 LYS A O 1
ATOM 2792 N N . VAL A 1 358 ? -16.180 10.097 23.149 1.00 90.94 358 VAL A N 1
ATOM 2793 C CA . VAL A 1 358 ? -16.976 11.116 23.860 1.00 90.94 358 VAL A CA 1
ATOM 2794 C C . VAL A 1 358 ? -16.876 10.879 25.366 1.00 90.94 358 VAL A C 1
ATOM 2796 O O . VAL A 1 358 ? -17.260 9.819 25.867 1.00 90.94 358 VAL A O 1
ATOM 2799 N N . VAL A 1 359 ? -16.353 11.861 26.104 1.00 88.38 359 VAL A N 1
ATOM 2800 C CA . VAL A 1 359 ? -16.131 11.739 27.557 1.00 88.38 359 VAL A CA 1
ATOM 2801 C C . VAL A 1 359 ? -17.198 12.472 28.358 1.00 88.38 359 VAL A C 1
ATOM 2803 O O . VAL A 1 359 ? -17.676 11.957 29.365 1.00 88.38 359 VAL A O 1
ATOM 2806 N N . ASP A 1 360 ? -17.520 13.686 27.931 1.00 84.88 360 ASP A N 1
ATOM 2807 C CA . ASP A 1 360 ? -18.592 14.530 28.457 1.00 84.88 360 ASP A CA 1
ATOM 2808 C C . ASP A 1 360 ? -19.064 15.437 27.309 1.00 84.88 360 ASP A C 1
ATOM 2810 O O . ASP A 1 360 ? -18.382 15.519 26.291 1.00 84.88 360 ASP A O 1
ATOM 2814 N N . ASP A 1 361 ? -20.188 16.131 27.431 1.00 79.19 361 ASP A N 1
ATOM 2815 C CA . ASP A 1 361 ? -20.529 17.208 26.494 1.00 79.19 361 ASP A CA 1
ATOM 2816 C C . ASP A 1 361 ? -19.946 18.529 27.026 1.00 79.19 361 ASP A C 1
ATOM 2818 O O . ASP A 1 361 ? -20.300 18.925 28.143 1.00 79.19 361 ASP A O 1
ATOM 2822 N N . PRO A 1 362 ? -19.054 19.238 26.305 1.00 79.56 362 PRO A N 1
ATOM 2823 C CA . PRO A 1 362 ? -18.583 19.038 24.929 1.00 79.56 362 PRO A CA 1
ATOM 2824 C C . PRO A 1 362 ? -17.109 18.577 24.845 1.00 79.56 362 PRO A C 1
ATOM 2826 O O . PRO A 1 362 ? -16.303 19.176 24.130 1.00 79.56 362 PRO A O 1
ATOM 2829 N N . GLN A 1 363 ? -16.727 17.563 25.622 1.00 87.38 363 GLN A N 1
ATOM 2830 C CA . GLN A 1 363 ? -15.343 17.115 25.791 1.00 87.38 363 GLN A CA 1
ATOM 2831 C C . GLN A 1 363 ? -15.051 15.775 25.108 1.00 87.38 363 GLN A C 1
ATOM 2833 O O . GLN A 1 363 ? -15.637 14.736 25.439 1.00 87.38 363 GLN A O 1
ATOM 2838 N N . TYR A 1 364 ? -14.034 15.784 24.251 1.00 88.88 364 TYR A N 1
ATOM 2839 C CA . TYR A 1 364 ? -13.636 14.645 23.425 1.00 88.88 364 TYR A CA 1
ATOM 2840 C C . TYR A 1 364 ? -12.190 14.227 23.700 1.00 88.88 364 TYR A C 1
ATOM 2842 O O . TYR A 1 364 ? -11.410 14.980 24.292 1.00 88.88 364 TYR A O 1
ATOM 2850 N N . ARG A 1 365 ? -11.849 12.996 23.307 1.00 89.75 365 ARG A N 1
ATOM 2851 C CA . ARG A 1 365 ? -10.486 12.450 23.327 1.00 89.75 365 ARG A CA 1
ATOM 2852 C C . ARG A 1 365 ? -10.236 11.594 22.095 1.00 89.75 365 ARG A C 1
ATOM 2854 O O . ARG A 1 365 ? -11.170 10.950 21.618 1.00 89.75 365 ARG A O 1
ATOM 2861 N N . LEU A 1 366 ? -8.980 11.536 21.657 1.00 91.19 366 LEU A N 1
ATOM 2862 C CA . LEU A 1 366 ? -8.511 10.424 20.833 1.00 91.19 366 LEU A CA 1
ATOM 2863 C C . LEU A 1 366 ? -7.919 9.345 21.744 1.00 91.19 366 LEU A C 1
ATOM 2865 O O . LEU A 1 366 ? -7.275 9.666 22.748 1.00 91.19 366 LEU A O 1
ATOM 2869 N N . VAL A 1 367 ? -8.171 8.084 21.408 1.00 91.19 367 VAL A N 1
ATOM 2870 C CA . VAL A 1 367 ? -7.664 6.899 22.112 1.00 91.19 367 VAL A CA 1
ATOM 2871 C C . VAL A 1 367 ? -6.975 5.990 21.102 1.00 91.19 367 VAL A C 1
ATOM 2873 O O . VAL A 1 367 ? -7.485 5.831 20.000 1.00 91.19 367 VAL A O 1
ATOM 2876 N N . TRP A 1 368 ? -5.835 5.408 21.456 1.00 92.06 368 TRP A N 1
ATOM 2877 C CA . TRP A 1 368 ? -5.161 4.383 20.654 1.00 92.06 368 TRP A CA 1
ATOM 2878 C C . TRP A 1 368 ? -4.501 3.352 21.569 1.00 92.06 368 TRP A C 1
ATOM 2880 O O . TRP A 1 368 ? -4.395 3.553 22.785 1.00 92.06 368 TRP A O 1
ATOM 2890 N N . TYR A 1 369 ? -4.081 2.232 20.990 1.00 88.62 369 TYR A N 1
ATOM 2891 C CA . TYR A 1 369 ? -3.565 1.090 21.734 1.00 88.62 369 TYR A CA 1
ATOM 2892 C C . TYR A 1 369 ? -2.217 0.650 21.173 1.00 88.62 369 TYR A C 1
ATOM 2894 O O . TYR A 1 369 ? -2.054 0.556 19.960 1.00 88.62 369 TYR A O 1
ATOM 2902 N N . THR A 1 370 ? -1.259 0.345 22.049 1.00 84.69 370 THR A N 1
ATOM 2903 C CA . THR A 1 370 ? 0.015 -0.274 21.654 1.00 84.69 370 THR A CA 1
ATOM 2904 C C . THR A 1 370 ? 0.197 -1.616 22.352 1.00 84.69 370 THR A C 1
ATOM 2906 O O . THR A 1 370 ? -0.343 -1.855 23.434 1.00 84.69 370 THR A O 1
ATOM 2909 N N . GLU A 1 371 ? 0.938 -2.531 21.727 1.00 83.44 371 GLU A N 1
ATOM 2910 C CA . GLU A 1 371 ? 1.321 -3.797 22.352 1.00 83.44 371 GLU A CA 1
ATOM 2911 C C . GLU A 1 371 ? 2.711 -3.687 22.980 1.00 83.44 371 GLU A C 1
ATOM 2913 O O . GLU A 1 371 ? 3.642 -3.162 22.370 1.00 83.44 371 GLU A O 1
ATOM 2918 N N . ARG A 1 372 ? 2.886 -4.276 24.164 1.00 78.69 372 ARG A N 1
ATOM 2919 C CA . ARG A 1 372 ? 4.207 -4.532 24.743 1.00 78.69 372 ARG A CA 1
ATOM 2920 C C . ARG A 1 372 ? 4.369 -5.988 25.146 1.00 78.69 372 ARG A C 1
ATOM 2922 O O . ARG A 1 372 ? 3.432 -6.623 25.635 1.00 78.69 372 ARG A O 1
ATOM 2929 N N . VAL A 1 373 ? 5.584 -6.503 25.005 1.00 75.19 373 VAL A N 1
ATOM 2930 C CA . VAL A 1 373 ? 5.954 -7.818 25.536 1.00 75.19 373 VAL A CA 1
ATOM 2931 C C . VAL A 1 373 ? 6.118 -7.697 27.048 1.00 75.19 373 VAL A C 1
ATOM 2933 O O . VAL A 1 373 ? 6.902 -6.883 27.535 1.00 75.19 373 VAL A O 1
ATOM 2936 N N . VAL A 1 374 ? 5.350 -8.485 27.798 1.00 79.38 374 VAL A N 1
ATOM 2937 C CA . VAL A 1 374 ? 5.379 -8.490 29.270 1.00 79.38 374 VAL A CA 1
ATOM 2938 C C . VAL A 1 374 ? 6.038 -9.730 29.850 1.00 79.38 374 VAL A C 1
ATOM 2940 O O . VAL A 1 374 ? 6.489 -9.685 30.993 1.00 79.38 374 VAL A O 1
ATOM 2943 N N . ASP A 1 375 ? 6.103 -10.821 29.088 1.00 62.47 375 ASP A N 1
ATOM 2944 C CA . ASP A 1 375 ? 6.785 -12.043 29.502 1.00 62.47 375 ASP A CA 1
ATOM 2945 C C . ASP A 1 375 ? 7.227 -12.863 28.285 1.00 62.47 375 ASP A C 1
ATOM 2947 O O . ASP A 1 375 ? 6.699 -12.704 27.185 1.00 62.47 375 ASP A O 1
ATOM 2951 N N . THR A 1 376 ? 8.179 -13.764 28.495 1.00 60.34 376 THR A N 1
ATOM 2952 C CA . THR A 1 376 ? 8.620 -14.751 27.504 1.00 60.34 376 THR A CA 1
ATOM 2953 C C . THR A 1 376 ? 8.784 -16.087 28.201 1.00 60.34 376 THR A C 1
ATOM 2955 O O . THR A 1 376 ? 9.424 -16.170 29.249 1.00 60.34 376 THR A O 1
ATOM 2958 N N . TYR A 1 377 ? 8.210 -17.150 27.641 1.00 52.53 377 TYR A N 1
ATOM 2959 C CA . TYR A 1 377 ? 8.420 -18.493 28.170 1.00 52.53 377 TYR A CA 1
ATOM 2960 C C . TYR A 1 377 ? 8.800 -19.473 27.070 1.00 52.53 377 TYR A C 1
ATOM 2962 O O . TYR A 1 377 ? 8.369 -19.377 25.922 1.00 52.53 377 TYR A O 1
ATOM 2970 N N . THR A 1 378 ? 9.628 -20.445 27.440 1.00 47.16 378 THR A N 1
ATOM 2971 C CA . THR A 1 378 ? 10.048 -21.520 26.547 1.00 47.16 378 THR A CA 1
ATOM 2972 C C . THR A 1 378 ? 8.961 -22.587 26.501 1.00 47.16 378 THR A C 1
ATOM 2974 O O . THR A 1 378 ? 8.700 -23.271 27.493 1.00 47.16 378 THR A O 1
ATOM 2977 N N . GLN A 1 379 ? 8.325 -22.746 25.345 1.00 45.28 379 GLN A N 1
ATOM 2978 C CA . GLN A 1 379 ? 7.429 -23.859 25.082 1.00 45.28 379 GLN A CA 1
ATOM 2979 C C . GLN A 1 379 ? 8.246 -25.036 24.548 1.00 45.28 379 GLN A C 1
ATOM 2981 O O . GLN A 1 379 ? 8.935 -24.914 23.537 1.00 45.28 379 GLN A O 1
ATOM 2986 N N . TYR A 1 380 ? 8.164 -26.183 25.220 1.00 45.28 380 TYR A N 1
ATOM 2987 C CA . TYR A 1 380 ? 8.754 -27.429 24.734 1.00 45.28 380 TYR A CA 1
ATOM 2988 C C . TYR A 1 380 ? 7.718 -28.190 23.911 1.00 45.28 380 TYR A C 1
ATOM 2990 O O . TYR A 1 380 ? 6.650 -28.536 24.418 1.00 45.28 380 TYR A O 1
ATOM 2998 N N . MET A 1 381 ? 8.040 -28.467 22.652 1.00 38.84 381 MET A N 1
ATOM 2999 C CA . MET A 1 381 ? 7.327 -29.446 21.848 1.00 38.84 381 MET A CA 1
ATOM 3000 C C . MET A 1 381 ? 8.006 -30.800 22.005 1.00 38.84 381 MET A C 1
ATOM 3002 O O . MET A 1 381 ? 9.120 -31.034 21.536 1.00 38.84 381 MET A O 1
ATOM 3006 N N . ILE A 1 382 ? 7.287 -31.704 22.658 1.00 44.50 382 ILE A N 1
ATOM 3007 C CA . ILE A 1 382 ? 7.545 -33.133 22.566 1.00 44.50 382 ILE A CA 1
ATOM 3008 C C . ILE A 1 382 ? 6.729 -33.588 21.352 1.00 44.50 382 ILE A C 1
ATOM 3010 O O . ILE A 1 382 ? 5.506 -33.407 21.378 1.00 44.50 382 ILE A O 1
ATOM 3014 N N . PRO A 1 383 ? 7.340 -34.101 20.269 1.00 39.22 383 PRO A N 1
ATOM 3015 C CA . PRO A 1 383 ? 6.567 -34.645 19.165 1.00 39.22 383 PRO A CA 1
ATOM 3016 C C . PRO A 1 383 ? 5.592 -35.684 19.718 1.00 39.22 383 PRO A C 1
ATOM 3018 O O . PRO A 1 383 ? 5.942 -36.463 20.606 1.00 39.22 383 PRO A O 1
ATOM 3021 N N . SER A 1 384 ? 4.353 -35.658 19.221 1.00 34.34 384 SER A N 1
ATOM 3022 C CA . SER A 1 384 ? 3.340 -36.674 19.513 1.00 34.34 384 SER A CA 1
ATOM 3023 C C . SER A 1 384 ? 3.791 -37.995 18.904 1.00 34.34 384 SER A C 1
ATOM 3025 O O . SER A 1 384 ? 3.339 -38.402 17.837 1.00 34.34 384 SER A O 1
ATOM 3027 N N . ILE A 1 385 ? 4.726 -38.647 19.572 1.00 37.00 385 ILE A N 1
ATOM 3028 C CA . ILE A 1 385 ? 4.993 -40.056 19.390 1.00 37.00 385 ILE A CA 1
ATOM 3029 C C . ILE A 1 385 ? 3.844 -40.741 20.126 1.00 37.00 385 ILE A C 1
ATOM 3031 O O . ILE A 1 385 ? 3.457 -40.301 21.209 1.00 37.00 385 ILE A O 1
ATOM 3035 N N . ASP A 1 386 ? 3.270 -41.772 19.524 1.00 31.06 386 ASP A N 1
ATOM 3036 C CA . ASP A 1 386 ? 2.229 -42.599 20.131 1.00 31.06 386 ASP A CA 1
ATOM 3037 C C . ASP A 1 386 ? 2.921 -43.863 20.688 1.00 31.06 386 ASP A C 1
ATOM 3039 O O . ASP A 1 386 ? 2.844 -44.926 20.063 1.00 31.06 386 ASP A O 1
ATOM 3043 N N . PRO A 1 387 ? 3.729 -43.786 21.777 1.00 34.41 387 PRO A N 1
ATOM 3044 C CA . PRO A 1 387 ? 4.301 -44.981 22.360 1.00 34.41 387 PRO A CA 1
ATOM 3045 C C . PRO A 1 387 ? 3.146 -45.762 22.971 1.00 34.41 387 PRO A C 1
ATOM 3047 O O . PRO A 1 387 ? 2.610 -45.400 24.020 1.00 34.41 387 PRO A O 1
ATOM 3050 N N . TYR A 1 388 ? 2.771 -46.860 22.324 1.00 32.28 388 TYR A N 1
ATOM 3051 C CA . TYR A 1 388 ? 1.866 -47.849 22.897 1.00 32.28 388 TYR A CA 1
ATOM 3052 C C . TYR A 1 388 ? 2.622 -48.623 23.995 1.00 32.28 388 TYR A C 1
ATOM 3054 O O . TYR A 1 388 ? 2.953 -49.797 23.861 1.00 32.28 388 TYR A O 1
ATOM 3062 N N . ALA A 1 389 ? 2.979 -47.932 25.080 1.00 32.44 389 ALA A N 1
ATOM 3063 C CA . ALA A 1 389 ? 3.578 -48.520 26.267 1.00 32.44 389 ALA A CA 1
ATOM 3064 C C . ALA A 1 389 ? 2.455 -49.136 27.103 1.00 32.44 389 ALA A C 1
ATOM 3066 O O . ALA A 1 389 ? 1.892 -48.499 27.996 1.00 32.44 389 ALA A O 1
ATOM 3067 N N . VAL A 1 390 ? 2.083 -50.375 26.787 1.00 32.31 390 VAL A N 1
ATOM 3068 C CA . VAL A 1 390 ? 1.078 -51.087 27.576 1.00 32.31 390 VAL A CA 1
ATOM 3069 C C . VAL A 1 390 ? 1.780 -51.787 28.735 1.00 32.31 390 VAL A C 1
ATOM 3071 O O . VAL A 1 390 ? 2.433 -52.812 28.563 1.00 32.31 390 VAL A O 1
ATOM 3074 N N . ALA A 1 391 ? 1.638 -51.240 29.941 1.00 32.66 391 ALA A N 1
ATOM 3075 C CA . ALA A 1 391 ? 1.866 -52.008 31.158 1.00 32.66 391 ALA A CA 1
ATOM 3076 C C . ALA A 1 391 ? 0.683 -52.973 31.304 1.00 32.66 391 ALA A C 1
ATOM 3078 O O . ALA A 1 391 ? -0.373 -52.575 31.793 1.00 32.66 391 ALA A O 1
ATOM 3079 N N . VAL A 1 392 ? 0.816 -54.202 30.803 1.00 35.31 392 VAL A N 1
ATOM 3080 C CA . VAL A 1 392 ? -0.269 -55.192 30.832 1.00 35.31 392 VAL A CA 1
ATOM 3081 C C . VAL A 1 392 ? -0.178 -56.005 32.127 1.00 35.31 392 VAL A C 1
ATOM 3083 O O . VAL A 1 392 ? 0.771 -56.772 32.291 1.00 35.31 392 VAL A O 1
ATOM 3086 N N . PRO A 1 393 ? -1.142 -55.889 33.063 1.00 31.56 393 PRO A N 1
ATOM 3087 C CA . PRO A 1 393 ? -1.338 -56.906 34.089 1.00 31.56 393 PRO A CA 1
ATOM 3088 C C . PRO A 1 393 ? -1.749 -58.208 33.389 1.00 31.56 393 PRO A C 1
ATOM 3090 O O . PRO A 1 393 ? -2.520 -58.147 32.439 1.00 31.56 393 PRO A O 1
ATOM 3093 N N . ASP A 1 394 ? -1.276 -59.354 33.879 1.00 35.66 394 ASP A N 1
ATOM 3094 C CA . ASP A 1 394 ? -1.201 -60.706 33.273 1.00 35.66 394 ASP A CA 1
ATOM 3095 C C . ASP A 1 394 ? -2.477 -61.348 32.638 1.00 35.66 394 ASP A C 1
ATOM 3097 O O . ASP A 1 394 ? -2.534 -62.556 32.373 1.00 35.66 394 ASP A O 1
ATOM 3101 N N . TYR A 1 395 ? -3.534 -60.583 32.367 1.00 33.59 395 TYR A N 1
ATOM 3102 C CA . TYR A 1 395 ? -4.820 -61.093 31.906 1.00 33.59 395 TYR A CA 1
ATOM 3103 C C . TYR A 1 395 ? -5.149 -60.843 30.434 1.00 33.59 395 TYR A C 1
ATOM 3105 O O . TYR A 1 395 ? -5.894 -61.656 29.901 1.00 33.59 395 TYR A O 1
ATOM 3113 N N . GLU A 1 396 ? -4.566 -59.866 29.735 1.00 33.25 396 GLU A N 1
ATOM 3114 C CA . GLU A 1 396 ? -4.883 -59.641 28.309 1.00 33.25 396 GLU A CA 1
ATOM 3115 C C . GLU A 1 396 ? -3.684 -59.077 27.523 1.00 33.25 396 GLU A C 1
ATOM 3117 O O . GLU A 1 396 ? -3.696 -57.932 27.089 1.00 33.25 396 GLU A O 1
ATOM 3122 N N . VAL A 1 397 ? -2.627 -59.876 27.324 1.00 36.41 397 VAL A N 1
ATOM 3123 C CA . VAL A 1 397 ? -1.762 -59.690 26.142 1.00 36.41 397 VAL A CA 1
ATOM 3124 C C . VAL A 1 397 ? -2.292 -60.635 25.073 1.00 36.41 397 VAL A C 1
ATOM 3126 O O . VAL A 1 397 ? -1.912 -61.808 25.025 1.00 36.41 397 VAL A O 1
ATOM 3129 N N . ASP A 1 398 ? -3.219 -60.153 24.254 1.00 36.06 398 ASP A N 1
ATOM 3130 C CA . ASP A 1 398 ? -3.565 -60.847 23.022 1.00 36.06 398 ASP A CA 1
ATOM 3131 C C . ASP A 1 398 ? -2.541 -60.451 21.953 1.00 36.06 398 ASP A C 1
ATOM 3133 O O . ASP A 1 398 ? -2.625 -59.380 21.355 1.00 36.06 398 ASP A O 1
ATOM 3137 N N . LEU A 1 399 ? -1.543 -61.305 21.703 1.00 39.41 399 LEU A N 1
ATOM 3138 C CA . LEU A 1 399 ? -0.633 -61.088 20.574 1.00 39.41 399 LEU A CA 1
ATOM 3139 C C . LEU A 1 399 ? -1.348 -61.240 19.213 1.00 39.41 399 LEU A C 1
ATOM 3141 O O . LEU A 1 399 ? -0.719 -61.011 18.185 1.00 39.41 399 LEU A O 1
ATOM 3145 N N . ALA A 1 400 ? -2.652 -61.547 19.158 1.00 36.81 400 ALA A N 1
ATOM 3146 C CA . ALA A 1 400 ? -3.433 -61.340 17.939 1.00 36.81 400 ALA A CA 1
ATOM 3147 C C . ALA A 1 400 ? -3.567 -59.847 17.565 1.00 36.81 400 ALA A C 1
ATOM 3149 O O . ALA A 1 400 ? -3.772 -59.550 16.391 1.00 36.81 400 ALA A O 1
ATOM 3150 N N . GLU A 1 401 ? -3.377 -58.897 18.495 1.00 36.78 401 GLU A N 1
ATOM 3151 C CA . GLU A 1 401 ? -3.154 -57.476 18.152 1.00 36.78 401 GLU A CA 1
ATOM 3152 C C . GLU A 1 401 ? -1.723 -57.212 17.637 1.00 36.78 401 GLU A C 1
ATOM 3154 O O . GLU A 1 401 ? -1.479 -56.244 16.919 1.00 36.78 401 GLU A O 1
ATOM 3159 N N . PHE A 1 402 ? -0.789 -58.123 17.923 1.00 38.38 402 PHE A N 1
ATOM 3160 C CA . PHE A 1 402 ? 0.579 -58.176 17.393 1.00 38.38 402 PHE A CA 1
ATOM 3161 C C . PHE A 1 402 ? 0.689 -59.068 16.146 1.00 38.38 402 PHE A C 1
ATOM 3163 O O . PHE A 1 402 ? 1.754 -59.618 15.883 1.00 38.38 402 PHE A O 1
ATOM 3170 N N . ASN A 1 403 ? -0.400 -59.250 15.387 1.00 34.41 403 ASN A N 1
ATOM 3171 C CA . ASN A 1 403 ? -0.449 -60.144 14.230 1.00 34.41 403 ASN A CA 1
ATOM 3172 C C . ASN A 1 403 ? 0.732 -59.885 13.268 1.00 34.41 403 ASN A C 1
ATOM 3174 O O . ASN A 1 403 ? 0.729 -58.942 12.476 1.00 34.41 403 ASN A O 1
ATOM 3178 N N . VAL A 1 404 ? 1.743 -60.752 13.354 1.00 38.72 404 VAL A N 1
ATOM 3179 C CA . VAL A 1 404 ? 3.053 -60.653 12.684 1.00 38.72 404 VAL A CA 1
ATOM 3180 C C . VAL A 1 404 ? 2.926 -60.760 11.157 1.00 38.72 404 VAL A C 1
ATOM 3182 O O . VAL A 1 404 ? 3.876 -60.520 10.426 1.00 38.72 404 VAL A O 1
ATOM 3185 N N . ALA A 1 405 ? 1.742 -61.107 10.652 1.00 33.31 405 ALA A N 1
ATOM 3186 C CA . ALA A 1 405 ? 1.498 -61.264 9.226 1.00 33.31 405 ALA A CA 1
ATOM 3187 C C . ALA A 1 405 ? 1.251 -59.942 8.472 1.00 33.31 405 ALA A C 1
ATOM 3189 O O . ALA A 1 405 ? 1.470 -59.921 7.266 1.00 33.31 405 ALA A O 1
ATOM 3190 N N . ASP A 1 406 ? 0.824 -58.863 9.147 1.00 34.50 406 ASP A N 1
ATOM 3191 C CA . ASP A 1 406 ? 0.380 -57.625 8.472 1.00 34.50 406 ASP A CA 1
ATOM 3192 C C . ASP A 1 406 ? 1.021 -56.323 9.018 1.00 34.50 406 ASP A C 1
ATOM 3194 O O . ASP A 1 406 ? 0.701 -55.234 8.537 1.00 34.50 406 ASP A O 1
ATOM 3198 N N . ASN A 1 407 ? 1.931 -56.393 10.001 1.00 36.72 407 ASN A N 1
ATOM 3199 C CA . ASN A 1 407 ? 2.564 -55.210 10.607 1.00 36.72 407 ASN A CA 1
ATOM 3200 C C . ASN A 1 407 ? 3.984 -54.965 10.072 1.00 36.72 407 ASN A C 1
ATOM 3202 O O . ASN A 1 407 ? 4.934 -55.626 10.470 1.00 36.72 407 ASN A O 1
ATOM 3206 N N . THR A 1 408 ? 4.133 -53.938 9.234 1.00 37.44 408 THR A N 1
ATOM 3207 C CA . THR A 1 408 ? 5.404 -53.439 8.676 1.00 37.44 408 THR A CA 1
ATOM 3208 C C . THR A 1 408 ? 6.180 -52.545 9.666 1.00 37.44 408 THR A C 1
ATOM 3210 O O . THR A 1 408 ? 6.424 -51.369 9.365 1.00 37.44 408 THR A O 1
ATOM 3213 N N . LYS A 1 409 ? 6.456 -53.004 10.895 1.00 42.31 409 LYS A N 1
ATOM 3214 C CA . LYS A 1 409 ? 7.122 -52.176 11.925 1.00 42.31 409 LYS A CA 1
ATOM 3215 C C . LYS A 1 409 ? 8.292 -52.917 12.588 1.00 42.31 409 LYS A C 1
ATOM 3217 O O . LYS A 1 409 ? 8.090 -53.928 13.252 1.00 42.31 409 LYS A O 1
ATOM 3222 N N . ASP A 1 410 ? 9.486 -52.333 12.444 1.00 49.84 410 ASP A N 1
ATOM 3223 C CA . ASP A 1 410 ? 10.747 -53.064 12.229 1.00 49.84 410 ASP A CA 1
ATOM 3224 C C . ASP A 1 410 ? 11.586 -53.470 13.457 1.00 49.84 410 ASP A C 1
ATOM 3226 O O . ASP A 1 410 ? 12.679 -54.001 13.269 1.00 49.84 410 ASP A O 1
ATOM 3230 N N . VAL A 1 411 ? 11.112 -53.312 14.704 1.00 44.38 411 VAL A N 1
ATOM 3231 C CA . VAL A 1 411 ? 11.801 -53.869 15.895 1.00 44.38 411 VAL A CA 1
ATOM 3232 C C . VAL A 1 411 ? 10.821 -54.131 17.048 1.00 44.38 411 VAL A C 1
ATOM 3234 O O . VAL A 1 411 ? 10.143 -53.208 17.503 1.00 44.38 411 VAL A O 1
ATOM 3237 N N . TYR A 1 412 ? 10.797 -55.354 17.587 1.00 51.81 412 TYR A N 1
ATOM 3238 C CA . TYR A 1 412 ? 10.073 -55.684 18.826 1.00 51.81 412 TYR A CA 1
ATOM 3239 C C . TYR A 1 412 ? 11.056 -55.867 19.977 1.00 51.81 412 TYR A C 1
ATOM 3241 O O . TYR A 1 412 ? 11.792 -56.846 19.977 1.00 51.81 412 TYR A O 1
ATOM 3249 N N . ILE A 1 413 ? 11.076 -54.959 20.956 1.00 50.59 413 ILE A N 1
ATOM 3250 C CA . ILE A 1 413 ? 11.938 -55.087 22.142 1.00 50.59 413 ILE A CA 1
ATOM 3251 C C . ILE A 1 413 ? 11.105 -55.657 23.290 1.00 50.59 413 ILE A C 1
ATOM 3253 O O . ILE A 1 413 ? 10.204 -54.985 23.789 1.00 50.59 413 ILE A O 1
ATOM 3257 N N . ILE A 1 414 ? 11.408 -56.883 23.715 1.00 53.19 414 ILE A N 1
ATOM 3258 C CA . ILE A 1 414 ? 10.813 -57.533 24.885 1.00 53.19 414 ILE A CA 1
ATOM 3259 C C . ILE A 1 414 ? 11.807 -57.420 26.041 1.00 53.19 414 ILE A C 1
ATOM 3261 O O . ILE A 1 414 ? 12.814 -58.125 26.059 1.00 53.19 414 ILE A O 1
ATOM 3265 N N . GLY A 1 415 ? 11.543 -56.526 26.994 1.00 48.53 415 GLY A N 1
ATOM 3266 C CA . GLY A 1 415 ? 12.379 -56.335 28.183 1.00 48.53 415 GLY A CA 1
ATOM 3267 C C . GLY A 1 415 ? 11.693 -56.848 29.448 1.00 48.53 415 GLY A C 1
ATOM 3268 O O . GLY A 1 415 ? 10.608 -56.378 29.765 1.00 48.53 415 GLY A O 1
ATOM 3269 N N . GLY A 1 416 ? 12.284 -57.780 30.198 1.00 51.78 416 GLY A N 1
ATOM 3270 C CA . GLY A 1 416 ? 11.688 -58.249 31.464 1.00 51.78 416 GLY A CA 1
ATOM 3271 C C . GLY A 1 416 ? 11.734 -59.755 31.699 1.00 51.78 416 GLY A C 1
ATOM 3272 O O . GLY A 1 416 ? 12.301 -60.518 30.914 1.00 51.78 416 GLY A O 1
ATOM 3273 N N . TRP A 1 417 ? 11.086 -60.194 32.784 1.00 49.84 417 TRP A N 1
ATOM 3274 C CA . TRP A 1 417 ? 10.801 -61.611 33.026 1.00 49.84 417 TRP A CA 1
ATOM 3275 C C . TRP A 1 417 ? 9.737 -62.065 32.021 1.00 49.84 417 TRP A C 1
ATOM 3277 O O . TRP A 1 417 ? 8.549 -61.796 32.184 1.00 49.84 417 TRP A O 1
ATOM 3287 N N . VAL A 1 418 ? 10.167 -62.711 30.937 1.00 53.50 418 VAL A N 1
ATOM 3288 C CA . VAL A 1 418 ? 9.272 -63.156 29.862 1.00 53.50 418 VAL A CA 1
ATOM 3289 C C . VAL A 1 418 ? 8.294 -64.198 30.418 1.00 53.50 418 VAL A C 1
ATOM 3291 O O . VAL A 1 418 ? 8.703 -65.250 30.916 1.00 53.50 418 VAL A O 1
ATOM 3294 N N . SER A 1 419 ? 6.992 -63.905 30.360 1.00 51.75 419 SER A N 1
ATOM 3295 C CA . SER A 1 419 ? 5.966 -64.792 30.915 1.00 51.75 419 SER A CA 1
ATOM 3296 C C . SER A 1 419 ? 5.883 -66.112 30.141 1.00 51.75 419 SER A C 1
ATOM 3298 O O . SER A 1 419 ? 6.179 -66.180 28.947 1.00 51.75 419 SER A O 1
ATOM 3300 N N . ASN A 1 420 ? 5.403 -67.179 30.791 1.00 55.31 420 ASN A N 1
ATOM 3301 C CA . ASN A 1 420 ? 5.192 -68.477 30.133 1.00 55.31 420 ASN A CA 1
ATOM 3302 C C . ASN A 1 420 ? 4.269 -68.386 28.901 1.00 55.31 420 ASN A C 1
ATOM 3304 O O . ASN A 1 420 ? 4.385 -69.213 28.002 1.00 55.31 420 ASN A O 1
ATOM 3308 N N . LYS A 1 421 ? 3.372 -67.389 28.847 1.00 52.41 421 LYS A N 1
ATOM 3309 C CA . LYS A 1 421 ? 2.502 -67.138 27.688 1.00 52.41 421 LYS A CA 1
ATOM 3310 C C . LYS A 1 421 ? 3.267 -66.512 26.521 1.00 52.41 421 LYS A C 1
ATOM 3312 O O . LYS A 1 421 ? 3.119 -66.987 25.403 1.00 52.41 421 LYS A O 1
ATOM 3317 N N . VAL A 1 422 ? 4.110 -65.508 26.786 1.00 56.09 422 VAL A N 1
ATOM 3318 C CA . VAL A 1 422 ? 4.965 -64.894 25.752 1.00 56.09 422 VAL A CA 1
ATOM 3319 C C . VAL A 1 422 ? 5.950 -65.927 25.213 1.00 56.09 422 VAL A C 1
ATOM 3321 O O . VAL A 1 422 ? 6.140 -66.029 24.007 1.00 56.09 422 VAL A O 1
ATOM 3324 N N . TRP A 1 423 ? 6.504 -66.772 26.085 1.00 62.66 423 TRP A N 1
ATOM 3325 C CA . TRP A 1 423 ? 7.313 -67.903 25.649 1.00 62.66 423 TRP A CA 1
ATOM 3326 C C . TRP A 1 423 ? 6.547 -68.877 24.754 1.00 62.66 423 TRP A C 1
ATOM 3328 O O . TRP A 1 423 ? 7.069 -69.242 23.712 1.00 62.66 423 TRP A O 1
ATOM 3338 N N . ALA A 1 424 ? 5.324 -69.267 25.120 1.00 60.56 424 ALA A N 1
ATOM 3339 C CA . ALA A 1 424 ? 4.504 -70.154 24.293 1.00 60.56 424 ALA A CA 1
ATOM 3340 C C . ALA A 1 424 ? 4.194 -69.545 22.913 1.00 60.56 424 ALA A C 1
ATOM 3342 O O . ALA A 1 424 ? 4.189 -70.243 21.907 1.00 60.56 424 ALA A O 1
ATOM 3343 N N . GLN A 1 425 ? 3.999 -68.230 22.839 1.00 60.34 425 GLN A N 1
ATOM 3344 C CA . GLN A 1 425 ? 3.782 -67.538 21.567 1.00 60.34 425 GLN A CA 1
ATOM 3345 C C . GLN A 1 425 ? 5.065 -67.444 20.729 1.00 60.34 425 GLN A C 1
ATOM 3347 O O . GLN A 1 425 ? 5.027 -67.632 19.516 1.00 60.34 425 GLN A O 1
ATOM 3352 N N . LEU A 1 426 ? 6.222 -67.218 21.358 1.00 65.44 426 LEU A N 1
ATOM 3353 C CA . LEU A 1 426 ? 7.510 -67.324 20.670 1.00 65.44 426 LEU A CA 1
ATOM 3354 C C . LEU A 1 426 ? 7.737 -68.754 20.158 1.00 65.44 426 LEU A C 1
ATOM 3356 O O . LEU A 1 426 ? 8.280 -68.919 19.070 1.00 65.44 426 LEU A O 1
ATOM 3360 N N . GLU A 1 427 ? 7.304 -69.781 20.898 1.00 70.62 427 GLU A N 1
ATOM 3361 C CA . GLU A 1 427 ? 7.387 -71.190 20.478 1.00 70.62 427 GLU A CA 1
ATOM 3362 C C . GLU A 1 427 ? 6.513 -71.460 19.245 1.00 70.62 427 GLU A C 1
ATOM 3364 O O . GLU A 1 427 ? 6.933 -72.194 18.351 1.00 70.62 427 GLU A O 1
ATOM 3369 N N . GLU A 1 428 ? 5.341 -70.825 19.144 1.00 66.75 428 GLU A N 1
ATOM 3370 C CA . GLU A 1 428 ? 4.482 -70.890 17.954 1.00 66.75 428 GLU A CA 1
ATOM 3371 C C . GLU A 1 428 ? 5.123 -70.226 16.722 1.00 66.75 428 GLU A C 1
ATOM 3373 O O . GLU A 1 428 ? 4.949 -70.715 15.604 1.00 66.75 428 GLU A O 1
ATOM 3378 N N . ILE A 1 429 ? 5.881 -69.138 16.912 1.00 64.88 429 ILE A N 1
ATOM 3379 C CA . ILE A 1 429 ? 6.489 -68.357 15.819 1.00 64.88 429 ILE A CA 1
ATOM 3380 C C . ILE A 1 429 ? 7.837 -68.944 15.377 1.00 64.88 429 ILE A C 1
ATOM 3382 O O . ILE A 1 429 ? 8.078 -69.121 14.184 1.00 64.88 429 ILE A O 1
ATOM 3386 N N . PHE A 1 430 ? 8.726 -69.235 16.326 1.00 67.56 430 PHE A N 1
ATOM 3387 C CA . PHE A 1 430 ? 10.121 -69.625 16.088 1.00 67.56 430 PHE A CA 1
ATOM 3388 C C . PHE A 1 430 ? 10.383 -71.126 16.261 1.00 67.56 430 PHE A C 1
ATOM 3390 O O . PHE A 1 430 ? 11.447 -71.612 15.871 1.00 67.56 430 PHE A O 1
ATOM 3397 N N . GLY A 1 431 ? 9.412 -71.863 16.806 1.00 71.56 431 GLY A N 1
ATOM 3398 C CA . GLY A 1 431 ? 9.511 -73.283 17.119 1.00 71.56 431 GLY A CA 1
ATOM 3399 C C . GLY A 1 431 ? 9.967 -73.549 18.556 1.00 71.56 431 GLY A C 1
ATOM 3400 O O . GLY A 1 431 ? 10.861 -72.882 19.079 1.00 71.56 431 GLY A O 1
ATOM 3401 N N . GLU A 1 432 ? 9.385 -74.582 19.173 1.00 74.06 432 GLU A N 1
ATOM 3402 C CA . GLU A 1 432 ? 9.675 -75.003 20.555 1.00 74.06 432 GLU A CA 1
ATOM 3403 C C . GLU A 1 432 ? 11.167 -75.238 20.827 1.00 74.06 432 GLU A C 1
ATOM 3405 O O . GLU A 1 432 ? 11.671 -74.871 21.884 1.00 74.06 432 GLU A O 1
ATOM 3410 N N . GLU A 1 433 ? 11.891 -75.821 19.867 1.00 75.06 433 GLU A N 1
ATOM 3411 C CA . GLU A 1 433 ? 13.316 -76.140 20.013 1.00 75.06 433 GLU A CA 1
ATOM 3412 C C . GLU A 1 433 ? 14.173 -74.873 20.131 1.00 75.06 433 GLU A C 1
ATOM 3414 O O . GLU A 1 433 ? 14.992 -74.767 21.040 1.00 75.06 433 GLU A O 1
ATOM 3419 N N . LYS A 1 434 ? 13.923 -73.874 19.278 1.00 73.94 434 LYS A N 1
ATOM 3420 C CA . LYS A 1 434 ? 14.683 -72.618 19.264 1.00 73.94 434 LYS A CA 1
ATOM 3421 C C . LYS A 1 434 ? 14.419 -71.784 20.516 1.00 73.94 434 LYS A C 1
ATOM 3423 O O . LYS A 1 434 ? 15.326 -71.200 21.097 1.00 73.94 434 LYS A O 1
ATOM 3428 N N . VAL A 1 435 ? 13.172 -71.759 20.972 1.00 72.50 435 VAL A N 1
ATOM 3429 C CA . VAL A 1 435 ? 12.812 -71.025 22.188 1.00 72.50 435 VAL A CA 1
ATOM 3430 C C . VAL A 1 435 ? 13.291 -71.738 23.451 1.00 72.50 435 VAL A C 1
ATOM 3432 O O . VAL A 1 435 ? 13.621 -71.078 24.436 1.00 72.50 435 VAL A O 1
ATOM 3435 N N . ALA A 1 436 ? 13.384 -73.070 23.444 1.00 73.56 436 ALA A N 1
ATOM 3436 C CA . ALA A 1 436 ? 14.022 -73.805 24.530 1.00 73.56 436 ALA A CA 1
ATOM 3437 C C . ALA A 1 436 ? 15.510 -73.438 24.668 1.00 73.56 436 ALA A C 1
ATOM 3439 O O . ALA A 1 436 ? 15.969 -73.270 25.796 1.00 73.56 436 ALA A O 1
ATOM 3440 N N . GLU A 1 437 ? 16.226 -73.238 23.553 1.00 75.06 437 GLU A N 1
ATOM 3441 C CA . GLU A 1 437 ? 17.609 -72.730 23.564 1.00 75.06 437 GLU A CA 1
ATOM 3442 C C . GLU A 1 437 ? 17.682 -71.322 24.176 1.00 75.06 437 GLU A C 1
ATOM 3444 O O . GLU A 1 437 ? 18.466 -71.091 25.089 1.00 75.06 437 GLU A O 1
ATOM 3449 N N . TRP A 1 438 ? 16.796 -70.405 23.776 1.00 74.56 438 TRP A N 1
ATOM 3450 C CA . TRP A 1 438 ? 16.732 -69.054 24.352 1.00 74.56 438 TRP A CA 1
ATOM 3451 C C . TRP A 1 438 ? 16.440 -69.046 25.855 1.00 74.56 438 TRP A C 1
ATOM 3453 O O . TRP A 1 438 ? 17.017 -68.264 26.611 1.00 74.56 438 TRP A O 1
ATOM 3463 N N . LYS A 1 439 ? 15.543 -69.926 26.309 1.00 69.75 439 LYS A N 1
ATOM 3464 C CA . LYS A 1 439 ? 15.262 -70.111 27.737 1.00 69.75 439 LYS A CA 1
ATOM 3465 C C . LYS A 1 439 ? 16.482 -70.648 28.476 1.00 69.75 439 LYS A C 1
ATOM 3467 O O . LYS A 1 439 ? 16.719 -70.236 29.606 1.00 69.75 439 LYS A O 1
ATOM 3472 N N . GLU A 1 440 ? 17.239 -71.559 27.870 1.00 72.06 440 GLU A N 1
ATOM 3473 C CA . GLU A 1 440 ? 18.483 -72.068 28.448 1.00 72.06 440 GLU A CA 1
ATOM 3474 C C . GLU A 1 440 ? 19.547 -70.966 28.532 1.00 72.06 440 GLU A C 1
ATOM 3476 O O . GLU A 1 440 ? 20.165 -70.832 29.583 1.00 72.06 440 GLU A O 1
ATOM 3481 N N . ASP A 1 441 ? 19.672 -70.114 27.510 1.00 70.25 441 ASP A N 1
ATOM 3482 C CA . ASP A 1 441 ? 20.606 -68.980 27.489 1.00 70.25 441 ASP A CA 1
ATOM 3483 C C . ASP A 1 441 ? 20.309 -67.959 28.603 1.00 70.25 441 ASP A C 1
ATOM 3485 O O . ASP A 1 441 ? 21.220 -67.496 29.289 1.00 70.25 441 ASP A O 1
ATOM 3489 N N . VAL A 1 442 ? 19.031 -67.653 28.862 1.00 67.00 442 VAL A N 1
ATOM 3490 C CA . VAL A 1 442 ? 18.632 -66.827 30.020 1.00 67.00 442 VAL A CA 1
ATOM 3491 C C . VAL A 1 442 ? 18.980 -67.530 31.341 1.00 67.00 442 VAL A C 1
ATOM 3493 O O . VAL A 1 442 ? 19.355 -66.886 32.323 1.00 67.00 442 VAL A O 1
ATOM 3496 N N . MET A 1 443 ? 18.874 -68.860 31.382 1.00 64.25 443 MET A N 1
ATOM 3497 C CA . MET A 1 443 ? 19.1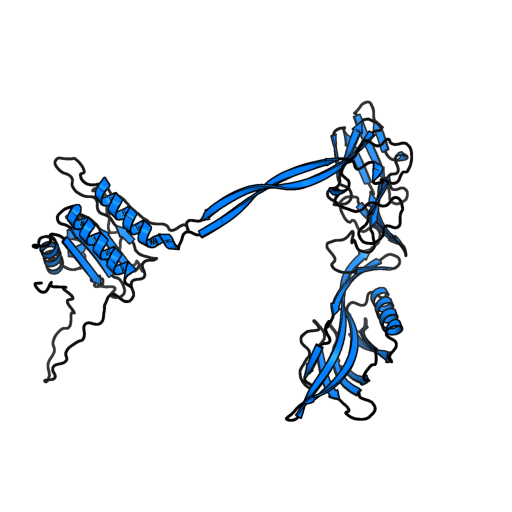16 -69.683 32.571 1.00 64.25 443 MET A CA 1
ATOM 3498 C C . MET A 1 443 ? 20.595 -70.095 32.763 1.00 64.25 443 MET A C 1
ATOM 3500 O O . MET A 1 443 ? 20.901 -70.795 33.734 1.00 64.25 443 MET A O 1
ATOM 3504 N N . ASP A 1 444 ? 21.508 -69.640 31.897 1.00 68.12 444 ASP A N 1
ATOM 3505 C CA . ASP A 1 444 ? 22.945 -69.954 31.933 1.00 68.12 444 ASP A CA 1
ATOM 3506 C C . ASP A 1 444 ? 23.719 -69.109 32.982 1.00 68.12 444 ASP A C 1
ATOM 3508 O O . ASP A 1 444 ? 23.145 -68.261 33.672 1.00 68.12 444 ASP A O 1
ATOM 3512 N N . GLU A 1 445 ? 25.032 -69.345 33.147 1.00 56.91 445 GLU A N 1
ATOM 3513 C CA . GLU A 1 445 ? 25.887 -68.784 34.221 1.00 56.91 445 GLU A CA 1
ATOM 3514 C C . GLU A 1 445 ? 25.797 -67.248 34.403 1.00 56.91 445 GLU A C 1
ATOM 3516 O O . GLU A 1 445 ? 25.960 -66.768 35.528 1.00 56.91 445 GLU A O 1
ATOM 3521 N N . ASP A 1 446 ? 25.553 -66.475 33.336 1.00 64.44 446 ASP A N 1
ATOM 3522 C CA . ASP A 1 446 ? 25.519 -65.000 33.372 1.00 64.44 446 ASP A CA 1
ATOM 3523 C C . ASP A 1 446 ? 24.153 -64.436 33.833 1.00 64.44 446 ASP A C 1
ATOM 3525 O O . ASP A 1 446 ? 24.073 -63.297 34.318 1.00 64.44 446 ASP A O 1
ATOM 3529 N N . GLY A 1 447 ? 23.103 -65.258 33.773 1.00 63.62 447 GLY A N 1
ATOM 3530 C CA . GLY A 1 447 ? 21.773 -64.968 34.295 1.00 63.62 447 GLY A CA 1
ATOM 3531 C C . GLY A 1 447 ? 20.932 -63.968 33.507 1.00 63.62 447 GLY A C 1
ATOM 3532 O O . GLY A 1 447 ? 19.927 -63.509 34.038 1.00 63.62 447 GLY A O 1
ATOM 3533 N N . TYR A 1 448 ? 21.319 -63.615 32.281 1.00 70.12 448 TYR A N 1
ATOM 3534 C CA . TYR A 1 448 ? 20.504 -62.875 31.313 1.00 70.12 448 TYR A CA 1
ATOM 3535 C C . TYR A 1 448 ? 20.957 -63.156 29.882 1.00 70.12 448 TYR A C 1
ATOM 3537 O O . TYR A 1 448 ? 22.081 -63.602 29.664 1.00 70.12 448 TYR A O 1
ATOM 3545 N N . ALA A 1 449 ? 20.093 -62.841 28.919 1.00 69.00 449 ALA A N 1
ATOM 3546 C CA . ALA A 1 449 ? 20.385 -62.896 27.497 1.00 69.00 449 ALA A CA 1
ATOM 3547 C C . ALA A 1 449 ? 19.838 -61.657 26.768 1.00 69.00 449 ALA A C 1
ATOM 3549 O O . ALA A 1 449 ? 18.741 -61.175 27.068 1.00 69.00 449 ALA A O 1
ATOM 3550 N N . LEU A 1 450 ? 20.610 -61.183 25.785 1.00 71.75 450 LEU A N 1
ATOM 3551 C CA . LEU A 1 450 ? 20.162 -60.280 24.729 1.00 71.75 450 LEU A CA 1
ATOM 3552 C C . LEU A 1 450 ? 20.079 -61.083 23.426 1.00 71.75 450 LEU A C 1
ATOM 3554 O O . LEU A 1 450 ? 21.100 -61.456 22.849 1.00 71.75 450 LEU A O 1
ATOM 3558 N N . ILE A 1 451 ? 18.865 -61.371 22.979 1.00 71.50 451 ILE A N 1
ATOM 3559 C CA . ILE A 1 451 ? 18.586 -62.153 21.774 1.00 71.50 451 ILE A CA 1
ATOM 3560 C C . ILE A 1 451 ? 18.142 -61.179 20.696 1.00 71.50 451 ILE A C 1
ATOM 3562 O O . ILE A 1 451 ? 17.269 -60.360 20.948 1.00 71.50 451 ILE A O 1
ATOM 3566 N N . VAL A 1 452 ? 18.721 -61.266 19.502 1.00 69.00 452 VAL A N 1
ATOM 3567 C CA . VAL A 1 452 ? 18.304 -60.466 18.345 1.00 69.00 452 VAL A CA 1
ATOM 3568 C C . VAL A 1 452 ? 18.136 -61.404 17.170 1.00 69.00 452 VAL A C 1
ATOM 3570 O O . VAL A 1 452 ? 19.115 -61.950 16.666 1.00 69.00 452 VAL A O 1
ATOM 3573 N N . GLU A 1 453 ? 16.894 -61.625 16.767 1.00 67.81 453 GLU A N 1
ATOM 3574 C CA . GLU A 1 453 ? 16.542 -62.676 15.820 1.00 67.81 453 GLU A CA 1
ATOM 3575 C C . GLU A 1 453 ? 15.581 -62.143 14.755 1.00 67.81 453 GLU A C 1
ATOM 3577 O O . GLU A 1 453 ? 14.568 -61.531 15.106 1.00 67.81 453 GLU A O 1
ATOM 3582 N N . PRO A 1 454 ? 15.872 -62.351 13.457 1.00 65.38 454 PRO A N 1
ATOM 3583 C CA . PRO A 1 454 ? 14.964 -61.955 12.393 1.00 65.38 454 PRO A CA 1
ATOM 3584 C C . PRO A 1 454 ? 13.685 -62.791 12.449 1.00 65.38 454 PRO A C 1
ATOM 3586 O O . PRO A 1 454 ? 13.716 -63.985 12.773 1.00 65.38 454 PRO A O 1
ATOM 3589 N N . LEU A 1 455 ? 12.552 -62.185 12.103 1.00 62.25 455 LEU A N 1
ATOM 3590 C CA . LEU A 1 455 ? 11.282 -62.897 12.070 1.00 62.25 455 LEU A CA 1
ATOM 3591 C C . LEU A 1 455 ? 11.293 -63.969 10.961 1.00 62.25 455 LEU A C 1
ATOM 3593 O O . LEU A 1 455 ? 11.698 -63.685 9.832 1.00 62.25 455 LEU A O 1
ATOM 3597 N N . PRO A 1 456 ? 10.798 -65.198 11.216 1.00 58.03 456 PRO A N 1
ATOM 3598 C CA . PRO A 1 456 ? 10.898 -66.298 10.250 1.00 58.03 456 PRO A CA 1
ATOM 3599 C C . PRO A 1 456 ? 10.187 -66.044 8.913 1.00 58.03 456 PRO A C 1
ATOM 3601 O O . PRO A 1 456 ? 10.560 -66.637 7.903 1.00 58.03 456 PRO A O 1
ATOM 3604 N N . ASN A 1 457 ? 9.173 -65.171 8.909 1.00 57.91 457 ASN A N 1
ATOM 3605 C CA . ASN A 1 457 ? 8.372 -64.823 7.731 1.00 57.91 457 ASN A CA 1
ATOM 3606 C C . ASN A 1 457 ? 8.638 -63.399 7.205 1.00 57.91 457 ASN A C 1
ATOM 3608 O O . ASN A 1 457 ? 8.065 -63.035 6.181 1.00 57.91 457 ASN A O 1
ATOM 3612 N N . ASP A 1 458 ? 9.492 -62.623 7.879 1.00 58.91 458 ASP A N 1
ATOM 3613 C CA . ASP A 1 458 ? 9.839 -61.246 7.513 1.00 58.91 458 ASP A CA 1
ATOM 3614 C C . ASP A 1 458 ? 11.283 -60.934 7.964 1.00 58.91 458 ASP A C 1
ATOM 3616 O O . ASP A 1 458 ? 11.506 -60.438 9.068 1.00 58.91 458 ASP A O 1
ATOM 3620 N N . PRO A 1 459 ? 12.295 -61.291 7.155 1.00 59.53 459 PRO A N 1
ATOM 3621 C CA . PRO A 1 459 ? 13.699 -61.205 7.555 1.00 59.53 459 PRO A CA 1
ATOM 3622 C C . PRO A 1 459 ? 14.239 -59.769 7.629 1.00 59.53 459 PRO A C 1
ATOM 3624 O O . PRO A 1 459 ? 15.354 -59.579 8.115 1.00 59.53 459 PRO A O 1
ATOM 3627 N N . ASP A 1 460 ? 13.473 -58.782 7.158 1.00 51.84 460 ASP A N 1
ATOM 3628 C CA . ASP A 1 460 ? 13.804 -57.362 7.292 1.00 51.84 460 ASP A CA 1
ATOM 3629 C C . ASP A 1 460 ? 13.402 -56.819 8.683 1.00 51.84 460 ASP A C 1
ATOM 3631 O O . ASP A 1 460 ? 13.835 -55.736 9.077 1.00 51.84 460 ASP A O 1
ATOM 3635 N N . ASN A 1 461 ? 12.638 -57.602 9.458 1.00 55.31 461 ASN A N 1
ATOM 3636 C CA . ASN A 1 461 ? 12.146 -57.274 10.793 1.00 55.31 461 ASN A CA 1
ATOM 3637 C C . ASN A 1 461 ? 12.800 -58.150 11.875 1.00 55.31 461 ASN A C 1
ATOM 3639 O O . ASN A 1 461 ? 12.998 -59.354 11.690 1.00 55.31 461 ASN A O 1
ATOM 3643 N N . TYR A 1 462 ? 13.067 -57.567 13.049 1.00 60.34 462 TYR A N 1
ATOM 3644 C CA . TYR A 1 462 ? 13.761 -58.250 14.149 1.00 60.34 462 TYR A CA 1
ATOM 3645 C C . TYR A 1 462 ? 12.952 -58.277 15.448 1.00 60.34 462 TYR A C 1
ATOM 3647 O O . TYR A 1 462 ? 12.289 -57.310 15.831 1.00 60.34 462 TYR A O 1
ATOM 3655 N N . VAL A 1 463 ? 13.081 -59.384 16.178 1.00 62.62 463 VAL A N 1
ATOM 3656 C CA . VAL A 1 463 ? 12.711 -59.492 17.590 1.00 62.62 463 VAL A CA 1
ATOM 3657 C C . VAL A 1 463 ? 13.977 -59.360 18.425 1.00 62.62 463 VAL A C 1
ATOM 3659 O O . VAL A 1 463 ? 14.933 -60.112 18.244 1.00 62.62 463 VAL A O 1
ATOM 3662 N N . ILE A 1 464 ? 13.968 -58.401 19.344 1.00 66.69 464 ILE A N 1
ATOM 3663 C CA . ILE A 1 464 ? 14.995 -58.178 20.353 1.00 66.69 464 ILE A CA 1
ATOM 3664 C C . ILE A 1 464 ? 14.422 -58.589 21.710 1.00 66.69 464 ILE A C 1
ATOM 3666 O O . ILE A 1 464 ? 13.429 -58.033 22.165 1.00 66.69 464 ILE A O 1
ATOM 3670 N N . ILE A 1 465 ? 15.045 -59.543 22.389 1.00 68.06 465 ILE A N 1
ATOM 3671 C CA . ILE A 1 465 ? 14.653 -59.975 23.732 1.00 68.06 465 ILE A CA 1
ATOM 3672 C C . ILE A 1 465 ? 15.794 -59.631 24.680 1.00 68.06 465 ILE A C 1
ATOM 3674 O O . ILE A 1 465 ? 16.881 -60.178 24.547 1.00 68.06 465 ILE A O 1
ATOM 3678 N N . ALA A 1 466 ? 15.544 -58.744 25.637 1.00 69.31 466 ALA A N 1
ATOM 3679 C CA . ALA A 1 466 ? 16.458 -58.416 26.726 1.00 69.31 466 ALA A CA 1
ATOM 3680 C C . ALA A 1 466 ? 15.875 -58.974 28.034 1.00 69.31 466 ALA A C 1
ATOM 3682 O O . ALA A 1 466 ? 15.043 -58.338 28.686 1.00 69.31 466 ALA A O 1
ATOM 3683 N N . ALA A 1 467 ? 16.273 -60.192 28.403 1.00 66.25 467 ALA A N 1
ATOM 3684 C CA . ALA A 1 467 ? 15.658 -60.939 29.501 1.00 66.25 467 ALA A CA 1
ATOM 3685 C C . ALA A 1 467 ? 16.693 -61.429 30.516 1.00 66.25 467 ALA A C 1
ATOM 3687 O O . ALA A 1 467 ? 17.713 -61.995 30.136 1.00 66.25 467 ALA A O 1
ATOM 3688 N N . GLY A 1 468 ? 16.412 -61.258 31.810 1.00 62.88 468 GLY A N 1
ATOM 3689 C CA . GLY A 1 468 ? 17.230 -61.766 32.915 1.00 62.88 468 GLY A CA 1
ATOM 3690 C C . GLY A 1 468 ? 16.493 -62.759 33.811 1.00 62.88 468 GLY A C 1
ATOM 3691 O O . GLY A 1 468 ? 15.269 -62.783 33.853 1.00 62.88 468 GLY A O 1
ATOM 3692 N N . GLN A 1 469 ? 17.239 -63.552 34.584 1.00 61.31 469 GLN A N 1
ATOM 3693 C CA . GLN A 1 469 ? 16.720 -64.427 35.645 1.00 61.31 469 GLN A CA 1
ATOM 3694 C C . GLN A 1 469 ? 16.051 -63.633 36.771 1.00 61.31 469 GLN A C 1
ATOM 3696 O O . GLN A 1 469 ? 15.159 -64.151 37.442 1.00 61.31 469 GLN A O 1
ATOM 3701 N N . ASP A 1 470 ? 16.480 -62.386 36.973 1.00 56.00 470 ASP A N 1
ATOM 3702 C CA . ASP A 1 470 ? 15.910 -61.428 37.914 1.00 56.00 470 ASP A CA 1
ATOM 3703 C C . ASP A 1 470 ? 15.967 -59.991 37.355 1.00 56.00 470 ASP A C 1
ATOM 3705 O O . ASP A 1 470 ? 16.484 -59.739 36.260 1.00 56.00 470 ASP A O 1
ATOM 3709 N N . TYR A 1 471 ? 15.429 -59.029 38.110 1.00 54.72 471 TYR A N 1
ATOM 3710 C CA . TYR A 1 471 ? 15.366 -57.617 37.712 1.00 54.72 471 TYR A CA 1
ATOM 3711 C C . TYR A 1 471 ? 16.752 -56.962 37.563 1.00 54.72 471 TYR A C 1
ATOM 3713 O O . TYR A 1 471 ? 16.922 -56.052 36.755 1.00 54.72 471 TYR A O 1
ATOM 3721 N N . THR A 1 472 ? 17.757 -57.408 38.327 1.00 59.91 472 THR A N 1
ATOM 3722 C CA . THR A 1 472 ? 19.120 -56.856 38.244 1.00 59.91 472 THR A CA 1
ATOM 3723 C C . THR A 1 472 ? 19.769 -57.313 36.946 1.00 59.91 472 THR A C 1
ATOM 3725 O O . THR A 1 472 ? 20.363 -56.516 36.228 1.00 59.91 472 THR A O 1
ATOM 3728 N N . LYS A 1 473 ? 19.578 -58.586 36.605 1.00 67.88 473 LYS A N 1
ATOM 3729 C CA . LYS A 1 473 ? 20.054 -59.178 35.360 1.00 67.88 473 LYS A CA 1
ATOM 3730 C C . LYS A 1 473 ? 19.313 -58.672 34.125 1.00 67.88 473 LYS A C 1
ATOM 3732 O O . LYS A 1 473 ? 19.919 -58.478 33.079 1.00 67.88 473 LYS A O 1
ATOM 3737 N N . THR A 1 474 ? 18.032 -58.358 34.264 1.00 62.69 474 THR A N 1
ATOM 3738 C CA . THR A 1 474 ? 17.259 -57.685 33.212 1.00 62.69 474 THR A CA 1
ATOM 3739 C C . THR A 1 474 ? 17.774 -56.263 32.969 1.00 62.69 474 THR A C 1
ATOM 3741 O O . THR A 1 474 ? 17.932 -55.862 31.821 1.00 62.69 474 THR A O 1
ATOM 3744 N N . ALA A 1 475 ? 18.096 -55.508 34.026 1.00 61.94 475 ALA A N 1
ATOM 3745 C CA . ALA A 1 475 ? 18.700 -54.184 33.878 1.00 61.94 475 ALA A CA 1
ATOM 3746 C C . ALA A 1 475 ? 20.065 -54.248 33.169 1.00 61.94 475 ALA A C 1
ATOM 3748 O O . ALA A 1 475 ? 20.328 -53.417 32.308 1.00 61.94 475 ALA A O 1
ATOM 3749 N N . GLU A 1 476 ? 20.888 -55.265 33.459 1.00 69.38 476 GLU A N 1
ATOM 3750 C CA . GLU A 1 476 ? 22.147 -55.512 32.735 1.00 69.38 476 GLU A CA 1
ATOM 3751 C C . GLU A 1 476 ? 21.906 -55.764 31.231 1.00 69.38 476 GLU A C 1
ATOM 3753 O O . GLU A 1 476 ? 22.612 -55.191 30.403 1.00 69.38 476 GLU A O 1
ATOM 3758 N N . ALA A 1 477 ? 20.873 -56.537 30.866 1.00 68.88 477 ALA A N 1
ATOM 3759 C CA . ALA A 1 477 ? 20.499 -56.775 29.467 1.00 68.88 477 ALA A CA 1
ATOM 3760 C C . ALA A 1 477 ? 20.012 -55.500 28.745 1.00 68.88 477 ALA A C 1
ATOM 3762 O O . ALA A 1 477 ? 20.311 -55.296 27.568 1.00 68.88 477 ALA A O 1
ATOM 3763 N N . ILE A 1 478 ? 19.272 -54.630 29.445 1.00 66.38 478 ILE A N 1
ATOM 3764 C CA . ILE A 1 478 ? 18.792 -53.345 28.910 1.00 66.38 478 ILE A CA 1
ATOM 3765 C C . ILE A 1 478 ? 19.938 -52.342 28.761 1.00 66.38 478 ILE A C 1
ATOM 3767 O O . ILE A 1 478 ? 20.012 -51.663 27.740 1.00 66.38 478 ILE A O 1
ATOM 3771 N N . ASP A 1 479 ? 20.852 -52.266 29.727 1.00 67.75 479 ASP A N 1
ATOM 3772 C CA . ASP A 1 479 ? 22.041 -51.419 29.619 1.00 67.75 479 ASP A CA 1
ATOM 3773 C C . ASP A 1 479 ? 22.935 -51.884 28.452 1.00 67.75 479 ASP A C 1
ATOM 3775 O O . ASP A 1 479 ? 23.495 -51.058 27.731 1.00 67.75 479 ASP A O 1
ATOM 3779 N N . GLU A 1 480 ? 23.053 -53.194 28.209 1.00 71.31 480 GLU A N 1
ATOM 3780 C CA . GLU A 1 480 ? 23.766 -53.724 27.038 1.00 71.31 480 GLU A CA 1
ATOM 3781 C C . GLU A 1 480 ? 23.077 -53.337 25.721 1.00 71.31 480 GLU A C 1
ATOM 3783 O O . GLU A 1 480 ? 23.755 -52.919 24.781 1.00 71.31 480 GLU A O 1
ATOM 3788 N N . LEU A 1 481 ? 21.742 -53.377 25.671 1.00 70.12 481 LEU A N 1
ATOM 3789 C CA . LEU A 1 481 ? 20.970 -52.903 24.522 1.00 70.12 481 LEU A CA 1
ATOM 3790 C C . LEU A 1 481 ? 21.145 -51.393 24.282 1.00 70.12 481 LEU A C 1
ATOM 3792 O O . LEU A 1 481 ? 21.357 -50.989 23.142 1.00 70.12 481 LEU A O 1
ATOM 3796 N N . ILE A 1 482 ? 21.110 -50.562 25.329 1.00 63.25 482 ILE A N 1
ATOM 3797 C CA . ILE A 1 482 ? 21.343 -49.110 25.219 1.00 63.25 482 ILE A CA 1
ATOM 3798 C C . ILE A 1 482 ? 22.747 -48.839 24.669 1.00 63.25 482 ILE A C 1
ATOM 3800 O O . ILE A 1 482 ? 22.890 -48.095 23.704 1.00 63.25 482 ILE A O 1
ATOM 3804 N N . ASN A 1 483 ? 23.776 -49.502 25.204 1.00 65.00 483 ASN A N 1
ATOM 3805 C CA . ASN A 1 483 ? 25.143 -49.362 24.694 1.00 65.00 483 ASN A CA 1
ATOM 3806 C C . ASN A 1 483 ? 25.271 -49.818 23.228 1.00 65.00 483 ASN A C 1
ATOM 3808 O O . ASN A 1 483 ? 26.043 -49.235 22.464 1.00 65.00 483 ASN A O 1
ATOM 3812 N N . LEU A 1 484 ? 24.539 -50.859 22.817 1.00 63.00 484 LEU A N 1
ATOM 3813 C CA . LEU A 1 484 ? 24.503 -51.315 21.424 1.00 63.00 484 LEU A CA 1
ATOM 3814 C C . LEU A 1 484 ? 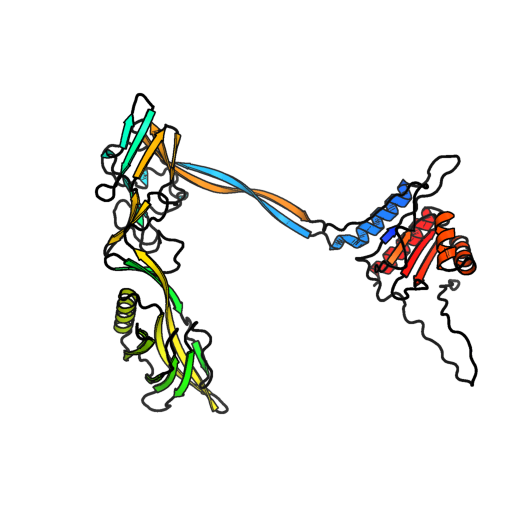23.860 -50.270 20.498 1.00 63.00 484 LEU A C 1
ATOM 3816 O O . LEU A 1 484 ? 24.321 -50.094 19.372 1.00 63.00 484 LEU A O 1
ATOM 3820 N N . ILE A 1 485 ? 22.825 -49.575 20.973 1.00 58.50 485 ILE A N 1
ATOM 3821 C CA . ILE A 1 485 ? 22.148 -48.501 20.238 1.00 58.50 485 ILE A CA 1
ATOM 3822 C C . ILE A 1 485 ? 23.048 -47.264 20.136 1.00 58.50 485 ILE A C 1
ATOM 3824 O O . ILE A 1 485 ? 23.205 -46.732 19.049 1.00 58.50 485 ILE A O 1
ATOM 3828 N N . GLU A 1 486 ? 23.682 -46.840 21.233 1.00 57.28 486 GLU A N 1
ATOM 3829 C CA . GLU A 1 486 ? 24.528 -45.634 21.285 1.00 57.28 486 GLU A CA 1
ATOM 3830 C C . GLU A 1 486 ? 25.888 -45.780 20.573 1.00 57.28 486 GLU A C 1
ATOM 3832 O O . GLU A 1 486 ? 26.565 -44.786 20.308 1.00 57.28 486 GLU A O 1
ATOM 3837 N N . SER A 1 487 ? 26.342 -47.012 20.317 1.00 53.78 487 SER A N 1
ATOM 3838 C CA . SER A 1 487 ? 27.634 -47.286 19.663 1.00 53.78 487 SER A CA 1
ATOM 3839 C C . SER A 1 487 ? 27.564 -47.406 18.137 1.00 53.78 487 SER A C 1
ATOM 3841 O O . SER A 1 487 ? 28.618 -47.517 17.499 1.00 53.78 487 SER A O 1
ATOM 3843 N N . ASN A 1 488 ? 26.357 -47.362 17.568 1.00 43.06 488 ASN A N 1
ATOM 3844 C CA . ASN A 1 488 ? 26.084 -47.258 16.131 1.00 43.06 488 ASN A CA 1
ATOM 3845 C C . ASN A 1 488 ? 25.515 -45.877 15.803 1.00 43.06 488 ASN A C 1
ATOM 3847 O O . ASN A 1 488 ? 25.681 -45.465 14.631 1.00 43.06 488 ASN A O 1
#

Sequence (488 aa):
MKARKIIALGVGALVAGGLGAVAAQTENVYAGLNIEKAVIAFPTTAEVDGQVVHVKEDGLAAARLALALFQDSITSTEVEVKATDTHMTEKFDSTMGEWFNESYVPDFDEFKYDLTMNATPTGDDIAIWFNWSLFSFNATTNITTIVSNETNPAIVIYYGPDMSPMPEFEGDPVPIDSTMYFYDSDSSEPLQTYEVGVPVADITGWDITFIDYEISPEKRALVQLQGPGASGSDLVIIEKDNWTVIWVDDDGNNMVEFFGTNETAANDKVTELQQAGIGHILKLKIGDTFFGVLGSQYIYVDWTYYWLTGSVEKHTPVVDGWLLNWNETSTWVYFNGTVELAFGDEFELADLDVFLKVVDDPQYRLVWYTERVVDTYTQYMIPSIDPYAVAVPDYEVDLAEFNVADNTKDVYIIGGWVSNKVWAQLEEIFGEEKVAEWKEDVMDEDGYALIVEPLPNDPDNYVIIAAGQDYTKTAEAIDELINLIESN

Radius of gyration: 41.13 Å; chains: 1; bounding box: 70×108×79 Å